Protein AF-A0A2V7J9A1-F1 (afdb_monomer_lite)

Secondary structure (DSSP, 8-state):
-----PPEEEEEEEEEEEETTTTEEEEEEEETTSS-EEEEE--HHHHHHHHHHHTT---SS--HHHHHHHHHHHTT-EEEEEEEEEEETTEEEEEEEEEETTEEEEEEE-HHHHHHHHHHHTPPEEEEHHHHHS-PPPTTSS---TT---TTPPP--HHHHHHHHHHEEHHHHHHHGGGTGGG-------SS-EEEEEEEEEE-SSS-EE--S-EEEEEEE-TTT-EEEEEEE--TTSEEEEEEES--SSSEEEEEEEETTEEEE---B--TT-SEEEPPPEEE--EES-SSPPEEEEEEEEEPPP-TTS-EEEEEEEEEE--SSSEE--SSSSS-SEEEEPPTTEEEEEEPPSSS-GGGEEEETTEEEE-S-B-SSSPEEEEEEEEEPTT-SEEEEE--S-BS-EEEEES-TT-EEE-TTEEEEEEEEETTEEEEEEEE-SB-TT-EEEEEPPPPP--GGGTHHHHHHHHHHHHHHHHHHHHHS------

pLDDT: mean 78.24, std 19.57, range [29.27, 98.19]

Radius of gyration: 29.9 Å; chains: 1; bounding box: 106×51×88 Å

Structure (mmCIF, N/CA/C/O backbone):
data_AF-A0A2V7J9A1-F1
#
_entry.id   AF-A0A2V7J9A1-F1
#
loop_
_atom_site.group_PDB
_atom_site.id
_atom_site.type_symbol
_atom_site.label_atom_id
_atom_site.label_alt_id
_atom_site.label_comp_id
_atom_site.label_asym_id
_atom_site.label_entity_id
_atom_site.label_seq_id
_atom_site.pdbx_PDB_ins_code
_atom_site.Cartn_x
_atom_site.Cartn_y
_atom_site.Cartn_z
_atom_site.occupancy
_atom_site.B_iso_or_equiv
_atom_site.auth_seq_id
_atom_site.auth_comp_id
_atom_site.auth_asym_id
_atom_site.auth_atom_id
_atom_site.pdbx_PDB_model_num
ATOM 1 N N . MET A 1 1 ? -43.835 0.394 -2.452 1.00 29.41 1 MET A N 1
ATOM 2 C CA . MET A 1 1 ? -44.742 1.471 -2.905 1.00 29.41 1 MET A CA 1
ATOM 3 C C . MET A 1 1 ? -44.092 2.153 -4.093 1.00 29.41 1 MET A C 1
ATOM 5 O O . MET A 1 1 ? -42.872 2.214 -4.121 1.00 29.41 1 MET A O 1
ATOM 9 N N . ALA A 1 2 ? -44.901 2.522 -5.087 1.00 29.27 2 ALA A N 1
ATOM 10 C CA . ALA A 1 2 ? -44.505 2.938 -6.430 1.00 29.27 2 ALA A CA 1
ATOM 11 C C . ALA A 1 2 ? -43.356 3.960 -6.443 1.00 29.27 2 ALA A C 1
ATOM 13 O O . ALA A 1 2 ? -43.479 5.034 -5.857 1.00 29.27 2 ALA A O 1
ATOM 14 N N . GLY A 1 3 ? -42.253 3.606 -7.112 1.00 34.25 3 GLY A N 1
ATOM 15 C CA . GLY A 1 3 ? -41.154 4.526 -7.378 1.00 34.25 3 GLY A CA 1
ATOM 16 C C . GLY A 1 3 ? -41.664 5.701 -8.202 1.00 34.25 3 GLY A C 1
ATOM 17 O O . GLY A 1 3 ? -42.378 5.511 -9.187 1.00 34.25 3 GLY A O 1
ATOM 18 N N . SER A 1 4 ? -41.337 6.911 -7.763 1.00 39.47 4 SER A N 1
ATOM 19 C CA . SER A 1 4 ? -41.594 8.146 -8.492 1.00 39.47 4 SER A CA 1
ATOM 20 C C . SER A 1 4 ? -41.070 8.008 -9.923 1.00 39.47 4 SER A C 1
ATOM 22 O O . SER A 1 4 ? -39.860 7.943 -10.140 1.00 39.47 4 SER A O 1
ATOM 24 N N . GLY A 1 5 ? -41.980 7.937 -10.895 1.00 41.94 5 GLY A N 1
ATOM 25 C CA . GLY A 1 5 ? -41.670 7.935 -12.322 1.00 41.94 5 GLY A CA 1
ATOM 26 C C . GLY A 1 5 ? -41.205 9.311 -12.791 1.00 41.94 5 GLY A C 1
ATOM 27 O O . GLY A 1 5 ? -41.895 9.956 -13.573 1.00 41.94 5 GLY A O 1
ATOM 28 N N . GLY A 1 6 ? -40.063 9.772 -12.282 1.00 57.66 6 GLY A N 1
ATOM 29 C CA . GLY A 1 6 ? -39.318 10.863 -12.898 1.00 57.66 6 GLY A CA 1
ATOM 30 C C . GLY A 1 6 ? -38.768 10.412 -14.250 1.00 57.66 6 GLY A C 1
ATOM 31 O O . GLY A 1 6 ? -38.529 9.218 -14.464 1.00 57.66 6 GLY A O 1
ATOM 32 N N . ALA A 1 7 ? -38.587 11.353 -15.175 1.00 73.12 7 ALA A N 1
ATOM 33 C CA . ALA A 1 7 ? -37.950 11.064 -16.451 1.00 73.12 7 ALA A CA 1
ATOM 34 C C . ALA A 1 7 ? -36.560 10.451 -16.200 1.00 73.12 7 ALA A C 1
ATOM 36 O O . ALA A 1 7 ? -35.737 11.008 -15.471 1.00 73.12 7 ALA A O 1
ATOM 37 N N . MET A 1 8 ? -36.326 9.265 -16.765 1.00 86.69 8 MET A N 1
ATOM 38 C CA . MET A 1 8 ? -35.023 8.608 -16.718 1.00 86.69 8 MET A CA 1
ATOM 39 C C . MET A 1 8 ? -34.167 9.169 -17.845 1.00 86.69 8 MET A C 1
ATOM 41 O O . MET A 1 8 ? -34.519 9.040 -19.018 1.00 86.69 8 MET A O 1
ATOM 45 N N . LEU A 1 9 ? -33.047 9.778 -17.482 1.00 91.44 9 LEU A N 1
ATOM 46 C CA . LEU A 1 9 ? -32.129 10.431 -18.401 1.00 91.44 9 LEU A CA 1
ATOM 47 C C . LEU A 1 9 ? -30.927 9.530 -18.642 1.00 91.44 9 LEU A C 1
ATOM 49 O O . LEU A 1 9 ? -30.382 8.933 -17.711 1.00 91.44 9 LEU A O 1
ATOM 53 N N . GLN A 1 10 ? -30.515 9.422 -19.902 1.00 94.00 10 GLN A N 1
ATOM 54 C CA . GLN A 1 10 ? -29.330 8.654 -20.249 1.00 94.00 10 GLN A CA 1
ATOM 55 C C . GLN A 1 10 ? -28.071 9.459 -19.928 1.00 94.00 10 GLN A C 1
ATOM 57 O O . GLN A 1 10 ? -27.940 10.628 -20.299 1.00 94.00 10 GLN A O 1
ATOM 62 N N . VAL A 1 11 ? -27.125 8.798 -19.273 1.00 94.56 11 VAL A N 1
ATOM 63 C CA . VAL A 1 11 ? -25.824 9.358 -18.920 1.00 94.56 11 VAL A CA 1
ATOM 64 C C . VAL A 1 11 ? -24.700 8.536 -19.541 1.00 94.56 11 VAL A C 1
ATOM 66 O O . VAL A 1 11 ? -24.853 7.352 -19.856 1.00 94.56 11 VAL A O 1
ATOM 69 N N . ARG A 1 12 ? -23.540 9.167 -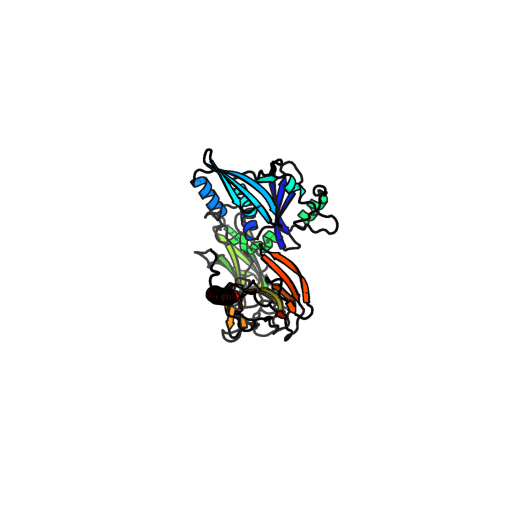19.696 1.00 92.00 12 ARG A N 1
ATOM 70 C CA . ARG A 1 12 ? -22.288 8.538 -20.124 1.00 92.00 12 ARG A CA 1
ATOM 71 C C . ARG A 1 12 ? -21.208 8.754 -19.081 1.00 92.00 12 ARG A C 1
ATOM 73 O O . ARG A 1 12 ? -21.231 9.747 -18.363 1.00 92.00 12 ARG A O 1
ATOM 80 N N . VAL A 1 13 ? -20.214 7.875 -19.053 1.00 90.88 13 VAL A N 1
ATOM 81 C CA . VAL A 1 13 ? -18.994 8.140 -18.285 1.00 90.88 13 VAL A CA 1
ATOM 82 C C . VAL A 1 13 ? -18.196 9.224 -19.008 1.00 90.88 13 VAL A C 1
ATOM 84 O O . VAL A 1 13 ? -17.660 8.980 -20.086 1.00 90.88 13 VAL A O 1
ATOM 87 N N . ALA A 1 14 ? -18.158 10.427 -18.441 1.00 81.31 14 ALA A N 1
ATOM 88 C CA . ALA A 1 14 ? -17.422 11.559 -18.999 1.00 81.31 14 ALA A CA 1
ATOM 89 C C . ALA A 1 14 ? -15.982 11.612 -18.488 1.00 81.31 14 ALA A C 1
ATOM 91 O O . ALA A 1 14 ? -15.070 11.963 -19.236 1.00 81.31 14 ALA A O 1
ATOM 92 N N . HIS A 1 15 ? -15.772 11.253 -17.220 1.00 75.94 15 HIS A N 1
ATOM 93 C CA . HIS A 1 15 ? -14.451 11.270 -16.607 1.00 75.94 15 HIS A CA 1
ATOM 94 C C . HIS A 1 15 ? -14.305 10.197 -15.526 1.00 75.94 15 HIS A C 1
ATOM 96 O O . HIS A 1 15 ? -15.282 9.785 -14.903 1.00 75.94 15 HIS A O 1
ATOM 102 N N . LEU A 1 16 ? -13.068 9.769 -15.293 1.00 70.44 16 LEU A N 1
ATOM 103 C CA . LEU A 1 16 ? -12.665 8.915 -14.182 1.00 70.44 16 LEU A CA 1
ATOM 104 C C . LEU A 1 16 ? -11.299 9.413 -13.698 1.00 70.44 16 LEU A C 1
ATOM 106 O O . LEU A 1 16 ? -10.363 9.478 -14.494 1.00 70.44 16 LEU A O 1
ATOM 110 N N . GLY A 1 17 ? -11.185 9.766 -12.420 1.00 61.50 17 GLY A N 1
ATOM 111 C CA . GLY A 1 17 ? -9.968 10.368 -11.870 1.00 61.50 17 GLY A CA 1
ATOM 112 C C . GLY A 1 17 ? -9.863 10.207 -10.358 1.00 61.50 17 GLY A C 1
ATOM 113 O O . GLY A 1 17 ? -10.697 9.547 -9.742 1.00 61.50 17 GLY A O 1
ATOM 114 N N . LEU A 1 18 ? -8.824 10.795 -9.763 1.00 52.16 18 LEU A N 1
ATOM 115 C CA . LEU A 1 18 ? -8.687 10.893 -8.309 1.00 52.16 18 LEU A CA 1
ATOM 116 C C . LEU A 1 18 ? -9.152 12.261 -7.821 1.00 52.16 18 LEU A C 1
ATOM 118 O O . LEU A 1 18 ? -8.730 13.288 -8.357 1.00 52.16 18 LEU A O 1
ATOM 122 N N . ASP A 1 19 ? -9.958 12.259 -6.767 1.00 61.78 19 ASP A N 1
ATOM 123 C CA . ASP A 1 19 ? -10.197 13.440 -5.947 1.00 61.78 19 ASP A CA 1
ATOM 124 C C . ASP A 1 19 ? -8.908 13.780 -5.182 1.00 61.78 19 ASP A C 1
ATOM 126 O O . ASP A 1 19 ? -8.449 13.000 -4.350 1.00 61.78 19 ASP A O 1
ATOM 130 N N . ARG A 1 20 ? -8.294 14.933 -5.472 1.00 49.94 20 ARG A N 1
ATOM 131 C CA . ARG A 1 20 ? -7.008 15.343 -4.877 1.00 49.94 20 ARG A CA 1
ATOM 132 C C . ARG A 1 20 ? -7.067 15.600 -3.373 1.00 49.94 20 ARG A C 1
ATOM 134 O O . ARG A 1 20 ? -6.026 15.556 -2.725 1.00 49.94 20 ARG A O 1
ATOM 141 N N . THR A 1 21 ? -8.248 15.861 -2.822 1.00 49.84 21 THR A N 1
ATOM 142 C CA . THR A 1 21 ? -8.418 16.148 -1.392 1.00 49.84 21 THR A CA 1
ATOM 143 C C . THR A 1 21 ? -8.448 14.860 -0.578 1.00 49.84 21 THR A C 1
ATOM 145 O O . THR A 1 21 ? -7.876 14.784 0.506 1.00 49.84 21 THR A O 1
ATOM 148 N N . THR A 1 22 ? -9.105 13.831 -1.113 1.00 47.94 22 THR A N 1
ATOM 149 C CA . THR A 1 22 ? -9.341 12.554 -0.421 1.00 47.94 22 THR A CA 1
ATOM 150 C C . THR A 1 22 ? -8.497 11.405 -0.970 1.00 47.94 22 THR A C 1
ATOM 152 O O . THR A 1 22 ? -8.527 10.303 -0.427 1.00 47.94 22 THR A O 1
ATOM 155 N N . ASN A 1 23 ? -7.769 11.639 -2.065 1.00 49.91 23 ASN A N 1
ATOM 156 C CA . ASN A 1 23 ? -7.052 10.643 -2.860 1.00 49.91 23 ASN A CA 1
ATOM 157 C C . ASN A 1 23 ? -7.918 9.424 -3.242 1.00 49.91 23 ASN A C 1
ATOM 159 O O . ASN A 1 23 ? -7.411 8.316 -3.423 1.00 49.91 23 ASN A O 1
ATOM 163 N N . THR A 1 24 ? -9.237 9.625 -3.338 1.00 50.31 24 THR A N 1
ATOM 164 C CA . THR A 1 24 ? -10.224 8.572 -3.605 1.00 50.31 24 THR A CA 1
ATOM 165 C C . THR A 1 24 ? -10.666 8.626 -5.071 1.00 50.31 24 THR A C 1
ATOM 167 O O . THR A 1 24 ? -10.879 9.721 -5.602 1.00 50.31 24 THR A O 1
ATOM 170 N N . PRO A 1 25 ? -10.810 7.482 -5.762 1.00 61.88 25 PRO A N 1
ATOM 171 C CA . PRO A 1 25 ? -11.319 7.466 -7.126 1.00 61.88 25 PRO A CA 1
ATOM 172 C C . PRO A 1 25 ? -12.764 7.958 -7.238 1.00 61.88 25 PRO A C 1
ATOM 174 O O . PRO A 1 25 ? -13.633 7.595 -6.447 1.00 61.88 25 PRO A O 1
ATOM 177 N N . VAL A 1 26 ? -13.034 8.737 -8.281 1.00 75.88 26 VAL A N 1
ATOM 178 C CA . VAL A 1 26 ? -14.365 9.259 -8.597 1.00 75.88 26 VAL A CA 1
ATOM 179 C C . VAL A 1 26 ? -14.668 9.068 -10.081 1.00 75.88 26 VAL A C 1
ATOM 181 O O . VAL A 1 26 ? -13.850 9.394 -10.946 1.00 75.88 26 VAL A O 1
ATOM 184 N N . VAL A 1 27 ? -15.851 8.524 -10.380 1.00 83.88 27 VAL A N 1
ATOM 185 C CA . VAL A 1 27 ? -16.404 8.452 -11.736 1.00 83.88 27 VAL A CA 1
ATOM 186 C C . VAL A 1 27 ? -17.426 9.569 -11.922 1.00 83.88 27 VAL A C 1
ATOM 188 O O . VAL A 1 27 ? -18.312 9.762 -11.093 1.00 83.88 27 VAL A O 1
ATOM 191 N N . ILE A 1 28 ? -17.292 10.316 -13.013 1.00 84.88 28 ILE A N 1
ATOM 192 C CA . ILE A 1 28 ? -18.186 11.413 -13.375 1.00 84.88 28 ILE A CA 1
ATOM 193 C C . ILE A 1 28 ? -19.088 10.935 -14.500 1.00 84.88 28 ILE A C 1
ATOM 195 O O . ILE A 1 28 ? -18.629 10.678 -15.620 1.00 84.88 28 ILE A O 1
ATOM 199 N N . LEU A 1 29 ? -20.379 10.830 -14.203 1.00 90.12 29 LEU A N 1
ATOM 200 C CA . LEU A 1 29 ? -21.401 10.575 -15.206 1.00 90.12 29 LEU A CA 1
ATOM 201 C C . LEU A 1 29 ? -21.945 11.904 -15.708 1.00 90.12 29 LEU A C 1
ATOM 203 O O . LEU A 1 29 ? -22.252 12.773 -14.907 1.00 90.12 29 LEU A O 1
ATOM 207 N N . GLN A 1 30 ? -22.062 12.071 -17.018 1.00 87.12 30 GLN A N 1
ATOM 208 C CA . GLN A 1 30 ? -22.611 13.274 -17.635 1.00 87.12 30 GLN A CA 1
ATOM 209 C C . GLN A 1 30 ? -23.866 12.923 -18.415 1.00 87.12 30 GLN A C 1
ATOM 211 O O . GLN A 1 30 ? -23.894 11.920 -19.130 1.00 87.12 30 GLN A O 1
ATOM 216 N N . GLU A 1 31 ? -24.882 13.767 -18.302 1.00 88.88 31 GLU A N 1
ATOM 217 C CA . GLU A 1 31 ? -26.078 13.701 -19.136 1.00 88.88 31 GLU A CA 1
ATOM 218 C C . GLU A 1 31 ? -25.714 13.739 -20.629 1.00 88.88 31 GLU A C 1
ATOM 220 O O . GLU A 1 31 ? -24.854 14.511 -21.060 1.00 88.88 31 GLU A O 1
ATOM 225 N N . ASN A 1 32 ? -26.343 12.880 -21.436 1.00 84.88 32 ASN A N 1
ATOM 226 C CA . ASN A 1 32 ? -26.032 12.798 -22.864 1.00 84.88 32 ASN A CA 1
ATOM 227 C C . ASN A 1 32 ? -26.277 14.116 -23.603 1.00 84.88 32 ASN A C 1
ATOM 229 O O . ASN A 1 32 ? -25.368 14.603 -24.274 1.00 84.88 32 ASN A O 1
ATOM 233 N N . ASP A 1 33 ? -27.440 14.719 -23.380 1.00 81.31 33 ASP A N 1
ATOM 234 C CA . ASP A 1 33 ? -27.887 15.936 -24.061 1.00 81.31 33 ASP A CA 1
ATOM 235 C C . ASP A 1 33 ? -27.787 17.189 -23.168 1.00 81.31 33 ASP A C 1
ATOM 237 O O . ASP A 1 33 ? -28.429 18.206 -23.428 1.00 81.31 33 ASP A O 1
ATOM 241 N N . GLY A 1 34 ? -26.972 17.133 -22.106 1.00 77.62 34 GLY A N 1
ATOM 242 C CA . GLY A 1 34 ? -26.860 18.192 -21.102 1.00 77.62 34 GLY A CA 1
ATOM 243 C C . GLY A 1 34 ? -25.449 18.380 -20.543 1.00 77.62 34 GLY A C 1
ATOM 244 O O . GLY A 1 34 ? -24.510 17.648 -20.857 1.00 77.62 34 GLY A O 1
ATOM 245 N N . GLN A 1 35 ? -25.291 19.405 -19.703 1.00 74.75 35 GLN A N 1
ATOM 246 C CA . GLN A 1 35 ? -24.035 19.695 -18.991 1.00 74.75 35 GLN A CA 1
ATOM 247 C C . GLN A 1 35 ? -24.050 19.205 -17.536 1.00 74.75 35 GLN A C 1
ATOM 249 O O . GLN A 1 35 ? -23.030 19.287 -16.857 1.00 74.75 35 GLN A O 1
ATOM 254 N N . ARG A 1 36 ? -25.186 18.676 -17.057 1.00 81.75 36 ARG A N 1
ATOM 255 C CA . ARG A 1 36 ? -25.317 18.147 -15.697 1.00 81.75 36 ARG A CA 1
ATOM 256 C C . ARG A 1 36 ? -24.428 16.920 -15.524 1.00 81.75 36 ARG A C 1
ATOM 258 O O . ARG A 1 36 ? -24.336 16.072 -16.419 1.00 81.75 36 ARG A O 1
ATOM 265 N N . VAL A 1 37 ? -23.795 16.829 -14.360 1.00 83.38 37 VAL A N 1
ATOM 266 C CA . VAL A 1 37 ? -22.935 15.705 -13.997 1.00 83.38 37 VAL A CA 1
ATOM 267 C C . VAL A 1 37 ? -23.328 15.119 -12.649 1.00 83.38 37 VAL A C 1
ATOM 269 O O . VAL A 1 37 ? -23.815 15.827 -11.777 1.00 83.38 37 VAL A O 1
ATOM 272 N N . LEU A 1 38 ? -23.059 13.829 -12.485 1.00 85.00 38 LEU A N 1
ATOM 273 C CA . LEU A 1 38 ? -23.245 13.064 -11.264 1.00 85.00 38 LEU A CA 1
ATOM 274 C C . LEU A 1 38 ? -21.899 12.430 -10.868 1.00 85.00 38 LEU A C 1
ATOM 276 O O . LEU A 1 38 ? -21.492 11.437 -11.486 1.00 85.00 38 LEU A O 1
ATOM 280 N N . PRO A 1 39 ? -21.174 13.003 -9.890 1.00 83.25 39 PRO A N 1
ATOM 281 C CA . PRO A 1 39 ? -19.981 12.386 -9.325 1.00 83.25 39 PRO A CA 1
ATOM 282 C C . PRO A 1 39 ? -20.342 11.227 -8.390 1.00 83.25 39 PRO A C 1
ATOM 284 O O . PRO A 1 39 ? -21.165 11.367 -7.485 1.00 83.25 39 PRO A O 1
ATOM 287 N N . ILE A 1 40 ? -19.684 10.084 -8.583 1.00 83.31 40 ILE A N 1
ATOM 288 C CA . ILE A 1 40 ? -19.823 8.900 -7.731 1.00 83.31 40 ILE A CA 1
ATOM 289 C C . ILE A 1 40 ? -18.426 8.454 -7.298 1.00 83.31 40 ILE A C 1
ATOM 291 O O . ILE A 1 40 ? -17.609 8.044 -8.126 1.00 83.31 40 ILE A O 1
ATOM 295 N N . TRP A 1 41 ? -18.145 8.531 -5.998 1.00 78.69 41 TRP A N 1
ATOM 296 C CA . TRP A 1 41 ? -16.910 7.998 -5.423 1.00 78.69 41 TRP A CA 1
ATOM 297 C C . TRP A 1 41 ? -16.976 6.474 -5.377 1.00 78.69 41 TRP A C 1
ATOM 299 O O . TRP A 1 41 ? -17.999 5.889 -5.017 1.00 78.69 41 TRP A O 1
ATOM 309 N N . ILE A 1 42 ? -15.882 5.834 -5.771 1.00 76.56 42 ILE A N 1
ATOM 310 C CA . ILE A 1 42 ? -15.772 4.381 -5.891 1.00 76.56 42 ILE A CA 1
ATOM 311 C C . ILE A 1 42 ? -14.423 3.913 -5.346 1.00 76.56 42 ILE A C 1
ATOM 313 O O . ILE A 1 42 ? -13.473 4.688 -5.242 1.00 76.56 42 ILE A O 1
ATOM 317 N N . GLY A 1 43 ? -14.327 2.630 -5.007 1.00 54.97 43 GLY A N 1
ATOM 318 C CA . GLY A 1 43 ? -13.072 2.051 -4.548 1.00 54.97 43 GLY A CA 1
ATOM 319 C C . GLY A 1 43 ? -12.021 1.938 -5.668 1.00 54.97 43 GLY A C 1
ATOM 320 O O . GLY A 1 43 ? -12.351 1.975 -6.861 1.00 54.97 43 GLY A O 1
ATOM 321 N N . PRO A 1 44 ? -10.732 1.774 -5.316 1.00 51.97 44 PRO A N 1
ATOM 322 C CA . PRO A 1 44 ? -9.648 1.588 -6.286 1.00 51.97 44 PRO A CA 1
ATOM 323 C C . PRO A 1 44 ? -9.849 0.394 -7.227 1.00 51.97 44 PRO A C 1
ATOM 325 O O . PRO A 1 44 ? -9.550 0.489 -8.420 1.00 51.97 44 PRO A O 1
ATOM 328 N N . ALA A 1 45 ? -10.383 -0.720 -6.718 1.00 50.00 45 ALA A N 1
ATOM 329 C CA . ALA A 1 45 ? -10.642 -1.916 -7.517 1.00 50.00 45 ALA A CA 1
ATOM 330 C C . ALA A 1 45 ? -11.753 -1.677 -8.555 1.00 50.00 45 ALA A C 1
ATOM 332 O O . ALA A 1 45 ? -11.626 -2.067 -9.717 1.00 50.00 45 ALA A O 1
ATOM 333 N N . GLU A 1 46 ? -12.818 -0.982 -8.158 1.00 75.19 46 GLU A N 1
ATOM 334 C CA . GLU A 1 46 ? -13.926 -0.588 -9.024 1.00 75.19 46 GLU A CA 1
ATOM 335 C C . GLU A 1 46 ? -13.483 0.394 -10.113 1.00 75.19 46 GLU A C 1
ATOM 337 O O . GLU A 1 46 ? -13.808 0.214 -11.290 1.00 75.19 46 GLU A O 1
ATOM 342 N N . ALA A 1 47 ? -12.703 1.409 -9.732 1.00 63.47 47 ALA A N 1
ATOM 343 C CA . ALA A 1 47 ? -12.148 2.382 -10.665 1.00 63.47 47 ALA A CA 1
ATOM 344 C C . ALA A 1 47 ? -11.279 1.704 -11.723 1.00 63.47 47 ALA A C 1
ATOM 346 O O . ALA A 1 47 ? -11.403 2.017 -12.906 1.00 63.47 47 ALA A O 1
ATOM 347 N N . SER A 1 48 ? -10.474 0.719 -11.319 1.00 54.66 48 SER A N 1
ATOM 348 C CA . SER A 1 48 ? -9.710 -0.122 -12.241 1.00 54.66 48 SER A CA 1
ATOM 349 C C . SER A 1 48 ? -10.607 -0.758 -13.301 1.00 54.66 48 SER A C 1
ATOM 351 O O . SER A 1 48 ? -10.422 -0.538 -14.499 1.00 54.66 48 SER A O 1
ATOM 353 N N . ALA A 1 49 ? -11.636 -1.490 -12.862 1.00 67.12 49 ALA A N 1
ATOM 354 C CA . ALA A 1 49 ? -12.499 -2.277 -13.738 1.00 67.12 49 ALA A CA 1
ATOM 355 C C . ALA A 1 49 ? -13.223 -1.431 -14.800 1.00 67.12 49 ALA A C 1
ATOM 357 O O . ALA A 1 49 ? -13.448 -1.908 -15.923 1.00 67.12 49 ALA A O 1
ATOM 358 N N . ILE A 1 50 ? -13.567 -0.187 -14.449 1.00 71.12 50 ILE A N 1
ATOM 359 C CA . ILE A 1 50 ? -14.154 0.815 -15.347 1.00 71.12 50 ILE A CA 1
ATOM 360 C C . ILE A 1 50 ? -13.081 1.408 -16.269 1.00 71.12 50 ILE A C 1
ATOM 362 O O . ILE A 1 50 ? -13.282 1.439 -17.484 1.00 71.12 50 ILE A O 1
ATOM 366 N N . ALA A 1 51 ? -11.932 1.830 -15.727 1.00 63.19 51 ALA A N 1
ATOM 367 C CA . ALA A 1 51 ? -10.828 2.408 -16.499 1.00 63.19 51 ALA A CA 1
ATOM 368 C C . ALA A 1 51 ? -10.371 1.479 -17.630 1.00 63.19 51 ALA A C 1
ATOM 370 O O . ALA A 1 51 ? -10.146 1.920 -18.755 1.00 63.19 51 ALA A O 1
ATOM 371 N N . MET A 1 52 ? -10.269 0.184 -17.333 1.00 59.19 52 MET A N 1
ATOM 372 C CA . MET A 1 52 ? -9.857 -0.856 -18.275 1.00 59.19 52 MET A CA 1
ATOM 373 C C . MET A 1 52 ? -10.804 -0.980 -19.464 1.00 59.19 52 MET A C 1
ATOM 375 O O . MET A 1 52 ? -10.349 -1.079 -20.603 1.00 59.19 52 MET A O 1
ATOM 379 N N . GLU A 1 53 ? -12.110 -0.948 -19.201 1.00 79.56 53 GLU A N 1
ATOM 380 C CA . GLU A 1 53 ? -13.122 -1.036 -20.251 1.00 79.56 53 GLU A CA 1
ATOM 381 C C . GLU A 1 53 ? -13.169 0.245 -21.087 1.00 79.56 53 GLU A C 1
ATOM 383 O O . GLU A 1 53 ? -13.201 0.173 -22.313 1.00 79.56 53 GLU A O 1
ATOM 388 N N . LEU A 1 54 ? -13.093 1.421 -20.452 1.00 68.38 54 LEU A N 1
ATOM 389 C CA . LEU A 1 54 ? -13.026 2.706 -21.161 1.00 68.38 54 LEU A CA 1
ATOM 390 C C . LEU A 1 54 ? -11.785 2.810 -22.052 1.00 68.38 54 LEU A C 1
ATOM 392 O O . LEU A 1 54 ? -11.847 3.359 -23.149 1.00 68.38 54 LEU A O 1
ATOM 396 N N . ALA A 1 55 ? -10.662 2.252 -21.600 1.00 56.00 55 ALA A N 1
ATOM 397 C CA . ALA A 1 55 ? -9.435 2.155 -22.379 1.00 56.00 55 ALA A CA 1
ATOM 398 C C . ALA A 1 55 ? -9.491 1.064 -23.471 1.00 56.00 55 ALA A C 1
ATOM 400 O O . ALA A 1 55 ? -8.534 0.915 -24.231 1.00 56.00 55 ALA A O 1
ATOM 401 N N . GLY A 1 56 ? -10.587 0.300 -23.564 1.00 59.72 56 GLY A N 1
ATOM 402 C CA . GLY A 1 56 ? -10.771 -0.765 -24.549 1.00 59.72 56 GLY A CA 1
ATOM 403 C C . GLY A 1 56 ? -9.802 -1.936 -24.371 1.00 59.72 56 GLY A C 1
ATOM 404 O O . GLY A 1 56 ? -9.511 -2.649 -25.337 1.00 59.72 56 GLY A O 1
ATOM 405 N N . VAL A 1 57 ? -9.269 -2.125 -23.160 1.00 48.16 57 VAL A N 1
ATOM 406 C CA . VAL A 1 57 ? -8.288 -3.171 -22.871 1.00 48.16 57 VAL A CA 1
ATOM 407 C C . VAL A 1 57 ? -9.005 -4.515 -22.821 1.00 48.16 57 VAL A C 1
ATOM 409 O O . VAL A 1 57 ? -9.864 -4.752 -21.979 1.00 48.16 57 VAL A O 1
ATOM 412 N N . LYS A 1 58 ? -8.646 -5.417 -23.735 1.00 50.16 58 LYS A N 1
ATOM 413 C CA . LYS A 1 58 ? -9.166 -6.789 -23.759 1.00 50.16 58 LYS A CA 1
ATOM 414 C C . LYS A 1 58 ? -8.209 -7.717 -23.024 1.00 50.16 58 LYS A C 1
ATOM 416 O O . LYS A 1 58 ? -7.003 -7.592 -23.215 1.00 50.16 58 LYS A O 1
ATOM 421 N N . PHE A 1 59 ? -8.744 -8.666 -22.254 1.00 44.69 59 PHE A N 1
ATOM 422 C CA . PHE A 1 59 ? -7.981 -9.665 -21.493 1.00 44.69 59 PHE A CA 1
ATOM 423 C C . PHE A 1 59 ? -8.052 -11.061 -22.113 1.00 44.69 59 PHE A C 1
ATOM 425 O O . PHE A 1 59 ? -9.012 -11.405 -22.798 1.00 44.69 59 PHE A O 1
ATOM 432 N N . SER A 1 60 ? -7.012 -11.869 -21.889 1.00 49.75 60 SER A N 1
ATOM 433 C CA . SER A 1 60 ? -6.902 -13.246 -22.401 1.00 49.75 60 SER A CA 1
ATOM 434 C C . SER A 1 60 ? -7.741 -14.215 -21.572 1.00 49.75 60 SER A C 1
ATOM 436 O O . SER A 1 60 ? -8.242 -15.221 -22.075 1.00 49.75 60 SER A O 1
ATOM 438 N N . ARG A 1 61 ? -7.922 -13.884 -20.293 1.00 57.59 61 ARG A N 1
ATOM 439 C CA . ARG A 1 61 ? -8.845 -14.527 -19.369 1.00 57.59 61 ARG A CA 1
ATOM 440 C C . ARG A 1 61 ? -9.915 -13.511 -18.979 1.00 57.59 61 ARG A C 1
ATOM 442 O O . ARG A 1 61 ? -9.565 -12.359 -18.732 1.00 57.59 61 ARG A O 1
ATOM 449 N N . PRO A 1 62 ? -11.194 -13.913 -18.929 1.00 60.09 62 PRO A N 1
ATOM 450 C CA . PRO A 1 62 ? -12.246 -13.019 -18.481 1.00 60.09 62 PRO A CA 1
ATOM 451 C C . PRO A 1 62 ? -12.021 -12.664 -17.010 1.00 60.09 62 PRO A C 1
ATOM 453 O O . PRO A 1 62 ? -11.860 -13.555 -16.174 1.00 60.09 62 PRO A O 1
ATOM 456 N N . LEU A 1 63 ? -12.011 -11.369 -16.702 1.00 70.62 63 LEU A N 1
ATOM 457 C CA . LEU A 1 63 ? -12.066 -10.882 -15.327 1.00 70.62 63 LEU A CA 1
ATOM 458 C C . LEU A 1 63 ? -13.495 -10.971 -14.797 1.00 70.62 63 LEU A C 1
ATOM 460 O O . LEU A 1 63 ? -14.401 -11.390 -15.511 1.00 70.62 63 LEU A O 1
ATOM 464 N N . THR A 1 64 ? -13.728 -10.531 -13.563 1.00 81.12 64 THR A N 1
ATOM 465 C CA . THR A 1 64 ? -15.030 -10.643 -12.892 1.00 81.12 64 THR A CA 1
ATOM 466 C C . THR A 1 64 ? -16.197 -10.123 -13.742 1.00 81.12 64 THR A C 1
ATOM 468 O O . THR A 1 64 ? -17.155 -10.859 -13.979 1.00 81.12 64 THR A O 1
ATOM 471 N N . HIS A 1 65 ? -16.116 -8.898 -14.275 1.00 91.12 65 HIS A N 1
ATOM 472 C CA . HIS A 1 65 ? -17.195 -8.329 -15.098 1.00 91.12 65 HIS A CA 1
ATOM 473 C C . HIS A 1 65 ? -17.271 -8.944 -16.506 1.00 91.12 65 HIS A C 1
ATOM 475 O O . HIS A 1 65 ? -18.356 -9.012 -17.081 1.00 91.12 65 HIS A O 1
ATOM 481 N N . ASP A 1 66 ? -16.160 -9.451 -17.052 1.00 84.94 66 ASP A N 1
ATOM 482 C CA . ASP A 1 66 ? -16.153 -10.166 -18.338 1.00 84.94 66 ASP A CA 1
ATOM 483 C C . ASP A 1 66 ? -16.785 -11.557 -18.208 1.00 84.94 66 ASP A C 1
ATOM 485 O O . ASP A 1 66 ? -17.550 -11.979 -19.075 1.00 84.94 66 ASP A O 1
ATOM 489 N N . LEU A 1 67 ? -16.496 -12.255 -17.107 1.00 91.44 67 LEU A N 1
ATOM 490 C CA . LEU A 1 67 ? -17.106 -13.527 -16.742 1.00 91.44 67 LEU A CA 1
ATOM 491 C C . LEU A 1 67 ? -18.606 -13.336 -16.547 1.00 91.44 67 LEU A C 1
ATOM 493 O O . LEU A 1 67 ? -19.391 -14.086 -17.116 1.00 91.44 67 LEU A O 1
ATOM 497 N N . LEU A 1 68 ? -19.018 -12.305 -15.809 1.00 93.81 68 LEU A N 1
ATOM 498 C CA . LEU A 1 68 ? -20.433 -12.020 -15.587 1.00 93.81 68 LEU A CA 1
ATOM 499 C C . LEU A 1 68 ? -21.159 -11.669 -16.894 1.00 93.81 68 LEU A C 1
ATOM 501 O O . LEU A 1 68 ? -22.256 -12.168 -17.138 1.00 93.81 68 LEU A O 1
ATOM 505 N N . LYS A 1 69 ? -20.521 -10.912 -17.795 1.00 93.94 69 LYS A N 1
ATOM 506 C CA . LYS A 1 69 ? -21.008 -10.729 -19.170 1.00 93.94 69 LYS A CA 1
ATOM 507 C C . LYS A 1 69 ? -21.189 -12.067 -19.894 1.00 93.94 69 LYS A C 1
ATOM 509 O O . LYS A 1 69 ? -22.236 -12.283 -20.501 1.00 93.94 69 LYS A O 1
ATOM 514 N N . GLN A 1 70 ? -20.198 -12.960 -19.844 1.00 92.31 70 GLN A N 1
ATOM 515 C CA . GLN A 1 70 ? -20.289 -14.280 -20.479 1.00 92.31 70 GLN A CA 1
ATOM 516 C C . GLN A 1 70 ? -21.394 -15.143 -19.864 1.00 92.31 70 GLN A C 1
ATOM 518 O O . GLN A 1 70 ? -22.064 -15.856 -20.600 1.00 92.31 70 GLN A O 1
ATOM 523 N N . VAL A 1 71 ? -21.625 -15.049 -18.554 1.00 95.31 71 VAL A N 1
ATOM 524 C CA . VAL A 1 71 ? -22.733 -15.728 -17.871 1.00 95.31 71 VAL A CA 1
ATOM 525 C C . VAL A 1 71 ? -24.077 -15.197 -18.368 1.00 95.31 71 VAL A C 1
ATOM 527 O O . VAL A 1 71 ? -24.926 -15.992 -18.760 1.00 95.31 71 VAL A O 1
ATOM 530 N N . ILE A 1 72 ? -24.264 -13.874 -18.425 1.00 94.38 72 ILE A N 1
ATOM 531 C CA . ILE A 1 72 ? -25.505 -13.253 -18.923 1.00 94.38 72 ILE A CA 1
ATOM 532 C C . ILE A 1 72 ? -25.788 -13.711 -20.361 1.00 94.38 72 ILE A C 1
ATOM 534 O O . ILE A 1 72 ? -26.862 -14.243 -20.642 1.00 94.38 72 ILE A O 1
ATOM 538 N N . VAL A 1 73 ? -24.797 -13.588 -21.249 1.00 93.50 73 VAL A N 1
ATOM 539 C CA . VAL A 1 73 ? -24.922 -13.992 -22.659 1.00 93.50 73 VAL A CA 1
ATOM 540 C C . VAL A 1 73 ? -25.125 -15.505 -22.794 1.00 93.50 73 VAL A C 1
ATOM 542 O O . VAL A 1 73 ? -25.981 -15.948 -23.554 1.00 93.50 73 VAL A O 1
ATOM 545 N N . GLY A 1 74 ? -24.372 -16.309 -22.042 1.00 93.69 74 GLY A N 1
ATOM 546 C CA . GLY A 1 74 ? -24.426 -17.772 -22.082 1.00 93.69 74 GLY A CA 1
ATOM 547 C C . GLY A 1 74 ? -25.751 -18.350 -21.584 1.00 93.69 74 GLY A C 1
ATOM 548 O O . GLY A 1 74 ? -26.172 -19.407 -22.046 1.00 93.69 74 GLY A O 1
ATOM 549 N N . LEU A 1 75 ? -26.455 -17.635 -20.703 1.00 94.19 75 LEU A N 1
ATOM 550 C CA . LEU A 1 75 ? -27.817 -17.971 -20.275 1.00 94.19 75 LEU A CA 1
ATOM 551 C C . LEU A 1 75 ? -28.896 -17.536 -21.289 1.00 94.19 75 LEU A C 1
ATOM 553 O O . LEU A 1 75 ? -30.090 -17.755 -21.053 1.00 94.19 75 LEU A O 1
ATOM 557 N N . GLY A 1 76 ? -28.497 -16.942 -22.418 1.00 93.25 76 GLY A N 1
ATOM 558 C CA . GLY A 1 76 ? -29.400 -16.400 -23.431 1.00 93.25 76 GLY A CA 1
ATOM 559 C C . GLY A 1 76 ? -30.111 -15.129 -22.969 1.00 93.25 76 GLY A C 1
ATOM 560 O O . GLY A 1 76 ? -31.253 -14.898 -23.364 1.00 93.25 76 GLY A O 1
ATOM 561 N N . ALA A 1 77 ? -29.477 -14.352 -22.088 1.00 96.00 77 ALA A N 1
ATOM 562 C CA . ALA A 1 77 ? -30.020 -13.114 -21.557 1.00 96.00 77 ALA A CA 1
ATOM 563 C C . ALA A 1 77 ? -29.252 -11.881 -22.069 1.00 96.00 77 ALA A C 1
ATOM 565 O O . ALA A 1 77 ? -28.109 -11.967 -22.519 1.00 96.00 77 ALA A O 1
ATOM 566 N N . GLU A 1 78 ? -29.890 -10.718 -21.988 1.00 95.75 78 GLU A N 1
ATOM 567 C CA . GLU A 1 78 ? -29.392 -9.433 -22.473 1.00 95.75 78 GLU A CA 1
ATOM 568 C C . GLU A 1 78 ? -29.504 -8.380 -21.365 1.00 95.75 78 GLU A C 1
ATOM 570 O O . GLU A 1 78 ? -30.592 -8.132 -20.847 1.00 95.75 78 GLU A O 1
ATOM 575 N N . LEU A 1 79 ? -28.401 -7.716 -21.008 1.00 96.88 79 LEU A N 1
ATOM 576 C CA . LEU A 1 79 ? -28.465 -6.521 -20.163 1.00 96.88 79 LEU A CA 1
ATOM 577 C C . LEU A 1 79 ? -28.958 -5.346 -21.013 1.00 96.88 79 LEU A C 1
ATOM 579 O O . LEU A 1 79 ? -28.188 -4.783 -21.785 1.00 96.88 79 LEU A O 1
ATOM 583 N N . ARG A 1 80 ? -30.231 -4.968 -20.874 1.00 95.31 80 ARG A N 1
ATOM 584 C CA . ARG A 1 80 ? -30.816 -3.896 -21.698 1.00 95.31 80 ARG A CA 1
ATOM 585 C C . ARG A 1 80 ? -30.574 -2.503 -21.161 1.00 95.31 80 ARG A C 1
ATOM 587 O O . ARG A 1 80 ? -30.591 -1.556 -21.936 1.00 95.31 80 ARG A O 1
ATOM 594 N N . LYS A 1 81 ? -30.439 -2.360 -19.847 1.00 95.75 81 LYS A N 1
ATOM 595 C CA . LYS A 1 81 ? -30.158 -1.075 -19.209 1.00 95.75 81 LYS A CA 1
ATOM 596 C C . LYS A 1 81 ? -29.650 -1.254 -17.791 1.00 95.75 81 LYS A C 1
ATOM 598 O O . LYS A 1 81 ? -29.939 -2.258 -17.137 1.00 95.75 81 LYS A O 1
ATOM 603 N N . VAL A 1 82 ? -28.953 -0.227 -17.335 1.00 97.38 82 VAL A N 1
ATOM 604 C CA . VAL A 1 82 ? -28.604 -0.003 -15.937 1.00 97.38 82 VAL A CA 1
ATOM 605 C C . VAL A 1 82 ? -29.281 1.272 -15.477 1.00 97.38 82 VAL A C 1
ATOM 607 O O . VAL A 1 82 ? -29.271 2.258 -16.210 1.00 97.38 82 VAL A O 1
ATOM 610 N N . ILE A 1 83 ? -29.853 1.265 -14.279 1.00 95.88 83 ILE A N 1
ATOM 611 C CA . ILE A 1 83 ? -30.465 2.454 -13.685 1.00 95.88 83 ILE A CA 1
ATOM 612 C C . ILE A 1 83 ? -29.745 2.765 -12.382 1.00 95.88 83 ILE A C 1
ATOM 614 O O . ILE A 1 83 ? -29.725 1.927 -11.493 1.00 95.88 83 ILE A O 1
ATOM 618 N N . ILE A 1 84 ? -29.169 3.956 -12.255 1.00 95.25 84 ILE A N 1
ATOM 619 C CA . ILE A 1 84 ? -28.714 4.496 -10.974 1.00 95.25 84 ILE A CA 1
ATOM 620 C C . ILE A 1 84 ? -29.938 5.139 -10.334 1.00 95.25 84 ILE A C 1
ATOM 622 O O . ILE A 1 84 ? -30.488 6.112 -10.851 1.00 95.25 84 ILE A O 1
ATOM 626 N N . THR A 1 85 ? -30.439 4.511 -9.279 1.00 87.56 85 THR A N 1
ATOM 627 C CA . THR A 1 85 ? -31.810 4.728 -8.814 1.00 87.56 85 THR A CA 1
ATOM 628 C C . THR A 1 85 ? -31.894 5.886 -7.835 1.00 87.56 85 THR A C 1
ATOM 630 O O . THR A 1 85 ? -32.681 6.811 -8.033 1.00 87.56 85 THR A O 1
ATOM 633 N N . GLN A 1 86 ? -31.080 5.842 -6.783 1.00 83.12 86 GLN A N 1
ATOM 634 C CA . GLN A 1 86 ? -31.139 6.790 -5.677 1.00 83.12 86 GLN A CA 1
ATOM 635 C C . GLN A 1 86 ? -29.804 6.884 -4.941 1.00 83.12 86 GLN A C 1
ATOM 637 O O . GLN A 1 86 ? -28.966 5.983 -5.017 1.00 83.12 86 GLN A O 1
ATOM 642 N N . VAL A 1 87 ? -29.657 7.954 -4.167 1.00 78.81 87 VAL A N 1
ATOM 643 C CA . VAL A 1 87 ? -28.659 8.067 -3.105 1.00 78.81 87 VAL A CA 1
ATOM 644 C C . VAL A 1 87 ? -29.383 8.048 -1.765 1.00 78.81 87 VAL A C 1
ATOM 646 O O . VAL A 1 87 ? -30.369 8.757 -1.571 1.00 78.81 87 VAL A O 1
ATOM 649 N N . LYS A 1 88 ? -28.916 7.216 -0.839 1.00 72.69 88 LYS A N 1
ATOM 650 C CA . LYS A 1 88 ? -29.406 7.178 0.539 1.00 72.69 88 LYS A CA 1
ATOM 651 C C . LYS A 1 88 ? -28.213 7.040 1.466 1.00 72.69 88 LYS A C 1
ATOM 653 O O . LYS A 1 88 ? -27.378 6.176 1.229 1.00 72.69 88 LYS A O 1
ATOM 658 N N . ASP A 1 89 ? -28.140 7.888 2.490 1.00 66.56 89 ASP A N 1
ATOM 659 C CA . ASP A 1 89 ? -27.040 7.886 3.464 1.00 66.56 89 ASP A CA 1
ATOM 660 C C . ASP A 1 89 ? -25.674 7.864 2.756 1.00 66.56 89 ASP A C 1
ATOM 662 O O . ASP A 1 89 ? -24.820 7.019 3.004 1.00 66.56 89 ASP A O 1
ATOM 666 N N . ASN A 1 90 ? -25.517 8.754 1.771 1.00 62.47 90 ASN A N 1
ATOM 667 C CA . ASN A 1 90 ? -24.307 8.885 0.961 1.00 62.47 90 ASN A CA 1
ATOM 668 C C . ASN A 1 90 ? -23.929 7.669 0.088 1.00 62.47 90 ASN A C 1
ATOM 670 O O . ASN A 1 90 ? -22.869 7.645 -0.537 1.00 62.47 90 ASN A O 1
ATOM 674 N N . THR A 1 91 ? -24.803 6.667 0.018 1.00 67.25 91 THR A N 1
ATOM 675 C CA . THR A 1 91 ? -24.616 5.445 -0.761 1.00 67.25 91 THR A CA 1
ATOM 676 C C . THR A 1 91 ? -25.519 5.478 -1.983 1.00 67.25 91 THR A C 1
ATOM 678 O O . THR A 1 91 ? -26.742 5.572 -1.872 1.00 67.25 91 THR A O 1
ATOM 681 N N . TYR A 1 92 ? -24.912 5.407 -3.163 1.00 84.06 92 TYR A N 1
ATOM 682 C CA . TYR A 1 92 ? -25.637 5.300 -4.423 1.00 84.06 92 TYR A CA 1
ATOM 683 C C . TYR A 1 92 ? -26.048 3.849 -4.688 1.00 84.06 92 TYR A C 1
ATOM 685 O O . TYR A 1 92 ? -25.251 2.928 -4.510 1.00 84.06 92 TYR A O 1
ATOM 693 N N . PHE A 1 93 ? -27.274 3.663 -5.168 1.00 85.81 93 PHE A N 1
ATOM 694 C CA . PHE A 1 93 ? -27.848 2.370 -5.537 1.00 85.81 93 PHE A CA 1
ATOM 695 C C . PHE A 1 93 ? -28.038 2.287 -7.050 1.00 85.81 93 PHE A C 1
ATOM 697 O O . PHE A 1 93 ? -28.299 3.299 -7.709 1.00 85.81 93 PHE A O 1
ATOM 704 N N . ALA A 1 94 ? -27.905 1.086 -7.608 1.00 94.75 94 ALA A N 1
ATOM 705 C CA . ALA A 1 94 ? -28.153 0.839 -9.017 1.00 94.75 94 ALA A CA 1
ATOM 706 C C . ALA A 1 94 ? -28.840 -0.510 -9.249 1.00 94.75 94 ALA A C 1
ATOM 708 O O . ALA A 1 94 ? -28.751 -1.430 -8.446 1.00 94.75 94 ALA A O 1
ATOM 709 N N . GLU A 1 95 ? -29.515 -0.632 -10.384 1.00 95.75 95 GLU A N 1
ATOM 710 C CA . GLU A 1 95 ? -30.212 -1.844 -10.793 1.00 95.75 95 GLU A CA 1
ATOM 711 C C . GLU A 1 95 ? -29.784 -2.256 -12.203 1.00 95.75 95 GLU A C 1
ATOM 713 O O . GLU A 1 95 ? -29.770 -1.450 -13.142 1.00 95.75 95 GLU A O 1
ATOM 718 N N . LEU A 1 96 ? -29.472 -3.540 -12.368 1.00 96.44 96 LEU A N 1
ATOM 719 C CA . LEU A 1 96 ? -29.286 -4.184 -13.665 1.00 96.44 96 LEU A CA 1
ATOM 720 C C . LEU A 1 96 ? -30.636 -4.707 -14.158 1.00 96.44 96 LEU A C 1
ATOM 722 O O . LEU A 1 96 ? -31.271 -5.512 -13.477 1.00 96.44 96 LEU A O 1
ATOM 726 N N . HIS A 1 97 ? -31.054 -4.324 -15.365 1.00 97.00 97 HIS A N 1
ATOM 727 C CA . HIS A 1 97 ? -32.248 -4.882 -16.002 1.00 97.00 97 HIS A CA 1
ATOM 728 C C . HIS A 1 97 ? -31.848 -5.877 -17.091 1.00 97.00 97 HIS A C 1
ATOM 730 O O . HIS A 1 97 ? -31.524 -5.494 -18.222 1.00 97.00 97 HIS A O 1
ATOM 736 N N . ILE A 1 98 ? -31.894 -7.160 -16.744 1.00 96.19 98 ILE A N 1
ATOM 737 C CA . ILE A 1 98 ? -31.509 -8.272 -17.613 1.00 96.19 98 ILE A CA 1
ATOM 738 C C . ILE A 1 98 ? -32.767 -8.928 -18.184 1.00 96.19 98 ILE A C 1
ATOM 740 O O . ILE A 1 98 ? -33.684 -9.284 -17.451 1.00 96.19 98 ILE A O 1
ATOM 744 N N . TYR A 1 99 ? -32.815 -9.097 -19.499 1.00 95.69 99 TYR A N 1
ATOM 745 C CA . TYR A 1 99 ? -33.948 -9.653 -20.228 1.00 95.69 99 TYR A CA 1
ATOM 746 C C . TYR A 1 99 ? -33.609 -11.048 -20.727 1.00 95.69 99 TYR A C 1
ATOM 748 O O . TYR A 1 99 ? -32.544 -11.258 -21.299 1.00 95.69 99 TYR A O 1
ATOM 756 N N . ARG A 1 100 ? -34.529 -11.996 -20.561 1.00 92.81 100 ARG A N 1
ATOM 757 C CA . ARG A 1 100 ? -34.440 -13.336 -21.152 1.00 92.81 100 ARG A CA 1
ATOM 758 C C . ARG A 1 100 ? -35.792 -13.673 -21.772 1.00 92.81 100 ARG A C 1
ATOM 760 O O . ARG A 1 100 ? -36.714 -14.089 -21.070 1.00 92.81 100 ARG A O 1
ATOM 767 N N . GLY A 1 101 ? -35.919 -13.435 -23.077 1.00 89.88 101 GLY A N 1
ATOM 768 C CA . GLY A 1 101 ? -37.226 -13.395 -23.740 1.00 89.88 101 GLY A CA 1
ATOM 769 C C . GLY A 1 101 ? -38.078 -12.256 -23.174 1.00 89.88 101 GLY A C 1
ATOM 770 O O . GLY A 1 101 ? -37.597 -11.128 -23.065 1.00 89.88 101 GLY A O 1
ATOM 771 N N . ASP A 1 102 ? -39.301 -12.572 -22.751 1.00 89.69 102 ASP A N 1
ATOM 772 C CA . ASP A 1 102 ? -40.239 -11.603 -22.161 1.00 89.69 102 ASP A CA 1
ATOM 773 C C . ASP A 1 102 ? -40.041 -11.404 -20.648 1.00 89.69 102 ASP A C 1
ATOM 775 O O . ASP A 1 102 ? -40.665 -10.537 -20.036 1.00 89.69 102 ASP A O 1
ATOM 779 N N . THR A 1 103 ? -39.160 -12.195 -20.024 1.00 91.81 103 THR A N 1
ATOM 780 C CA . THR A 1 103 ? -38.880 -12.090 -18.588 1.00 91.81 103 THR A CA 1
ATOM 781 C C . THR A 1 103 ? -37.853 -10.995 -18.323 1.00 91.81 103 THR A C 1
ATOM 783 O O . THR A 1 103 ? -36.748 -11.031 -18.870 1.00 91.81 103 THR A O 1
ATOM 786 N N . VAL A 1 104 ? -38.189 -10.071 -17.419 1.00 93.00 104 VAL A N 1
ATOM 787 C CA . VAL A 1 104 ? -37.273 -9.047 -16.898 1.00 93.00 104 VAL A CA 1
ATOM 788 C C . VAL A 1 104 ? -36.802 -9.442 -15.506 1.00 93.00 104 VAL A C 1
ATOM 790 O O . VAL A 1 104 ? -37.609 -9.625 -14.599 1.00 93.00 104 VAL A O 1
ATOM 793 N N . ILE A 1 105 ? -35.488 -9.536 -15.338 1.00 94.12 105 ILE A N 1
ATOM 794 C CA . ILE A 1 105 ? -34.817 -9.803 -14.070 1.00 94.12 105 ILE A CA 1
ATOM 795 C C . ILE A 1 105 ? -34.143 -8.504 -13.635 1.00 94.12 105 ILE A C 1
ATOM 797 O O . ILE A 1 105 ? -33.262 -7.993 -14.330 1.00 94.12 105 ILE A O 1
ATOM 801 N N . GLN A 1 106 ? -34.586 -7.965 -12.502 1.00 95.00 106 GLN A N 1
ATOM 802 C CA . GLN A 1 106 ? -33.987 -6.794 -11.866 1.00 95.00 106 GLN A CA 1
ATOM 803 C C . GLN A 1 106 ? -33.036 -7.276 -10.776 1.00 95.00 106 GLN A C 1
ATOM 805 O O . GLN A 1 106 ? -33.431 -8.069 -9.920 1.00 95.00 106 GLN A O 1
ATOM 810 N N . ILE A 1 107 ? -31.782 -6.838 -10.840 1.00 92.81 107 ILE A N 1
ATOM 811 C CA . ILE A 1 107 ? -30.751 -7.209 -9.870 1.00 92.81 107 ILE A CA 1
ATOM 812 C C . ILE A 1 107 ? -30.203 -5.933 -9.248 1.00 92.81 107 ILE A C 1
ATOM 814 O O . ILE A 1 107 ? -29.659 -5.092 -9.965 1.00 92.81 107 ILE A O 1
ATOM 818 N N . ASP A 1 108 ? -30.341 -5.818 -7.929 1.00 90.81 108 ASP A N 1
ATOM 819 C CA . ASP A 1 108 ? -29.698 -4.768 -7.140 1.00 90.81 108 ASP A CA 1
ATOM 820 C C . ASP A 1 108 ? -28.174 -4.907 -7.225 1.00 90.81 108 ASP A C 1
ATOM 822 O O . ASP A 1 108 ? -27.622 -6.008 -7.121 1.00 90.81 108 ASP A O 1
ATOM 826 N N . ALA A 1 109 ? -27.496 -3.793 -7.469 1.00 90.44 109 ALA A N 1
ATOM 827 C CA . ALA A 1 109 ? -26.065 -3.754 -7.688 1.00 90.44 109 ALA A CA 1
ATOM 828 C C . ALA A 1 109 ? -25.474 -2.401 -7.285 1.00 90.44 109 ALA A C 1
ATOM 830 O O . ALA A 1 109 ? -26.121 -1.353 -7.286 1.00 90.44 109 ALA A O 1
ATOM 831 N N . ARG A 1 110 ? -24.171 -2.399 -6.998 1.00 91.31 110 ARG A N 1
ATOM 832 C CA . ARG A 1 110 ? -23.441 -1.145 -6.807 1.00 91.31 110 ARG A CA 1
ATOM 833 C C . ARG A 1 110 ? -23.355 -0.393 -8.145 1.00 91.31 110 ARG A C 1
ATOM 835 O O . ARG A 1 110 ? -23.210 -1.032 -9.197 1.00 91.31 110 ARG A O 1
ATOM 842 N N . PRO A 1 111 ? -23.375 0.951 -8.144 1.00 92.19 111 PRO A N 1
ATOM 843 C CA . PRO A 1 111 ? -23.213 1.739 -9.364 1.00 92.19 111 PRO A CA 1
ATOM 844 C C . PRO A 1 111 ? -21.919 1.417 -10.108 1.00 92.19 111 PRO A C 1
ATOM 846 O O . PRO A 1 111 ? -21.940 1.295 -11.326 1.00 92.19 111 PRO A O 1
ATOM 849 N N . SER A 1 112 ? -20.812 1.202 -9.395 1.00 88.38 112 SER A N 1
ATOM 850 C CA . SER A 1 112 ? -19.521 0.830 -9.984 1.00 88.38 112 SER A CA 1
ATOM 851 C C . SER A 1 112 ? -19.591 -0.436 -10.841 1.00 88.38 112 SER A C 1
ATOM 853 O O . SER A 1 112 ? -19.191 -0.424 -12.006 1.00 88.38 112 SER A O 1
ATOM 855 N N . ASP A 1 113 ? -20.139 -1.516 -10.283 1.00 93.12 113 ASP A N 1
ATOM 856 C CA . ASP A 1 113 ? -20.307 -2.796 -10.976 1.00 93.12 113 ASP A CA 1
ATOM 857 C C . ASP A 1 113 ? -21.260 -2.663 -12.163 1.00 93.12 113 ASP A C 1
ATOM 859 O O . ASP A 1 113 ? -21.026 -3.219 -13.240 1.00 93.12 113 ASP A O 1
ATOM 863 N N . SER A 1 114 ? -22.312 -1.868 -11.979 1.00 96.75 114 SER A N 1
ATOM 864 C CA . SER A 1 114 ? -23.325 -1.649 -13.001 1.00 96.75 114 SER A CA 1
ATOM 865 C C . SER A 1 114 ? -22.787 -0.843 -14.181 1.00 96.75 114 SER A C 1
ATOM 867 O O . SER A 1 114 ? -22.995 -1.226 -15.330 1.00 96.75 114 SER A O 1
ATOM 869 N N . ILE A 1 115 ? -22.015 0.214 -13.919 1.00 95.75 115 ILE A N 1
ATOM 870 C CA . ILE A 1 115 ? -21.301 0.989 -14.941 1.00 95.75 115 ILE A CA 1
ATOM 871 C C . ILE A 1 115 ? -20.302 0.085 -15.675 1.00 95.75 115 ILE A C 1
ATOM 873 O O . ILE A 1 115 ? -20.280 0.063 -16.906 1.00 95.75 115 ILE A O 1
ATOM 877 N N . ALA A 1 116 ? -19.516 -0.715 -14.946 1.00 92.12 116 ALA A N 1
ATOM 878 C CA . ALA A 1 116 ? -18.532 -1.622 -15.536 1.00 92.12 116 ALA A CA 1
ATOM 879 C C . ALA A 1 116 ? -19.162 -2.669 -16.477 1.00 92.12 116 ALA A C 1
ATOM 881 O O . ALA A 1 116 ? -18.574 -2.991 -17.516 1.00 92.12 116 ALA A O 1
ATOM 882 N N . LEU A 1 117 ? -20.350 -3.189 -16.145 1.00 96.69 117 LEU A N 1
ATOM 883 C CA . LEU A 1 117 ? -21.117 -4.099 -17.005 1.00 96.69 117 LEU A CA 1
ATOM 884 C C . LEU A 1 117 ? -21.782 -3.381 -18.178 1.00 96.69 117 LEU A C 1
ATOM 886 O O . LEU A 1 117 ? -21.748 -3.897 -19.296 1.00 96.69 117 LEU A O 1
ATOM 890 N N . ALA A 1 118 ? -22.363 -2.204 -17.940 1.00 96.88 118 ALA A N 1
ATOM 891 C CA . ALA A 1 118 ? -23.022 -1.411 -18.969 1.00 96.88 118 ALA A CA 1
ATOM 892 C C . ALA A 1 118 ? -22.054 -1.055 -20.099 1.00 96.88 118 ALA A C 1
ATOM 894 O O . ALA A 1 118 ? -22.382 -1.247 -21.266 1.00 96.88 118 ALA A O 1
ATOM 895 N N . LEU A 1 119 ? -20.827 -0.648 -19.763 1.00 94.06 119 LEU A N 1
ATOM 896 C CA . LEU A 1 119 ? -19.782 -0.377 -20.749 1.00 94.06 119 LEU A CA 1
ATOM 897 C C . LEU A 1 119 ? -19.439 -1.633 -21.582 1.00 94.06 119 LEU A C 1
ATOM 899 O O . LEU A 1 119 ? -19.473 -1.585 -22.812 1.00 94.06 119 LEU A O 1
ATOM 903 N N . ARG A 1 120 ? -19.238 -2.789 -20.929 1.00 93.06 120 ARG A N 1
ATOM 904 C CA . ARG A 1 120 ? -18.881 -4.074 -21.576 1.00 93.06 120 ARG A CA 1
ATOM 905 C C . ARG A 1 120 ? -19.965 -4.656 -22.477 1.00 93.06 120 ARG A C 1
ATOM 907 O O . ARG A 1 120 ? -19.663 -5.342 -23.463 1.00 93.06 120 ARG A O 1
ATOM 914 N N . LEU A 1 121 ? -21.224 -4.478 -22.088 1.00 94.31 121 LEU A N 1
ATOM 915 C CA . LEU A 1 121 ? -22.407 -4.963 -22.805 1.00 94.31 121 LEU A CA 1
ATOM 916 C C . LEU A 1 121 ? -23.015 -3.887 -23.711 1.00 94.31 121 LEU A C 1
ATOM 918 O O . LEU A 1 121 ? -23.962 -4.180 -24.433 1.00 94.31 121 LEU A O 1
ATOM 922 N N . LYS A 1 122 ? -22.441 -2.675 -23.719 1.00 94.69 122 LYS A N 1
ATOM 923 C CA . LYS A 1 122 ? -22.956 -1.494 -24.425 1.00 94.69 122 LYS A CA 1
ATOM 924 C C . LYS A 1 122 ? -24.412 -1.180 -24.067 1.00 94.69 122 LYS A C 1
ATOM 926 O O . LYS A 1 122 ? -25.181 -0.727 -24.912 1.00 94.69 122 LYS A O 1
ATOM 931 N N . ALA A 1 123 ? -24.781 -1.430 -22.815 1.00 96.25 123 ALA A N 1
ATOM 932 C CA . ALA A 1 123 ? -26.098 -1.113 -22.297 1.00 96.25 123 ALA A CA 1
ATOM 933 C C . ALA A 1 123 ? -26.161 0.374 -21.898 1.00 96.25 123 ALA A C 1
ATOM 935 O O . ALA A 1 123 ? -25.188 0.900 -21.349 1.00 96.25 123 ALA A O 1
ATOM 936 N N . PRO A 1 124 ? -27.284 1.069 -22.135 1.00 97.00 124 PRO A N 1
ATOM 937 C CA . PRO A 1 124 ? -27.487 2.426 -21.648 1.00 97.00 124 PRO A CA 1
ATOM 938 C C . PRO A 1 124 ? -27.445 2.481 -20.115 1.00 97.00 124 PRO A C 1
ATOM 940 O O . PRO A 1 124 ? -28.042 1.644 -19.431 1.00 97.00 124 PRO A O 1
ATOM 943 N N . ILE A 1 125 ? -26.764 3.503 -19.594 1.00 97.69 125 ILE A N 1
ATOM 944 C CA . ILE A 1 125 ? -26.779 3.885 -18.181 1.00 97.69 125 ILE A CA 1
ATOM 945 C C . ILE A 1 125 ? -27.798 5.012 -18.045 1.00 97.69 125 ILE A C 1
ATOM 947 O O . ILE A 1 125 ? -27.706 6.013 -18.756 1.00 97.69 125 ILE A O 1
ATOM 951 N N . LEU A 1 126 ? -28.777 4.844 -17.166 1.00 96.62 126 LEU A N 1
ATOM 952 C CA . LEU A 1 126 ? -29.802 5.841 -16.889 1.00 96.62 126 LEU A CA 1
ATOM 953 C C . LEU A 1 126 ? -29.741 6.283 -15.433 1.00 96.62 126 LEU A C 1
ATOM 955 O O . LEU A 1 126 ? -29.309 5.531 -14.564 1.00 96.62 126 LEU A O 1
ATOM 959 N N . THR A 1 127 ? -30.215 7.490 -15.172 1.00 93.94 127 THR A N 1
ATOM 960 C CA . THR A 1 127 ? -30.414 8.029 -13.826 1.00 93.94 127 THR A CA 1
ATOM 961 C C . THR A 1 127 ? -31.692 8.860 -13.790 1.00 93.94 127 THR A C 1
ATOM 963 O O . THR A 1 127 ? -32.203 9.254 -14.840 1.00 93.94 127 THR A O 1
ATOM 966 N N . SER A 1 128 ? -32.222 9.133 -12.601 1.00 88.06 128 SER A N 1
ATOM 967 C CA . SER A 1 128 ? -33.354 10.051 -12.456 1.00 88.06 128 SER A CA 1
ATOM 968 C C . SER A 1 128 ? -32.903 11.511 -12.535 1.00 88.06 128 SER A C 1
ATOM 970 O O . SER A 1 128 ? -31.796 11.859 -12.117 1.00 88.06 128 SER A O 1
ATOM 972 N N . GLU A 1 129 ? -33.786 12.373 -13.037 1.00 84.25 129 GLU A N 1
ATOM 973 C CA . GLU A 1 129 ? -33.596 13.828 -13.023 1.00 84.25 129 GLU A CA 1
ATOM 974 C C . GLU A 1 129 ? -33.311 14.362 -11.613 1.00 84.25 129 GLU A C 1
ATOM 976 O O . GLU A 1 129 ? -32.347 15.095 -11.409 1.00 84.25 129 GLU A O 1
ATOM 981 N N . THR A 1 130 ? -34.054 13.884 -10.616 1.00 81.19 130 THR A N 1
ATOM 982 C CA . THR A 1 130 ? -33.859 14.257 -9.210 1.00 81.19 130 THR A CA 1
ATOM 983 C C . THR A 1 130 ? -32.454 13.924 -8.704 1.00 81.19 130 THR A C 1
ATOM 985 O O . THR A 1 130 ? -31.887 14.690 -7.932 1.00 81.19 130 THR A O 1
ATOM 988 N N . LEU A 1 131 ? -31.854 12.810 -9.143 1.00 82.88 131 LEU A N 1
ATOM 989 C CA . LEU A 1 131 ? -30.495 12.451 -8.729 1.00 82.88 131 LEU A CA 1
ATOM 990 C C . LEU A 1 131 ? -29.430 13.362 -9.356 1.00 82.88 131 LEU A C 1
ATOM 992 O O . LEU A 1 131 ? -28.411 13.614 -8.721 1.00 82.88 131 LEU A O 1
ATOM 996 N N . LEU A 1 132 ? -29.677 13.883 -10.563 1.00 81.19 132 LEU A N 1
ATOM 997 C CA . LEU A 1 132 ? -28.819 14.890 -11.203 1.00 81.19 132 LEU A CA 1
ATOM 998 C C . LEU A 1 132 ? -28.964 16.281 -10.559 1.00 81.19 132 LEU A C 1
ATOM 1000 O O . LEU A 1 132 ? -28.024 17.071 -10.609 1.00 81.19 132 LEU A O 1
ATOM 1004 N N . GLU A 1 133 ? -30.118 16.584 -9.958 1.00 73.31 133 GLU A N 1
ATOM 1005 C CA . GLU A 1 133 ? -30.383 17.842 -9.236 1.00 73.31 133 GLU A CA 1
ATOM 1006 C C . GLU A 1 133 ? -29.842 17.836 -7.796 1.00 73.31 133 GLU A C 1
ATOM 1008 O O . GLU A 1 133 ? -29.344 18.853 -7.310 1.00 73.31 133 GLU A O 1
ATOM 1013 N N . LEU A 1 134 ? -29.894 16.685 -7.112 1.00 62.12 134 LEU A N 1
ATOM 1014 C CA . LEU A 1 134 ? -29.411 16.510 -5.733 1.00 62.12 134 LEU A CA 1
ATOM 1015 C C . LEU A 1 134 ? -27.907 16.784 -5.575 1.00 62.12 134 LEU A C 1
ATOM 1017 O O . LEU A 1 134 ? -27.448 17.111 -4.482 1.00 62.12 134 LEU A O 1
ATOM 1021 N N . THR A 1 135 ? -27.129 16.697 -6.652 1.00 53.59 135 THR A N 1
ATOM 1022 C CA . THR A 1 135 ? -25.721 17.104 -6.684 1.00 53.59 135 THR A CA 1
ATOM 1023 C C . THR A 1 135 ? -25.580 18.605 -6.944 1.00 53.59 135 THR A C 1
ATOM 1025 O O . THR A 1 135 ? -25.044 19.035 -7.963 1.00 53.59 135 THR A O 1
ATOM 1028 N N . SER A 1 136 ? -26.083 19.401 -5.998 1.00 41.41 13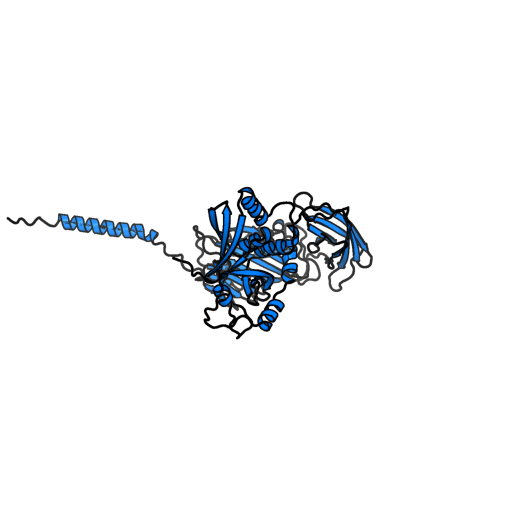6 SER A N 1
ATOM 1029 C CA . SER A 1 136 ? -25.926 20.857 -5.918 1.00 41.41 136 SER A CA 1
ATOM 1030 C C . SER A 1 136 ? -24.857 21.205 -4.871 1.00 41.41 136 SER A C 1
ATOM 1032 O O . SER A 1 136 ? -24.905 20.692 -3.756 1.00 41.41 136 SER A O 1
ATOM 1034 N N . VAL A 1 137 ? -23.872 22.044 -5.215 1.00 41.22 137 VAL A N 1
ATOM 1035 C CA . VAL A 1 137 ? -22.752 22.413 -4.322 1.00 41.22 137 VAL A CA 1
ATOM 1036 C C . VAL A 1 137 ? -23.030 23.761 -3.654 1.00 41.22 137 VAL A C 1
ATOM 1038 O O . VAL A 1 137 ? -23.220 24.757 -4.352 1.00 41.22 137 VAL A O 1
ATOM 1041 N N . ASP A 1 138 ? -22.984 23.812 -2.319 1.00 33.72 138 ASP A N 1
ATOM 1042 C CA . ASP A 1 138 ? -22.942 25.076 -1.574 1.00 33.72 138 ASP A CA 1
ATOM 1043 C C . ASP A 1 138 ? -21.633 25.817 -1.897 1.00 33.72 138 ASP A C 1
ATOM 1045 O O . ASP A 1 138 ? -20.528 25.345 -1.627 1.00 33.72 138 ASP A O 1
ATOM 1049 N N . THR A 1 139 ? -21.758 26.991 -2.516 1.00 30.58 139 THR A N 1
ATOM 1050 C CA . THR A 1 139 ? -20.667 27.766 -3.139 1.00 30.58 139 THR A CA 1
ATOM 1051 C C . THR A 1 139 ? -19.704 28.425 -2.137 1.00 30.58 139 THR A C 1
ATOM 1053 O O . THR A 1 139 ? -18.920 29.290 -2.517 1.00 30.58 139 THR A O 1
ATOM 1056 N N . SER A 1 140 ? -19.732 28.068 -0.852 1.00 32.41 140 SER A N 1
ATOM 1057 C CA . SER A 1 140 ? -18.949 28.777 0.164 1.00 32.41 140 SER A CA 1
ATOM 1058 C C . SER A 1 140 ? -17.501 28.312 0.323 1.00 32.41 140 SER A C 1
ATOM 1060 O O . SER A 1 140 ? -16.716 29.112 0.810 1.00 32.41 140 SER A O 1
ATOM 1062 N N . GLU A 1 141 ? -17.083 27.111 -0.100 1.00 35.41 141 GLU A N 1
ATOM 1063 C CA . GLU A 1 141 ? -15.692 26.677 0.161 1.00 35.41 141 GLU A CA 1
ATOM 1064 C C . GLU A 1 141 ? -15.235 25.458 -0.672 1.00 35.41 141 GLU A C 1
ATOM 1066 O O . GLU A 1 141 ? -14.862 24.427 -0.126 1.00 35.41 141 GLU A O 1
ATOM 1071 N N . GLY A 1 142 ? -15.274 25.536 -2.011 1.00 35.84 142 GLY A N 1
ATOM 1072 C CA . GLY A 1 142 ? -14.480 24.691 -2.936 1.00 35.84 142 GLY A CA 1
ATOM 1073 C C . GLY A 1 142 ? -14.514 23.155 -2.779 1.00 35.84 142 GLY A C 1
ATOM 1074 O O . GLY A 1 142 ? -13.695 22.469 -3.389 1.00 35.84 142 GLY A O 1
ATOM 1075 N N . THR A 1 143 ? -15.433 22.605 -1.985 1.00 35.66 143 THR A N 1
ATOM 1076 C CA . THR A 1 143 ? -15.450 21.204 -1.557 1.00 35.66 143 THR A CA 1
ATOM 1077 C C . THR A 1 143 ? -16.789 20.599 -1.947 1.00 35.66 143 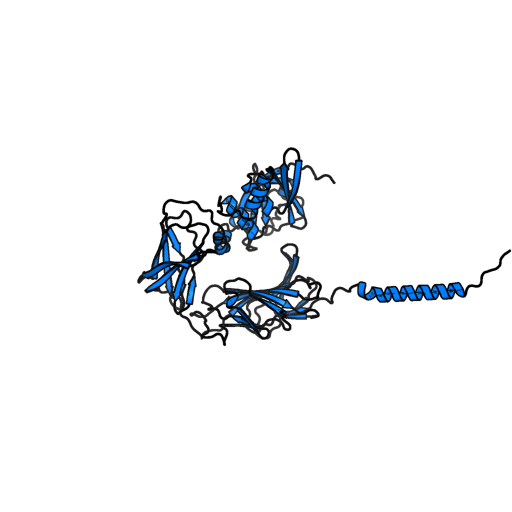THR A C 1
ATOM 1079 O O . THR A 1 143 ? -17.827 20.984 -1.413 1.00 35.66 143 THR A O 1
ATOM 1082 N N . ILE A 1 144 ? -16.780 19.633 -2.868 1.00 42.38 144 ILE A N 1
ATOM 1083 C CA . ILE A 1 144 ? -17.979 18.850 -3.181 1.00 42.38 144 ILE A CA 1
ATOM 1084 C C . ILE A 1 144 ? -18.113 17.781 -2.096 1.00 42.38 144 ILE A C 1
ATOM 1086 O O . ILE A 1 144 ? -17.443 16.752 -2.147 1.00 42.38 144 ILE A O 1
ATOM 1090 N N . GLN A 1 145 ? -18.946 18.046 -1.090 1.00 37.62 145 GLN A N 1
ATOM 1091 C CA . GLN A 1 145 ? -19.348 17.023 -0.129 1.00 37.62 145 GLN A CA 1
ATOM 1092 C C . GLN A 1 145 ? -20.543 16.248 -0.682 1.00 37.62 145 GLN A C 1
ATOM 1094 O O . GLN A 1 145 ? -21.494 16.854 -1.181 1.00 37.62 145 GLN A O 1
ATOM 1099 N N . PRO A 1 146 ? -20.540 14.918 -0.583 1.00 33.69 146 PRO A N 1
ATOM 1100 C CA . PRO A 1 146 ? -21.706 14.149 -0.955 1.00 33.69 146 PRO A CA 1
ATOM 1101 C C . PRO A 1 146 ? -22.729 14.226 0.207 1.00 33.69 146 PRO A C 1
ATOM 1103 O O . PRO A 1 146 ? -22.396 13.991 1.369 1.00 33.69 146 PRO A O 1
ATOM 1106 N N . GLY A 1 147 ? -23.962 14.660 -0.098 1.00 36.81 147 GLY A N 1
ATOM 1107 C CA . GLY A 1 147 ? -25.082 14.669 0.860 1.00 36.81 147 GLY A CA 1
ATOM 1108 C C . GLY A 1 147 ? -25.592 16.023 1.379 1.00 36.81 147 GLY A C 1
ATOM 1109 O O . GLY A 1 147 ? -26.172 16.058 2.462 1.00 36.81 147 GLY A O 1
ATOM 1110 N N . GLY A 1 148 ? -25.443 17.129 0.644 1.00 32.69 148 GLY A N 1
ATOM 1111 C CA . GLY A 1 148 ? -26.106 18.388 1.005 1.00 32.69 148 GLY A CA 1
ATOM 1112 C C . GLY A 1 148 ? -27.634 18.278 0.914 1.00 32.69 148 GLY A C 1
ATOM 1113 O O . GLY A 1 148 ? -28.196 18.241 -0.177 1.00 32.69 148 GLY A O 1
ATOM 1114 N N . THR A 1 149 ? -28.338 18.256 2.049 1.00 31.56 149 THR A N 1
ATOM 1115 C CA . THR A 1 149 ? -29.787 18.512 2.093 1.00 31.56 149 THR A CA 1
ATOM 1116 C C . THR A 1 149 ? -30.033 20.008 1.892 1.00 31.56 149 THR A C 1
ATOM 1118 O O . THR A 1 149 ? -30.324 20.731 2.843 1.00 31.56 149 THR A O 1
ATOM 1121 N N . GLY A 1 150 ? -29.868 20.479 0.659 1.00 32.25 150 GLY A N 1
ATOM 1122 C CA . GLY A 1 150 ? -30.132 21.854 0.248 1.00 32.25 150 GLY A CA 1
ATOM 1123 C C . GLY A 1 150 ? -31.133 21.863 -0.898 1.00 32.25 150 GLY A C 1
ATOM 1124 O O . GLY A 1 150 ? -30.780 21.609 -2.045 1.00 32.25 150 GLY A O 1
ATOM 1125 N N . ALA A 1 151 ? -32.401 22.138 -0.595 1.00 33.53 151 ALA A N 1
ATOM 1126 C CA . ALA A 1 151 ? -33.377 22.468 -1.622 1.00 33.53 151 ALA A CA 1
ATOM 1127 C C . ALA A 1 151 ? -33.017 23.845 -2.208 1.00 33.53 151 ALA A C 1
ATOM 1129 O O . ALA A 1 151 ? -33.118 24.847 -1.502 1.00 33.53 151 ALA A O 1
ATOM 1130 N N . GLY A 1 152 ? -32.612 23.889 -3.484 1.00 32.12 152 GLY A N 1
ATOM 1131 C CA . GLY A 1 152 ? -32.525 25.135 -4.260 1.00 32.12 152 GLY A CA 1
ATOM 1132 C C . GLY A 1 152 ? -31.166 25.515 -4.862 1.00 32.12 152 GLY A C 1
ATOM 1133 O O . GLY A 1 152 ? -30.911 26.708 -5.008 1.00 32.12 152 GLY A O 1
ATOM 1134 N N . GLY A 1 153 ? -30.300 24.564 -5.223 1.00 32.16 153 GLY A N 1
ATOM 1135 C CA . GLY A 1 153 ? -29.086 24.863 -5.992 1.00 32.16 153 GLY A CA 1
ATOM 1136 C C . GLY A 1 153 ? -29.309 24.809 -7.507 1.00 32.16 153 GLY A C 1
ATOM 1137 O O . GLY A 1 153 ? -29.963 23.901 -8.016 1.00 32.16 153 GLY A O 1
ATOM 1138 N N . SER A 1 154 ? -28.768 25.784 -8.239 1.00 33.69 154 SER A N 1
ATOM 1139 C CA . SER A 1 154 ? -28.700 25.748 -9.706 1.00 33.69 154 SER A CA 1
ATOM 1140 C C . SER A 1 154 ? -27.730 24.650 -10.175 1.00 33.69 154 SER A C 1
ATOM 1142 O O . SER A 1 154 ? -26.748 24.385 -9.475 1.00 33.69 154 SER A O 1
ATOM 1144 N N . PRO A 1 155 ? -27.949 24.033 -11.356 1.00 38.75 155 PRO A N 1
ATOM 1145 C CA . PRO A 1 155 ? -27.014 23.060 -11.923 1.00 38.75 155 PRO A CA 1
ATOM 1146 C C . PRO A 1 155 ? -25.591 23.631 -11.963 1.00 38.75 155 PRO A C 1
ATOM 1148 O O . PRO A 1 155 ? -25.420 24.811 -12.271 1.00 38.75 155 PRO A O 1
ATOM 1151 N N . LEU A 1 156 ? -24.599 22.786 -11.641 1.00 47.09 156 LEU A N 1
ATOM 1152 C CA . LEU A 1 156 ? -23.167 23.118 -11.631 1.00 47.09 156 LEU A CA 1
ATOM 1153 C C . LEU A 1 156 ? -22.813 24.029 -12.812 1.00 47.09 156 LEU A C 1
ATOM 1155 O O . LEU A 1 156 ? -22.953 23.624 -13.969 1.00 47.09 156 LEU A O 1
ATOM 1159 N N . ASP A 1 157 ? -22.367 25.253 -12.520 1.00 47.50 157 ASP A N 1
ATOM 1160 C CA . ASP A 1 157 ? -21.923 26.154 -13.575 1.00 47.50 157 ASP A CA 1
ATOM 1161 C C . ASP A 1 157 ? -20.683 25.558 -14.273 1.00 47.50 157 ASP A C 1
ATOM 1163 O O . ASP A 1 157 ? -19.889 24.821 -13.672 1.00 47.50 157 ASP A O 1
ATOM 1167 N N . ALA A 1 158 ? -20.531 25.852 -15.564 1.00 44.03 158 ALA A N 1
ATOM 1168 C CA . ALA A 1 158 ? -19.488 25.270 -16.399 1.00 44.03 158 ALA A CA 1
ATOM 1169 C C . ALA A 1 158 ? -18.058 25.583 -15.912 1.00 44.03 158 ALA A C 1
ATOM 1171 O O . ALA A 1 158 ? -17.169 24.752 -16.089 1.00 44.03 158 ALA A O 1
ATOM 1172 N N . ASP A 1 159 ? -17.829 26.732 -15.280 1.00 41.78 159 ASP A N 1
ATOM 1173 C CA . ASP A 1 159 ? -16.552 27.158 -14.707 1.00 41.78 159 ASP A CA 1
ATOM 1174 C C . ASP A 1 159 ? -16.259 26.454 -13.373 1.00 41.78 159 ASP A C 1
ATOM 1176 O O . ASP A 1 159 ? -15.120 26.032 -13.141 1.00 41.78 159 ASP A O 1
ATOM 1180 N N . THR A 1 160 ? -17.269 26.223 -12.530 1.00 47.56 160 THR A N 1
ATOM 1181 C CA . THR A 1 160 ? -17.130 25.409 -11.305 1.00 47.56 160 THR A CA 1
ATOM 1182 C C . THR A 1 160 ? -16.865 23.938 -11.645 1.00 47.56 160 THR A C 1
ATOM 1184 O O . THR A 1 160 ? -15.947 23.325 -11.092 1.00 47.56 160 THR A O 1
ATOM 1187 N N . LEU A 1 161 ? -17.590 23.380 -12.623 1.00 46.69 161 LEU A N 1
ATOM 1188 C CA . LEU A 1 161 ? -17.339 22.037 -13.152 1.00 46.69 161 LEU A CA 1
ATOM 1189 C C . LEU A 1 161 ? -15.938 21.935 -13.762 1.00 46.69 161 LEU A C 1
ATOM 1191 O O . LEU A 1 161 ? -15.220 20.972 -13.507 1.00 46.69 161 LEU A O 1
ATOM 1195 N N . LYS A 1 162 ? -15.515 22.939 -14.531 1.00 46.84 162 LYS A N 1
ATOM 1196 C CA . LYS A 1 162 ? -14.171 22.997 -15.111 1.00 46.84 162 LYS A CA 1
ATOM 1197 C C . LYS A 1 162 ? -13.093 23.061 -14.033 1.00 46.84 162 LYS A C 1
ATOM 1199 O O . LYS A 1 162 ? -12.104 22.349 -14.157 1.00 46.84 162 LYS A O 1
ATOM 1204 N N . SER A 1 163 ? -13.300 23.829 -12.967 1.00 48.34 163 SER A N 1
ATOM 1205 C CA . SER A 1 163 ? -12.374 23.919 -11.830 1.00 48.34 163 SER A CA 1
ATOM 1206 C C . SER A 1 163 ? -12.286 22.595 -11.061 1.00 48.34 163 SER A C 1
ATOM 1208 O O . SER A 1 163 ? -11.194 22.149 -10.718 1.00 48.34 163 SER A O 1
ATOM 1210 N N . TYR A 1 164 ? -13.414 21.905 -10.859 1.00 51.44 164 TYR A N 1
ATOM 1211 C CA . TYR A 1 164 ? -13.433 20.572 -10.254 1.00 51.44 164 TYR A CA 1
ATOM 1212 C C . TYR A 1 164 ? -12.757 19.526 -11.152 1.00 51.44 164 TYR A C 1
ATOM 1214 O O . TYR A 1 164 ? -11.882 18.806 -10.687 1.00 51.44 164 TYR A O 1
ATOM 1222 N N . LEU A 1 165 ? -13.066 19.493 -12.453 1.00 47.41 165 LEU A N 1
ATOM 1223 C CA . LEU A 1 165 ? -12.413 18.608 -13.428 1.00 47.41 165 LEU A CA 1
ATOM 1224 C C . LEU A 1 165 ? -10.908 18.898 -13.580 1.00 47.41 165 LEU A C 1
ATOM 1226 O O . LEU A 1 165 ? -10.142 17.978 -13.844 1.00 47.41 165 LEU A O 1
ATOM 1230 N N . GLN A 1 166 ? -10.473 20.150 -13.397 1.00 51.91 166 GLN A N 1
ATOM 1231 C CA . GLN A 1 166 ? -9.055 20.535 -13.339 1.00 51.91 166 GLN A CA 1
ATOM 1232 C C . GLN A 1 166 ? -8.374 20.095 -12.034 1.00 51.91 166 GLN A C 1
ATOM 1234 O O . GLN A 1 166 ? -7.167 19.845 -12.026 1.00 51.91 166 GLN A O 1
ATOM 1239 N N . ASN A 1 167 ? -9.140 19.999 -10.944 1.00 49.00 167 ASN A N 1
ATOM 1240 C CA . ASN A 1 167 ? -8.686 19.501 -9.649 1.00 49.00 167 ASN A CA 1
ATOM 1241 C C . ASN A 1 167 ? -8.752 17.977 -9.531 1.00 49.00 167 ASN A C 1
ATOM 1243 O O . ASN A 1 167 ? -8.126 17.428 -8.631 1.00 49.00 167 ASN A O 1
ATOM 1247 N N . LEU A 1 168 ? -9.453 17.273 -10.419 1.00 48.28 168 LEU A N 1
ATOM 1248 C CA . LEU A 1 168 ? -9.273 15.834 -10.556 1.00 48.28 168 LEU A CA 1
ATOM 1249 C C . LEU A 1 168 ? -7.893 15.583 -11.158 1.00 48.28 168 LEU A C 1
ATOM 1251 O O . LEU A 1 168 ? -7.485 16.254 -12.103 1.00 48.28 168 LEU A O 1
ATOM 1255 N N . ASP A 1 169 ? -7.138 14.645 -10.586 1.00 48.09 169 ASP A N 1
ATOM 1256 C CA . ASP A 1 169 ? -5.865 14.225 -11.166 1.00 48.09 169 ASP A CA 1
ATOM 1257 C C . ASP A 1 169 ? -6.072 13.003 -12.080 1.00 48.09 169 ASP A C 1
ATOM 1259 O O . ASP A 1 169 ? -6.034 11.866 -11.592 1.00 48.09 169 ASP A O 1
ATOM 1263 N N . PRO A 1 170 ? -6.289 13.182 -13.401 1.00 46.66 170 PRO A N 1
ATOM 1264 C CA . PRO A 1 170 ? -6.376 12.054 -14.324 1.00 46.66 170 PRO A CA 1
ATOM 1265 C C . PRO A 1 170 ? -5.049 11.284 -14.417 1.00 46.66 170 PRO A C 1
ATOM 1267 O O . PRO A 1 170 ? -5.042 10.097 -14.753 1.00 46.66 170 PRO A O 1
ATOM 1270 N N . GLU A 1 171 ? -3.916 11.923 -14.101 1.00 42.00 171 GLU A N 1
ATOM 1271 C CA . GLU A 1 171 ? -2.609 11.263 -14.035 1.00 42.00 171 GLU A CA 1
ATOM 1272 C C . GLU A 1 171 ? -2.342 10.609 -12.679 1.00 42.00 171 GLU A C 1
ATOM 1274 O O . GLU A 1 171 ? -1.600 9.632 -12.612 1.00 42.00 171 GLU A O 1
ATOM 1279 N N . GLY A 1 172 ? -2.968 11.090 -11.611 1.00 35.50 172 GLY A N 1
ATOM 1280 C CA . GLY A 1 172 ? -2.847 10.546 -10.260 1.00 35.50 172 GLY A CA 1
ATOM 1281 C C . GLY A 1 172 ? -3.327 9.103 -10.196 1.00 35.50 172 GLY A C 1
ATOM 1282 O O . GLY A 1 172 ? -2.637 8.256 -9.631 1.00 35.50 172 GLY A O 1
ATOM 1283 N N . LEU A 1 173 ? -4.434 8.791 -10.886 1.00 36.56 173 LEU A N 1
ATOM 1284 C CA . LEU A 1 173 ? -4.894 7.412 -11.046 1.00 36.56 173 LEU A CA 1
ATOM 1285 C C . LEU A 1 173 ? -3.845 6.590 -11.806 1.00 36.56 173 LEU A C 1
ATOM 1287 O O . LEU A 1 173 ? -3.564 5.476 -11.404 1.00 36.56 173 LEU A O 1
ATOM 1291 N N . ARG A 1 174 ? -3.170 7.130 -12.832 1.00 36.41 174 ARG A N 1
ATOM 1292 C CA . ARG A 1 174 ? -2.059 6.439 -13.524 1.00 36.41 174 ARG A CA 1
ATOM 1293 C C . ARG A 1 174 ? -0.813 6.240 -12.645 1.00 36.41 174 ARG A C 1
ATOM 1295 O O . ARG A 1 174 ? -0.109 5.255 -12.849 1.00 36.41 174 ARG A O 1
ATOM 1302 N N . ARG A 1 175 ? -0.548 7.133 -11.682 1.00 36.84 175 ARG A N 1
ATOM 1303 C CA . ARG A 1 175 ? 0.605 7.082 -10.758 1.00 36.84 175 ARG A CA 1
ATOM 1304 C C . ARG A 1 175 ? 0.386 6.113 -9.592 1.00 36.84 175 ARG A C 1
ATOM 1306 O O . ARG A 1 175 ? 1.292 5.350 -9.276 1.00 36.84 175 ARG A O 1
ATOM 1313 N N . SER A 1 176 ? -0.815 6.070 -9.009 1.00 32.53 176 SER A N 1
ATOM 1314 C CA . SER A 1 176 ? -1.195 5.064 -7.998 1.00 32.53 176 SER A CA 1
ATOM 1315 C C . SER A 1 176 ? -1.523 3.695 -8.616 1.00 32.53 176 SER A C 1
ATOM 1317 O O . SER A 1 176 ? -1.403 2.666 -7.956 1.00 32.53 176 SER A O 1
ATOM 1319 N N . SER A 1 177 ? -1.826 3.660 -9.919 1.00 35.56 177 SER A N 1
ATOM 1320 C CA . SER A 1 177 ? -2.034 2.441 -10.716 1.00 35.56 177 SER A CA 1
ATOM 1321 C C . SER A 1 177 ? -0.762 1.862 -11.337 1.00 35.56 177 SER A C 1
ATOM 1323 O O . SER A 1 177 ? -0.856 1.027 -12.240 1.00 35.56 177 SER A O 1
ATOM 1325 N N . GLY A 1 178 ? 0.429 2.241 -10.861 1.00 35.62 178 GLY A N 1
ATOM 1326 C CA . GLY A 1 178 ? 1.672 1.566 -11.252 1.00 35.62 178 GLY A CA 1
ATOM 1327 C C . GLY A 1 178 ? 1.580 0.053 -11.018 1.00 35.62 178 GLY A C 1
ATOM 1328 O O . GLY A 1 178 ? 1.987 -0.730 -11.869 1.00 35.62 178 GLY A O 1
ATOM 1329 N N . LEU A 1 179 ? 0.916 -0.371 -9.938 1.00 34.88 179 LEU A N 1
ATOM 1330 C CA . LEU A 1 179 ? 0.635 -1.782 -9.647 1.00 34.88 179 LEU A CA 1
ATOM 1331 C C . LEU A 1 179 ? -0.525 -2.390 -10.467 1.00 34.88 179 LEU A C 1
ATOM 1333 O O . LEU A 1 179 ? -0.672 -3.606 -10.503 1.00 34.88 179 LEU A O 1
ATOM 1337 N N . LEU A 1 180 ? -1.367 -1.579 -11.112 1.00 32.69 180 LEU A N 1
ATOM 1338 C CA . LEU A 1 180 ? -2.683 -1.993 -11.627 1.00 32.69 180 LEU A CA 1
ATOM 1339 C C . LEU A 1 180 ? -2.687 -2.278 -13.137 1.00 32.69 180 LEU A C 1
ATOM 1341 O O . LEU A 1 180 ? -3.485 -3.078 -13.616 1.00 32.69 180 LEU A O 1
ATOM 1345 N N . VAL A 1 181 ? -1.730 -1.704 -13.877 1.00 35.06 181 VAL A N 1
ATOM 1346 C CA . VAL A 1 181 ? -1.440 -2.077 -15.278 1.00 35.06 181 VAL A CA 1
ATOM 1347 C C . VAL A 1 181 ? -0.877 -3.512 -15.375 1.00 35.06 181 VAL A C 1
ATOM 1349 O O . VAL A 1 181 ? -0.874 -4.104 -16.450 1.00 35.06 181 VAL A O 1
ATOM 1352 N N . TRP A 1 182 ? -0.450 -4.108 -14.251 1.00 31.75 182 TRP A N 1
ATOM 1353 C CA . TRP A 1 182 ? 0.190 -5.431 -14.188 1.00 31.75 182 TRP A CA 1
ATOM 1354 C C . TRP A 1 182 ? -0.731 -6.637 -14.324 1.00 31.75 182 TRP A C 1
ATOM 1356 O O . TRP A 1 182 ? -0.256 -7.705 -14.696 1.00 31.75 182 TRP A O 1
ATOM 1366 N N . LEU A 1 183 ? -2.020 -6.517 -14.014 1.00 29.34 183 LEU A N 1
ATOM 1367 C CA . LEU A 1 183 ? -2.894 -7.696 -13.906 1.00 29.34 183 LEU A CA 1
ATOM 1368 C C . LEU A 1 183 ? -3.561 -8.101 -15.230 1.00 29.34 183 LEU A C 1
ATOM 1370 O O . LEU A 1 183 ? -4.391 -9.005 -15.268 1.00 29.34 183 LEU A O 1
ATOM 1374 N N . LEU A 1 184 ? -3.238 -7.411 -16.322 1.00 31.00 184 LEU A N 1
ATOM 1375 C CA . LEU A 1 184 ? -4.234 -7.078 -17.324 1.00 31.00 184 LEU A CA 1
ATOM 1376 C C . LEU A 1 184 ? -3.689 -7.194 -18.743 1.00 31.00 184 LEU A C 1
ATOM 1378 O O . LEU A 1 184 ? -3.487 -6.214 -19.460 1.00 31.00 184 LEU A O 1
ATOM 1382 N N . GLY A 1 185 ? -3.544 -8.449 -19.163 1.00 31.58 185 GLY A N 1
ATOM 1383 C CA . GLY A 1 185 ? -3.200 -8.787 -20.530 1.00 31.58 185 GLY A CA 1
ATOM 1384 C C . GLY A 1 185 ? -4.180 -9.618 -21.314 1.00 31.58 185 GLY A C 1
ATOM 1385 O O . GLY A 1 185 ? -4.516 -10.744 -20.943 1.00 31.58 185 GLY A O 1
ATOM 1386 N N . GLY A 1 186 ? -4.572 -9.096 -22.470 1.00 31.45 186 GLY A N 1
ATOM 1387 C CA . GLY A 1 186 ? -5.056 -9.869 -23.606 1.00 31.45 186 GLY A CA 1
ATOM 1388 C C . GLY A 1 186 ? -3.977 -10.112 -24.636 1.00 31.45 186 GLY A C 1
ATOM 1389 O O . GLY A 1 186 ? -3.393 -9.185 -25.197 1.00 31.45 186 GLY A O 1
ATOM 1390 N N . THR A 1 187 ? -3.746 -11.391 -24.892 1.00 30.78 187 THR A N 1
ATOM 1391 C CA . THR A 1 187 ? -2.946 -11.924 -25.982 1.00 30.78 187 THR A CA 1
ATOM 1392 C C . THR A 1 187 ? -3.496 -11.445 -27.325 1.00 30.78 187 THR A C 1
ATOM 1394 O O . THR A 1 187 ? -4.539 -11.915 -27.777 1.00 30.78 187 THR A O 1
ATOM 1397 N N . ALA A 1 188 ? -2.769 -10.550 -27.987 1.00 32.25 188 ALA A N 1
ATOM 1398 C CA . ALA A 1 188 ? -2.797 -10.423 -29.435 1.00 32.25 188 ALA A CA 1
ATOM 1399 C C . ALA A 1 188 ? -1.415 -10.843 -29.942 1.00 32.25 188 ALA A C 1
ATOM 1401 O O . ALA A 1 188 ? -0.405 -10.277 -29.523 1.00 32.25 188 ALA A O 1
ATOM 1402 N N . LEU A 1 189 ? -1.364 -11.855 -30.811 1.00 34.09 189 LEU A N 1
ATOM 1403 C CA . LEU A 1 189 ? -0.160 -12.189 -31.569 1.00 34.09 189 LEU A CA 1
ATOM 1404 C C . LEU A 1 189 ? 0.094 -11.044 -32.555 1.00 34.09 189 LEU A C 1
ATOM 1406 O O . LEU A 1 189 ? -0.425 -11.030 -33.668 1.00 34.09 189 LEU A O 1
ATOM 1410 N N . LEU A 1 190 ? 0.846 -10.046 -32.099 1.00 39.22 190 LEU A N 1
ATOM 1411 C CA . LEU A 1 190 ? 1.455 -9.037 -32.954 1.00 39.22 190 LEU A CA 1
ATOM 1412 C C . LEU A 1 190 ? 2.674 -9.670 -33.647 1.00 39.22 190 LEU A C 1
ATOM 1414 O O . LEU A 1 190 ? 3.352 -10.502 -33.034 1.00 39.22 190 LEU A O 1
ATOM 1418 N N . PRO A 1 191 ? 2.980 -9.303 -34.907 1.00 41.56 191 PRO A N 1
ATOM 1419 C CA . PRO A 1 191 ? 4.229 -9.718 -35.544 1.00 41.56 191 PRO A CA 1
ATOM 1420 C C . PRO A 1 191 ? 5.391 -9.305 -34.640 1.00 41.56 191 PRO A C 1
ATOM 1422 O O . PRO A 1 191 ? 5.281 -8.259 -34.009 1.00 41.56 191 PRO A O 1
ATOM 1425 N N . ALA A 1 192 ? 6.451 -10.119 -34.562 1.00 49.97 192 ALA A N 1
ATOM 1426 C CA . ALA A 1 192 ? 7.566 -10.013 -33.612 1.00 49.97 192 ALA A CA 1
ATOM 1427 C C . ALA A 1 192 ? 7.960 -8.562 -33.262 1.00 49.97 192 ALA A C 1
ATOM 1429 O O . ALA A 1 192 ? 8.859 -7.970 -33.862 1.00 49.97 192 ALA A O 1
ATOM 1430 N N . GLN A 1 193 ? 7.262 -7.975 -32.286 1.00 66.38 193 GLN A N 1
ATOM 1431 C CA . GLN A 1 193 ? 7.459 -6.591 -31.894 1.00 66.38 193 GLN A CA 1
ATOM 1432 C C . GLN A 1 193 ? 8.571 -6.615 -30.859 1.00 66.38 193 GLN A C 1
ATOM 1434 O O . GLN A 1 193 ? 8.443 -7.231 -29.801 1.00 66.38 193 GLN A O 1
ATOM 1439 N N . THR A 1 194 ? 9.702 -6.009 -31.200 1.00 83.69 194 THR A N 1
ATOM 1440 C CA . THR A 1 194 ? 10.779 -5.792 -30.237 1.00 83.69 194 THR A CA 1
ATOM 1441 C C . THR A 1 194 ? 10.604 -4.402 -29.653 1.00 83.69 194 THR A C 1
ATOM 1443 O O . THR A 1 194 ? 10.579 -3.423 -30.395 1.00 83.69 194 THR A O 1
ATOM 1446 N N . VAL A 1 195 ? 10.481 -4.318 -28.333 1.00 90.75 195 VAL A N 1
ATOM 1447 C CA . VAL A 1 195 ? 10.393 -3.054 -27.601 1.00 90.75 195 VAL A CA 1
ATOM 1448 C C . VAL A 1 195 ? 11.770 -2.724 -27.044 1.00 90.75 195 VAL A C 1
ATOM 1450 O O . VAL A 1 195 ? 12.355 -3.517 -26.304 1.00 90.75 195 VAL A O 1
ATOM 1453 N N . SER A 1 196 ? 12.297 -1.552 -27.393 1.00 94.69 196 SER A N 1
ATOM 1454 C CA . SER A 1 196 ? 13.544 -1.047 -26.811 1.00 94.69 196 SER A CA 1
ATOM 1455 C C . SER A 1 196 ? 13.265 -0.437 -25.438 1.00 94.69 196 SER A C 1
ATOM 1457 O O . SER A 1 196 ? 12.624 0.608 -25.351 1.00 94.69 196 SER A O 1
ATOM 1459 N N . VAL A 1 197 ? 13.783 -1.037 -24.371 1.00 95.94 197 VAL A N 1
ATOM 1460 C CA . VAL A 1 197 ? 13.675 -0.516 -23.001 1.00 95.94 197 VAL A CA 1
ATOM 1461 C C . VAL A 1 197 ? 14.973 0.203 -22.653 1.00 95.94 197 VAL A C 1
ATOM 1463 O O . VAL A 1 197 ? 16.048 -0.373 -22.775 1.00 95.94 197 VAL A O 1
ATOM 1466 N N . SER A 1 198 ? 14.919 1.469 -22.249 1.00 97.50 198 SER A N 1
ATOM 1467 C CA . SER A 1 198 ? 16.132 2.254 -21.978 1.00 97.50 198 SER A CA 1
ATOM 1468 C C . SER A 1 198 ? 15.967 3.182 -20.793 1.00 97.50 198 SER A C 1
ATOM 1470 O O . SER A 1 198 ? 14.888 3.716 -20.577 1.00 97.50 198 SER A O 1
ATOM 1472 N N . GLY A 1 199 ? 17.049 3.434 -20.072 1.00 96.75 199 GLY A N 1
ATOM 1473 C CA . GLY A 1 199 ? 17.048 4.336 -18.928 1.00 96.75 199 GLY A CA 1
ATOM 1474 C C . GLY A 1 199 ? 18.463 4.661 -18.483 1.00 96.75 199 GLY A C 1
ATOM 1475 O O . GLY A 1 199 ? 19.435 4.398 -19.208 1.00 96.75 199 GLY A O 1
ATOM 1476 N N . ARG A 1 200 ? 18.579 5.219 -17.281 1.00 97.81 200 ARG A N 1
ATOM 1477 C CA . ARG A 1 200 ? 19.856 5.467 -16.619 1.00 97.81 200 ARG A CA 1
ATOM 1478 C C . ARG A 1 200 ? 19.831 4.940 -15.187 1.00 97.81 200 ARG A C 1
ATOM 1480 O O . ARG A 1 200 ? 18.792 4.889 -14.537 1.00 97.81 200 ARG A O 1
ATOM 1487 N N . VAL A 1 201 ? 20.999 4.521 -14.720 1.00 96.00 201 VAL A N 1
ATOM 1488 C CA . VAL A 1 201 ? 21.262 4.163 -13.331 1.00 96.00 201 VAL A CA 1
ATOM 1489 C C . VAL A 1 201 ? 22.179 5.208 -12.721 1.00 96.00 201 VAL A C 1
ATOM 1491 O O . VAL A 1 201 ? 23.207 5.579 -13.302 1.00 96.00 201 VAL A O 1
ATOM 1494 N N . LEU A 1 202 ? 21.807 5.669 -11.538 1.00 96.50 202 LEU A N 1
ATOM 1495 C CA . LEU A 1 202 ? 22.528 6.663 -10.765 1.00 96.50 202 LEU A CA 1
ATOM 1496 C C . LEU A 1 202 ? 22.935 6.068 -9.418 1.00 96.50 202 LEU A C 1
ATOM 1498 O O . LEU A 1 202 ? 22.226 5.249 -8.841 1.00 96.50 202 LEU A O 1
ATOM 1502 N N . ARG A 1 203 ? 24.082 6.501 -8.907 1.00 95.00 203 ARG A N 1
ATOM 1503 C CA . ARG A 1 203 ? 24.515 6.277 -7.536 1.00 95.00 203 ARG A CA 1
ATOM 1504 C C . ARG A 1 203 ? 24.050 7.461 -6.700 1.00 95.00 203 ARG A C 1
ATOM 1506 O O . ARG A 1 203 ? 24.499 8.580 -6.936 1.00 95.00 203 ARG A O 1
ATOM 1513 N N . GLY A 1 204 ? 23.173 7.199 -5.741 1.00 90.06 204 GLY A N 1
ATOM 1514 C CA . GLY A 1 204 ? 22.738 8.161 -4.739 1.00 90.06 204 GLY A CA 1
ATOM 1515 C C . GLY A 1 204 ? 23.743 8.322 -3.594 1.00 90.06 204 GLY A C 1
ATOM 1516 O O . GLY A 1 204 ? 24.658 7.511 -3.409 1.00 90.06 204 GLY A O 1
ATOM 1517 N N . GLY A 1 205 ? 23.563 9.392 -2.825 1.00 84.94 205 GLY A N 1
ATOM 1518 C CA . GLY A 1 205 ? 24.446 9.831 -1.748 1.00 84.94 205 GLY A CA 1
ATOM 1519 C C . GLY A 1 205 ? 24.519 11.357 -1.729 1.00 84.94 205 GLY A C 1
ATOM 1520 O O . GLY A 1 205 ? 23.574 12.022 -2.146 1.00 84.94 205 GLY A O 1
ATOM 1521 N N . ARG A 1 206 ? 25.661 11.914 -1.297 1.00 80.50 206 ARG A N 1
ATOM 1522 C CA . ARG A 1 206 ? 25.883 13.375 -1.295 1.00 80.50 206 ARG A CA 1
ATOM 1523 C C . ARG A 1 206 ? 25.763 13.988 -2.690 1.00 80.50 206 ARG A C 1
ATOM 1525 O O . ARG A 1 206 ? 25.118 15.016 -2.839 1.00 80.50 206 ARG A O 1
ATOM 1532 N N . ASP A 1 207 ? 26.346 13.318 -3.679 1.00 84.62 207 ASP A N 1
ATOM 1533 C CA . ASP A 1 207 ? 26.255 13.676 -5.089 1.00 84.62 207 ASP A CA 1
ATOM 1534 C C . ASP A 1 207 ? 25.561 12.542 -5.839 1.00 84.62 207 ASP A C 1
ATOM 1536 O O . ASP A 1 207 ? 25.851 11.365 -5.607 1.00 84.62 207 ASP A O 1
ATOM 1540 N N . THR A 1 208 ? 24.660 12.891 -6.757 1.00 89.12 208 THR A N 1
ATOM 1541 C CA . THR A 1 208 ? 24.032 11.905 -7.642 1.00 89.12 208 THR A CA 1
ATOM 1542 C C . THR A 1 208 ? 24.894 11.744 -8.887 1.00 89.12 208 THR A C 1
ATOM 1544 O O . THR A 1 208 ? 24.956 12.638 -9.730 1.00 89.12 208 THR A O 1
ATOM 1547 N N . LEU A 1 209 ? 25.586 10.610 -8.995 1.00 95.00 209 LEU A N 1
ATOM 1548 C CA . LEU A 1 209 ? 26.552 10.352 -10.067 1.00 95.00 209 LEU A CA 1
ATOM 1549 C C . LEU A 1 209 ? 26.091 9.202 -10.966 1.00 95.00 209 LEU A C 1
ATOM 1551 O O . LEU A 1 209 ? 25.431 8.286 -10.483 1.00 95.00 209 LEU A O 1
ATOM 1555 N N . PRO A 1 210 ? 26.450 9.180 -12.259 1.00 97.00 210 PRO A N 1
ATOM 1556 C CA . PRO A 1 210 ? 26.177 8.023 -13.100 1.00 97.00 210 PRO A CA 1
ATOM 1557 C C . PRO A 1 210 ? 26.820 6.747 -12.549 1.00 97.00 210 PRO A C 1
ATOM 1559 O O . PRO A 1 210 ? 28.003 6.739 -12.209 1.00 97.00 210 PRO A O 1
ATOM 1562 N N . LEU A 1 211 ? 26.050 5.660 -12.491 1.00 95.06 211 LEU A N 1
ATOM 1563 C CA . LEU A 1 211 ? 26.536 4.370 -12.011 1.00 95.06 211 LEU A CA 1
ATOM 1564 C C . LEU A 1 211 ? 26.858 3.459 -13.198 1.00 95.06 211 LEU A C 1
ATOM 1566 O O . LEU A 1 211 ? 25.966 2.873 -13.814 1.00 95.06 211 LEU A O 1
ATOM 1570 N N . ALA A 1 212 ? 28.143 3.376 -13.538 1.00 95.75 212 ALA A N 1
ATOM 1571 C CA . ALA A 1 212 ? 28.650 2.604 -14.668 1.00 95.75 212 ALA A CA 1
ATOM 1572 C C . ALA A 1 212 ? 28.919 1.133 -14.311 1.00 95.75 212 ALA A C 1
ATOM 1574 O O . ALA A 1 212 ? 29.190 0.800 -13.158 1.00 95.75 212 ALA A O 1
ATOM 1575 N N . ASN A 1 213 ? 28.923 0.267 -15.329 1.00 92.69 213 ASN A N 1
ATOM 1576 C CA . ASN A 1 213 ? 29.327 -1.141 -15.247 1.00 92.69 213 ASN A CA 1
ATOM 1577 C C . ASN A 1 213 ? 28.482 -2.026 -14.302 1.00 92.69 213 ASN A C 1
ATOM 1579 O O . ASN A 1 213 ? 28.893 -3.140 -13.962 1.00 92.69 213 ASN A O 1
ATOM 1583 N N . VAL A 1 214 ? 27.285 -1.581 -13.910 1.00 86.31 214 VAL A N 1
ATOM 1584 C CA . VAL A 1 214 ? 26.351 -2.390 -13.111 1.00 86.31 214 VAL A CA 1
ATOM 1585 C C . VAL A 1 214 ? 25.412 -3.180 -14.006 1.00 86.31 214 VAL A C 1
ATOM 1587 O O . VAL A 1 214 ? 25.042 -2.719 -15.087 1.00 86.31 214 VAL A O 1
ATOM 1590 N N . PHE A 1 215 ? 25.038 -4.380 -13.564 1.00 84.75 215 PHE A N 1
ATOM 1591 C CA . PHE A 1 215 ? 24.055 -5.188 -14.273 1.00 84.75 215 PHE A CA 1
ATOM 1592 C C . PHE A 1 215 ? 22.666 -4.583 -14.122 1.00 84.75 215 PHE A C 1
ATOM 1594 O O . PHE A 1 215 ? 22.162 -4.405 -13.012 1.00 84.75 215 PHE A O 1
ATOM 1601 N N . VAL A 1 216 ? 22.057 -4.320 -15.269 1.00 87.94 216 VAL A N 1
ATOM 1602 C CA . VAL A 1 216 ? 20.672 -3.909 -15.416 1.00 87.94 216 VAL A CA 1
ATOM 1603 C C . VAL A 1 216 ? 19.932 -5.064 -16.069 1.00 87.94 216 VAL A C 1
ATOM 1605 O O . VAL A 1 216 ? 20.341 -5.535 -17.130 1.00 87.94 216 VAL A O 1
ATOM 1608 N N . VAL A 1 217 ? 18.874 -5.543 -15.427 1.00 83.69 217 VAL A N 1
ATOM 1609 C CA . VAL A 1 217 ? 18.141 -6.740 -15.846 1.00 83.69 217 VAL A CA 1
ATOM 1610 C C . VAL A 1 217 ? 16.687 -6.369 -16.083 1.00 83.69 217 VAL A C 1
ATOM 1612 O O . VAL A 1 217 ? 16.043 -5.799 -15.206 1.00 83.69 217 VAL A O 1
ATOM 1615 N N . LEU A 1 218 ? 16.169 -6.691 -17.264 1.00 86.19 218 LEU A N 1
ATOM 1616 C CA . LEU A 1 218 ? 14.743 -6.638 -17.553 1.00 86.19 218 LEU A CA 1
ATOM 1617 C C . LEU A 1 218 ? 14.111 -7.941 -17.071 1.00 86.19 218 LEU A C 1
ATOM 1619 O O . LEU A 1 218 ? 14.536 -9.016 -17.490 1.00 86.19 218 LEU A O 1
ATOM 1623 N N . HIS A 1 219 ? 13.076 -7.851 -16.246 1.00 79.56 219 HIS A N 1
ATOM 1624 C CA . HIS A 1 219 ? 12.331 -9.008 -15.759 1.00 79.56 219 HIS A CA 1
ATOM 1625 C C . HIS A 1 219 ? 10.934 -9.048 -16.341 1.00 79.56 219 HIS A C 1
ATOM 1627 O O . HIS A 1 219 ? 10.310 -8.015 -16.583 1.00 79.56 219 HIS A O 1
ATOM 1633 N N . ARG A 1 220 ? 10.433 -10.269 -16.484 1.00 78.75 220 ARG A N 1
ATOM 1634 C CA . ARG A 1 220 ? 9.017 -10.587 -16.598 1.00 78.75 220 ARG A CA 1
ATOM 1635 C C . ARG A 1 220 ? 8.504 -10.909 -15.201 1.00 78.75 220 ARG A C 1
ATOM 1637 O O . ARG A 1 220 ? 9.127 -11.730 -14.529 1.00 78.75 220 ARG A O 1
ATOM 1644 N N . MET A 1 221 ? 7.365 -10.362 -14.783 1.00 64.75 221 MET A N 1
ATOM 1645 C CA . MET A 1 221 ? 6.604 -10.979 -13.685 1.00 64.75 221 MET A CA 1
ATOM 1646 C C . MET A 1 221 ? 5.279 -11.498 -14.238 1.00 64.75 221 MET A C 1
ATOM 1648 O O . MET A 1 221 ? 4.482 -10.764 -14.820 1.00 64.75 221 MET A O 1
ATOM 1652 N N . ALA A 1 222 ? 5.100 -12.805 -14.104 1.00 56.47 222 ALA A N 1
ATOM 1653 C CA . ALA A 1 222 ? 3.927 -13.554 -14.517 1.00 56.47 222 ALA A CA 1
ATOM 1654 C C . ALA A 1 222 ? 3.766 -14.729 -13.552 1.00 56.47 222 ALA A C 1
ATOM 1656 O O . ALA A 1 222 ? 4.764 -15.245 -13.052 1.00 56.47 222 ALA A O 1
ATOM 1657 N N . SER A 1 223 ? 2.541 -15.205 -13.331 1.00 44.62 223 SER A N 1
ATOM 1658 C CA . SER A 1 223 ? 2.280 -16.284 -12.366 1.00 44.62 223 SER A CA 1
ATOM 1659 C C . SER A 1 223 ? 2.972 -17.615 -12.702 1.00 44.62 223 SER A C 1
ATOM 1661 O O . SER A 1 223 ? 3.172 -18.421 -11.803 1.00 44.62 223 SER A O 1
ATOM 1663 N N . ALA A 1 224 ? 3.337 -17.854 -13.970 1.00 44.44 224 ALA A N 1
ATOM 1664 C CA . ALA A 1 224 ? 3.943 -19.115 -14.421 1.00 44.44 224 ALA A CA 1
ATOM 1665 C C . ALA A 1 224 ? 5.378 -18.986 -14.969 1.00 44.44 224 ALA A C 1
ATOM 1667 O O . ALA A 1 224 ? 6.118 -19.959 -14.924 1.00 44.44 224 ALA A O 1
ATOM 1668 N N . ASN A 1 225 ? 5.781 -17.809 -15.469 1.00 61.00 225 ASN A N 1
ATOM 1669 C CA . ASN A 1 225 ? 7.059 -17.595 -16.171 1.00 61.00 225 ASN A CA 1
ATOM 1670 C C . ASN A 1 225 ? 7.741 -16.285 -15.727 1.00 61.00 225 ASN A C 1
ATOM 1672 O O . ASN A 1 225 ? 8.158 -15.478 -16.560 1.00 61.00 225 ASN A O 1
ATOM 1676 N N . ALA A 1 226 ? 7.798 -16.025 -14.418 1.00 62.66 226 ALA A N 1
ATOM 1677 C CA . ALA A 1 226 ? 8.559 -14.898 -13.882 1.00 62.66 226 ALA A CA 1
ATOM 1678 C C . ALA A 1 226 ? 10.072 -15.148 -14.005 1.00 62.66 226 ALA A C 1
ATOM 1680 O O . ALA A 1 226 ? 10.537 -16.268 -13.791 1.00 62.66 226 ALA A O 1
ATOM 1681 N N . GLY A 1 227 ? 10.845 -14.111 -14.331 1.00 63.06 227 GLY A N 1
ATOM 1682 C CA . GLY A 1 227 ? 12.301 -14.219 -14.413 1.00 63.06 227 GLY A CA 1
ATOM 1683 C C . GLY A 1 227 ? 12.974 -13.198 -15.333 1.00 63.06 227 GLY A C 1
ATOM 1684 O O . GLY A 1 227 ? 12.301 -12.355 -15.937 1.00 63.06 227 GLY A O 1
ATOM 1685 N N . PRO A 1 228 ? 14.311 -13.269 -15.449 1.00 73.00 228 PRO A N 1
ATOM 1686 C CA . PRO A 1 228 ? 15.085 -12.373 -16.297 1.00 73.00 228 PRO A CA 1
ATOM 1687 C C . PRO A 1 228 ? 14.813 -12.643 -17.785 1.00 73.00 228 PRO A C 1
ATOM 1689 O O . PRO A 1 228 ? 14.735 -13.790 -18.219 1.00 73.00 228 PRO A O 1
ATOM 1692 N N . ILE A 1 229 ? 14.686 -11.574 -18.568 1.00 85.75 229 ILE A N 1
ATOM 1693 C CA . ILE A 1 229 ? 14.450 -11.606 -20.021 1.00 85.75 229 ILE A CA 1
ATOM 1694 C C . ILE A 1 229 ? 15.716 -11.220 -20.777 1.00 85.75 229 ILE A C 1
ATOM 1696 O O . ILE A 1 229 ? 16.132 -11.905 -21.706 1.00 85.75 229 ILE A O 1
ATOM 1700 N N . ASP A 1 230 ? 16.291 -10.085 -20.395 1.00 82.81 230 ASP A N 1
ATOM 1701 C CA . ASP A 1 230 ? 17.470 -9.501 -21.016 1.00 82.81 230 ASP A CA 1
ATOM 1702 C C . ASP A 1 230 ? 18.296 -8.804 -19.938 1.00 82.81 230 ASP A C 1
ATOM 1704 O O . ASP A 1 230 ? 17.771 -8.397 -18.895 1.00 82.81 230 ASP A O 1
ATOM 1708 N N . SER A 1 231 ? 19.593 -8.662 -20.176 1.00 88.75 231 SER A N 1
ATOM 1709 C CA . SER A 1 231 ? 20.479 -7.963 -19.258 1.00 88.75 231 SER A CA 1
ATOM 1710 C C . SER A 1 231 ? 21.607 -7.266 -19.999 1.00 88.75 231 SER A C 1
ATOM 1712 O O . SER A 1 231 ? 22.117 -7.748 -21.007 1.00 88.75 231 SER A O 1
ATOM 1714 N N . VAL A 1 232 ? 22.025 -6.123 -19.471 1.00 91.31 232 VAL A N 1
ATOM 1715 C CA . VAL A 1 232 ? 23.132 -5.342 -20.016 1.00 91.31 232 VAL A CA 1
ATOM 1716 C C . VAL A 1 232 ? 23.883 -4.671 -18.878 1.00 91.31 232 VAL A C 1
ATOM 1718 O O . VAL A 1 232 ? 23.356 -4.503 -17.778 1.00 91.31 232 VAL A O 1
ATOM 1721 N N . ARG A 1 233 ? 25.124 -4.267 -19.134 1.00 91.56 233 ARG A N 1
ATOM 1722 C CA . ARG A 1 233 ? 25.855 -3.388 -18.223 1.00 91.56 233 ARG A CA 1
ATOM 1723 C C . ARG A 1 233 ? 25.639 -1.931 -18.606 1.00 91.56 233 ARG A C 1
ATOM 1725 O O . ARG A 1 233 ? 25.639 -1.601 -19.791 1.00 91.56 233 ARG A O 1
ATOM 1732 N N . SER A 1 234 ? 25.465 -1.065 -17.613 1.00 95.81 234 SER A N 1
ATOM 1733 C CA . SER A 1 234 ? 25.352 0.375 -17.846 1.00 95.81 234 SER A CA 1
ATOM 1734 C C . SER A 1 234 ? 26.654 0.978 -18.400 1.00 95.81 234 SER A C 1
ATOM 1736 O O . SER A 1 234 ? 27.758 0.564 -18.032 1.00 95.81 234 SER A O 1
ATOM 1738 N N . ASP A 1 235 ? 26.527 1.974 -19.284 1.00 97.31 235 ASP A N 1
ATOM 1739 C CA . ASP A 1 235 ? 27.660 2.704 -19.869 1.00 97.31 235 ASP A CA 1
ATOM 1740 C C . ASP A 1 235 ? 28.333 3.657 -18.856 1.00 97.31 235 ASP A C 1
ATOM 1742 O O . ASP A 1 235 ? 27.888 3.816 -17.719 1.00 97.31 235 ASP A O 1
ATOM 1746 N N . ALA A 1 236 ? 29.406 4.342 -19.271 1.00 96.56 236 ALA A N 1
ATOM 1747 C CA . ALA A 1 236 ? 30.115 5.321 -18.434 1.00 96.56 236 ALA A CA 1
ATOM 1748 C C . ALA A 1 236 ? 29.233 6.495 -17.951 1.00 96.56 236 ALA A C 1
ATOM 1750 O O . ALA A 1 236 ? 29.581 7.185 -16.997 1.00 96.56 236 ALA A O 1
ATOM 1751 N N . ARG A 1 237 ? 28.089 6.734 -18.604 1.00 97.19 237 ARG A N 1
ATOM 1752 C CA . ARG A 1 237 ? 27.073 7.729 -18.229 1.00 97.19 237 ARG A CA 1
ATOM 1753 C C . ARG A 1 237 ? 2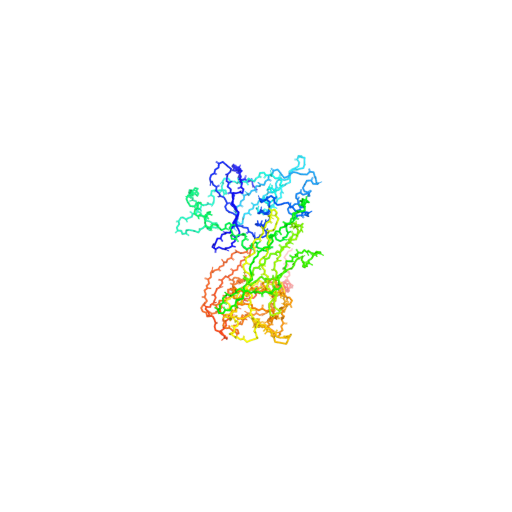5.858 7.076 -17.558 1.00 97.19 237 ARG A C 1
ATOM 1755 O O . ARG A 1 237 ? 24.794 7.700 -17.506 1.00 97.19 237 ARG A O 1
ATOM 1762 N N . GLY A 1 238 ? 26.002 5.844 -17.068 1.00 96.88 238 GLY A N 1
ATOM 1763 C CA . GLY A 1 238 ? 24.972 5.070 -16.381 1.00 96.88 238 GLY A CA 1
ATOM 1764 C C . GLY A 1 238 ? 23.822 4.610 -17.276 1.00 96.88 238 GLY A C 1
ATOM 1765 O O . GLY A 1 238 ? 22.844 4.072 -16.770 1.00 96.88 238 GLY A O 1
ATOM 1766 N N . ARG A 1 239 ? 23.876 4.834 -18.593 1.00 98.19 239 ARG A N 1
ATOM 1767 C CA . ARG A 1 239 ? 22.761 4.528 -19.499 1.00 98.19 239 ARG A CA 1
ATOM 1768 C C . ARG A 1 239 ? 22.751 3.059 -19.875 1.00 98.19 239 ARG A C 1
ATOM 1770 O O . ARG A 1 239 ? 23.804 2.444 -20.025 1.00 98.19 239 ARG A O 1
ATOM 1777 N N . TYR A 1 240 ? 21.562 2.528 -20.107 1.00 96.69 240 TYR A N 1
ATOM 1778 C CA . TYR A 1 240 ? 21.364 1.163 -20.572 1.00 96.69 240 TYR A CA 1
ATOM 1779 C C . TYR A 1 240 ? 20.286 1.100 -21.654 1.00 96.69 240 TYR A C 1
ATOM 1781 O O . TYR A 1 240 ? 19.419 1.974 -21.757 1.00 96.69 240 TYR A O 1
ATOM 1789 N N . ARG A 1 241 ? 20.345 0.043 -22.464 1.00 97.62 241 ARG A N 1
ATOM 1790 C CA . ARG A 1 241 ? 19.309 -0.315 -23.431 1.00 97.62 241 ARG A CA 1
ATOM 1791 C C . ARG A 1 241 ? 19.173 -1.834 -23.469 1.00 97.62 241 ARG A C 1
ATOM 1793 O O . ARG A 1 241 ? 20.164 -2.524 -23.668 1.00 97.62 241 ARG A O 1
ATOM 1800 N N . LEU A 1 242 ? 17.953 -2.304 -23.272 1.00 94.94 242 LEU A N 1
ATOM 1801 C CA . LEU A 1 242 ? 17.527 -3.698 -23.220 1.00 94.94 242 LEU A CA 1
ATOM 1802 C C . LEU A 1 242 ? 16.491 -3.930 -24.325 1.00 94.94 242 LEU A C 1
ATOM 1804 O O . LEU A 1 242 ? 15.818 -2.992 -24.766 1.00 94.94 242 LEU A O 1
ATOM 1808 N N . ALA A 1 243 ? 16.352 -5.170 -24.768 1.00 93.00 243 ALA A N 1
ATOM 1809 C CA . ALA A 1 243 ? 15.411 -5.564 -25.803 1.00 93.00 243 ALA A CA 1
ATOM 1810 C C . ALA A 1 243 ? 14.365 -6.531 -25.243 1.00 93.00 243 ALA A C 1
ATOM 1812 O O . ALA A 1 243 ? 14.671 -7.656 -24.855 1.00 93.00 243 ALA A O 1
ATOM 1813 N N . LEU A 1 244 ? 13.099 -6.120 -25.276 1.00 89.94 244 LEU A N 1
ATOM 1814 C CA . LEU A 1 244 ? 11.974 -6.997 -24.983 1.00 89.94 244 LEU A CA 1
ATOM 1815 C C . LEU A 1 244 ? 11.409 -7.548 -26.288 1.00 89.94 244 LEU A C 1
ATOM 1817 O O . LEU A 1 244 ? 10.783 -6.818 -27.055 1.00 89.94 244 LEU A O 1
ATOM 1821 N N . ARG A 1 245 ? 11.623 -8.837 -26.545 1.00 87.69 245 ARG A N 1
ATOM 1822 C CA . ARG A 1 245 ? 11.052 -9.522 -27.710 1.00 87.69 245 ARG A CA 1
ATOM 1823 C C . ARG A 1 245 ? 9.701 -10.116 -27.346 1.00 87.69 245 ARG A C 1
ATOM 1825 O O . ARG A 1 245 ? 9.599 -10.790 -26.324 1.00 87.69 245 ARG A O 1
ATOM 1832 N N . ASN A 1 246 ? 8.710 -9.920 -28.212 1.00 81.06 246 ASN A N 1
ATOM 1833 C CA . ASN A 1 246 ? 7.365 -10.477 -28.056 1.00 81.06 246 ASN A CA 1
ATOM 1834 C C . ASN A 1 246 ? 6.745 -10.104 -26.694 1.00 81.06 246 ASN A C 1
ATOM 1836 O O . ASN A 1 246 ? 6.476 -11.000 -25.888 1.00 81.06 246 ASN A O 1
ATOM 1840 N N . PRO A 1 247 ? 6.566 -8.799 -26.402 1.00 79.12 247 PRO A N 1
ATOM 1841 C CA . PRO A 1 247 ? 5.874 -8.378 -25.194 1.00 79.12 247 PRO A CA 1
ATOM 1842 C C . PRO A 1 247 ? 4.468 -8.975 -25.202 1.00 79.12 247 PRO A C 1
ATOM 1844 O O . PRO A 1 247 ? 3.663 -8.692 -26.089 1.00 79.12 247 PRO A O 1
ATOM 1847 N N . ASP A 1 248 ? 4.163 -9.800 -24.214 1.00 72.88 248 ASP A N 1
ATOM 1848 C CA . ASP A 1 248 ? 2.785 -10.138 -23.913 1.00 72.88 248 ASP A CA 1
ATOM 1849 C C . ASP A 1 248 ? 2.223 -9.117 -22.929 1.00 72.88 248 ASP A C 1
ATOM 1851 O O . ASP A 1 248 ? 2.945 -8.531 -22.124 1.00 72.88 248 ASP A O 1
ATOM 1855 N N . SER A 1 249 ? 0.925 -8.889 -23.026 1.00 68.06 249 SER A N 1
ATOM 1856 C CA . SER A 1 249 ? 0.203 -7.966 -22.162 1.00 68.06 249 SER A CA 1
ATOM 1857 C C . SER A 1 249 ? -0.118 -8.579 -20.794 1.00 68.06 249 SER A C 1
ATOM 1859 O O . SER A 1 249 ? -0.526 -7.858 -19.894 1.00 68.06 249 SER A O 1
ATOM 1861 N N . THR A 1 250 ? -0.002 -9.909 -20.651 1.00 63.00 250 THR A N 1
ATOM 1862 C CA . THR A 1 250 ? -0.395 -10.689 -19.454 1.00 63.00 250 THR A CA 1
ATOM 1863 C C . THR A 1 250 ? 0.650 -10.683 -18.359 1.00 63.00 250 THR A C 1
ATOM 1865 O O . THR A 1 250 ? 0.352 -10.994 -17.211 1.00 63.00 250 THR A O 1
ATOM 1868 N N . SER A 1 251 ? 1.874 -10.363 -18.737 1.00 66.31 251 SER A N 1
ATOM 1869 C CA . SER A 1 251 ? 3.006 -10.174 -17.864 1.00 66.31 251 SER A CA 1
ATOM 1870 C C . SER A 1 251 ? 3.221 -8.685 -17.744 1.00 66.31 251 SER A C 1
ATOM 1872 O O . SER A 1 251 ? 3.156 -7.965 -18.742 1.00 66.31 251 SER A O 1
ATOM 1874 N N . GLY A 1 252 ? 3.564 -8.216 -16.558 1.00 72.12 252 GLY A N 1
ATOM 1875 C CA . GLY A 1 252 ? 4.252 -6.940 -16.518 1.00 72.12 252 GLY A CA 1
ATOM 1876 C C . GLY A 1 252 ? 5.756 -7.135 -16.631 1.00 72.12 252 GLY A C 1
ATOM 1877 O O . GLY A 1 252 ? 6.308 -8.245 -16.553 1.00 72.12 252 GLY A O 1
ATOM 1878 N N . TYR A 1 253 ? 6.421 -5.998 -16.769 1.00 79.50 253 TYR A N 1
ATOM 1879 C CA . TYR A 1 253 ? 7.858 -5.923 -16.916 1.00 79.50 253 TYR A CA 1
ATOM 1880 C C . TYR A 1 253 ? 8.407 -4.874 -15.975 1.00 79.50 253 TYR A C 1
ATOM 1882 O O . TYR A 1 253 ? 7.801 -3.820 -15.799 1.00 79.50 253 TYR A O 1
ATOM 1890 N N . LEU A 1 254 ? 9.559 -5.144 -15.386 1.00 85.06 254 LEU A N 1
ATOM 1891 C CA . LEU A 1 254 ? 10.291 -4.161 -14.600 1.00 85.06 254 LEU A CA 1
ATOM 1892 C C . LEU A 1 254 ? 11.776 -4.266 -14.904 1.00 85.06 254 LEU A C 1
ATOM 1894 O O . LEU A 1 254 ? 12.248 -5.285 -15.410 1.00 85.06 254 LEU A O 1
ATOM 1898 N N . VAL A 1 255 ? 12.513 -3.212 -14.593 1.00 82.56 255 VAL A N 1
ATOM 1899 C CA . VAL A 1 255 ? 13.969 -3.237 -14.629 1.00 82.56 255 VAL A CA 1
ATOM 1900 C C . VAL A 1 255 ? 14.486 -3.312 -13.207 1.00 82.56 255 VAL A C 1
ATOM 1902 O O . VAL A 1 255 ? 14.020 -2.576 -12.343 1.00 82.56 255 VAL A O 1
ATOM 1905 N N . SER A 1 256 ? 15.466 -4.176 -12.964 1.00 83.25 256 SER A N 1
ATOM 1906 C CA . SER A 1 256 ? 16.211 -4.183 -11.712 1.00 83.25 256 SER A CA 1
ATOM 1907 C C . SER A 1 256 ? 17.679 -3.853 -11.927 1.00 83.25 256 SER A C 1
ATOM 1909 O O . SER A 1 256 ? 18.268 -4.242 -12.938 1.00 83.25 256 SER A O 1
ATOM 1911 N N . VAL A 1 257 ? 18.302 -3.271 -10.913 1.00 84.44 257 VAL A N 1
ATOM 1912 C CA . VAL A 1 257 ? 19.750 -3.104 -10.812 1.00 84.44 257 VAL A CA 1
ATOM 1913 C C . VAL A 1 257 ? 20.229 -3.722 -9.513 1.00 84.44 257 VAL A C 1
ATOM 1915 O O . VAL A 1 257 ? 19.631 -3.494 -8.466 1.00 84.44 257 VAL A O 1
ATOM 1918 N N . TRP A 1 258 ? 21.333 -4.459 -9.578 1.00 80.25 258 TRP A N 1
ATOM 1919 C CA . TRP A 1 258 ? 22.036 -4.926 -8.387 1.00 80.25 258 TRP A CA 1
ATOM 1920 C C . TRP A 1 258 ? 23.190 -3.988 -8.063 1.00 80.25 258 TRP A C 1
ATOM 1922 O O . TRP A 1 258 ? 24.085 -3.782 -8.887 1.00 80.25 258 TRP A O 1
ATOM 1932 N N . TYR A 1 259 ? 23.178 -3.433 -6.856 1.00 85.50 259 TYR A N 1
ATOM 1933 C CA . TYR A 1 259 ? 24.249 -2.586 -6.354 1.00 85.50 259 TYR A CA 1
ATOM 1934 C C . TYR A 1 259 ? 24.464 -2.857 -4.868 1.00 85.50 259 TYR A C 1
ATOM 1936 O O . TYR A 1 259 ? 23.518 -2.839 -4.090 1.00 85.50 259 TYR A O 1
ATOM 1944 N N . ASP A 1 260 ? 25.711 -3.155 -4.500 1.00 84.81 260 ASP A N 1
ATOM 1945 C CA . ASP A 1 260 ? 26.105 -3.513 -3.131 1.00 84.81 260 ASP A CA 1
ATOM 1946 C C . ASP A 1 260 ? 25.235 -4.626 -2.509 1.00 84.81 260 ASP A C 1
ATOM 1948 O O . ASP A 1 260 ? 24.761 -4.543 -1.381 1.00 84.81 260 ASP A O 1
ATOM 1952 N N . SER A 1 261 ? 24.978 -5.672 -3.304 1.00 78.62 261 SER A N 1
ATOM 1953 C CA . SER A 1 261 ? 24.122 -6.826 -2.963 1.00 78.62 261 SER A CA 1
ATOM 1954 C C . SER A 1 261 ? 22.642 -6.508 -2.713 1.00 78.62 261 SER A C 1
ATOM 1956 O O . SER A 1 261 ? 21.891 -7.385 -2.292 1.00 78.62 261 SER A O 1
ATOM 1958 N N . ILE A 1 262 ? 22.197 -5.287 -3.015 1.00 81.94 262 ILE A N 1
ATOM 1959 C CA . ILE A 1 262 ? 20.799 -4.866 -2.914 1.00 81.94 262 ILE A CA 1
ATOM 1960 C C . ILE A 1 262 ? 20.221 -4.720 -4.322 1.00 81.94 262 ILE A C 1
ATOM 1962 O O . ILE A 1 262 ? 20.842 -4.131 -5.212 1.00 81.94 262 ILE A O 1
ATOM 1966 N N . ALA A 1 263 ? 19.014 -5.246 -4.517 1.00 77.56 263 ALA A N 1
ATOM 1967 C CA . ALA A 1 263 ? 18.255 -5.057 -5.742 1.00 77.56 263 ALA A CA 1
ATOM 1968 C C . ALA A 1 263 ? 17.394 -3.785 -5.655 1.00 77.56 263 ALA A C 1
ATOM 1970 O O . ALA A 1 263 ? 16.618 -3.606 -4.717 1.00 77.56 263 ALA A O 1
ATOM 1971 N N . TYR A 1 264 ? 17.516 -2.923 -6.660 1.00 83.31 264 TYR A N 1
ATOM 1972 C CA . TYR A 1 264 ? 16.680 -1.744 -6.874 1.00 83.31 264 TYR A CA 1
ATOM 1973 C C . TYR A 1 264 ? 15.798 -1.980 -8.080 1.00 83.31 264 TYR A C 1
ATOM 1975 O O . TYR A 1 264 ? 16.294 -2.426 -9.112 1.00 83.31 264 TYR A O 1
ATOM 1983 N N . PHE A 1 265 ? 14.517 -1.654 -7.969 1.00 81.25 265 PHE A N 1
ATOM 1984 C CA . PHE A 1 265 ? 13.530 -1.923 -9.005 1.00 81.25 265 PHE A CA 1
ATOM 1985 C C . PHE A 1 265 ? 12.971 -0.614 -9.548 1.00 81.25 265 PHE A C 1
ATOM 1987 O O . PHE A 1 265 ? 12.729 0.328 -8.794 1.00 81.25 265 PHE A O 1
ATOM 1994 N N . SER A 1 266 ? 12.764 -0.561 -10.860 1.00 80.56 266 SER A N 1
ATOM 1995 C CA . SER A 1 266 ? 11.942 0.470 -11.474 1.00 80.56 266 SER A CA 1
ATOM 1996 C C . SER A 1 266 ? 10.486 0.277 -11.076 1.00 80.56 266 SER A C 1
ATOM 1998 O O . SER A 1 266 ? 10.067 -0.810 -10.666 1.00 80.56 266 SER A O 1
ATOM 2000 N N . LEU A 1 267 ? 9.679 1.300 -11.337 1.00 76.56 267 LEU A N 1
ATOM 2001 C CA . LEU A 1 267 ? 8.255 1.064 -11.445 1.00 76.56 267 LEU A CA 1
ATOM 2002 C C . LEU A 1 267 ? 7.968 0.049 -12.575 1.00 76.56 267 LEU A C 1
ATOM 2004 O O . LEU A 1 267 ? 8.693 0.002 -13.578 1.00 76.56 267 LEU A O 1
ATOM 2008 N N . PRO A 1 268 ? 6.914 -0.760 -12.417 1.00 73.88 268 PRO A N 1
ATOM 2009 C CA . PRO A 1 268 ? 6.095 -1.272 -13.506 1.00 73.88 268 PRO A CA 1
ATOM 2010 C C . PRO A 1 268 ? 6.203 -0.583 -14.879 1.00 73.88 268 PRO A C 1
ATOM 2012 O O . PRO A 1 268 ? 5.815 0.572 -15.035 1.00 73.88 268 PRO A O 1
ATOM 2015 N N . LEU A 1 269 ? 6.642 -1.307 -15.912 1.00 80.44 269 LEU A N 1
ATOM 2016 C CA . LEU A 1 269 ? 6.706 -0.801 -17.285 1.00 80.44 269 LEU A CA 1
ATOM 2017 C C . LEU A 1 269 ? 5.425 -1.094 -18.068 1.00 80.44 269 LEU A C 1
ATOM 2019 O O . LEU A 1 269 ? 4.952 -2.227 -18.127 1.00 80.44 269 LEU A O 1
ATOM 2023 N N . THR A 1 270 ? 4.935 -0.086 -18.791 1.00 81.56 270 THR A N 1
ATOM 2024 C CA . THR A 1 270 ? 3.888 -0.258 -19.810 1.00 81.56 270 THR A CA 1
ATOM 2025 C C . THR A 1 270 ? 4.529 -0.435 -21.187 1.00 81.56 270 THR A C 1
ATOM 2027 O O . THR A 1 270 ? 5.003 0.537 -21.775 1.00 81.56 270 THR A O 1
ATOM 2030 N N . VAL A 1 271 ? 4.553 -1.666 -21.707 1.00 79.69 271 VAL A N 1
ATOM 2031 C CA . VAL A 1 271 ? 5.272 -2.019 -22.953 1.00 79.69 271 VAL A CA 1
ATOM 2032 C C . VAL A 1 271 ? 4.364 -2.288 -24.160 1.00 79.69 271 VAL A C 1
ATOM 2034 O O . VAL A 1 271 ? 4.819 -2.219 -25.299 1.00 79.69 271 VAL A O 1
ATOM 2037 N N . VAL A 1 272 ? 3.080 -2.585 -23.936 1.00 76.19 272 VAL A N 1
ATOM 2038 C CA . VAL A 1 272 ? 2.146 -2.998 -24.997 1.00 76.19 272 VAL A CA 1
ATOM 2039 C C . VAL A 1 272 ? 1.864 -1.835 -25.950 1.00 76.19 272 VAL A C 1
ATOM 2041 O O . VAL A 1 272 ? 1.545 -0.728 -25.516 1.00 76.19 272 VAL A O 1
ATOM 2044 N N . GLY A 1 273 ? 1.985 -2.086 -27.257 1.00 76.38 273 GLY A N 1
ATOM 2045 C CA . GLY A 1 273 ? 1.726 -1.090 -28.302 1.00 76.38 273 GLY A CA 1
ATOM 2046 C C . GLY A 1 273 ? 2.798 -0.002 -28.430 1.00 76.38 273 GLY A C 1
ATOM 2047 O O . GLY A 1 273 ? 2.590 0.963 -29.164 1.00 76.38 273 GLY A O 1
ATOM 2048 N N . ARG A 1 274 ? 3.942 -0.133 -27.743 1.00 81.81 274 ARG A N 1
ATOM 2049 C CA . ARG A 1 274 ? 5.033 0.850 -27.783 1.00 81.81 274 ARG A CA 1
ATOM 2050 C C . ARG A 1 274 ? 6.281 0.267 -28.451 1.00 81.81 274 ARG A C 1
ATOM 2052 O O . ARG A 1 274 ? 6.704 -0.816 -28.071 1.00 81.81 274 ARG A O 1
ATOM 2059 N N . PRO A 1 275 ? 6.929 0.979 -29.391 1.00 86.19 275 PRO A N 1
ATOM 2060 C CA . PRO A 1 275 ? 8.199 0.533 -29.975 1.00 86.19 275 PRO A CA 1
ATOM 2061 C C . PRO A 1 275 ? 9.393 0.744 -29.026 1.00 86.19 275 PRO A C 1
ATOM 2063 O O . PRO A 1 275 ? 10.424 0.082 -29.150 1.00 86.19 275 PRO A O 1
ATOM 2066 N N . ALA A 1 276 ? 9.266 1.662 -28.065 1.00 90.94 276 ALA A N 1
ATOM 2067 C CA . ALA A 1 276 ? 10.278 1.936 -27.058 1.00 90.94 276 ALA A CA 1
ATOM 2068 C C . ALA A 1 276 ? 9.645 2.405 -25.743 1.00 90.94 276 ALA A C 1
ATOM 2070 O O . ALA A 1 276 ? 8.582 3.031 -25.736 1.00 90.94 276 ALA A O 1
ATOM 2071 N N . VAL A 1 277 ? 10.326 2.119 -24.636 1.00 91.62 277 VAL A N 1
ATOM 2072 C CA . VAL A 1 277 ? 9.957 2.549 -23.286 1.00 91.62 277 VAL A CA 1
ATOM 2073 C C . VAL A 1 277 ? 11.174 3.182 -22.626 1.00 91.62 277 VAL A C 1
ATOM 2075 O O . VAL A 1 277 ? 12.262 2.600 -22.607 1.00 91.62 277 VAL A O 1
ATOM 2078 N N . HIS A 1 278 ? 10.982 4.386 -22.092 1.00 95.81 278 HIS A N 1
ATOM 2079 C CA . HIS A 1 278 ? 11.962 5.030 -21.233 1.00 95.81 278 HIS A CA 1
ATOM 2080 C C . HIS A 1 278 ? 11.618 4.740 -19.773 1.00 95.81 278 HIS A C 1
ATOM 2082 O O . HIS A 1 278 ? 10.476 4.933 -19.362 1.00 95.81 278 HIS A O 1
ATOM 2088 N N . VAL A 1 279 ? 12.593 4.237 -19.027 1.00 90.69 279 VAL A N 1
ATOM 2089 C CA . VAL A 1 279 ? 12.488 3.947 -17.599 1.00 90.69 279 VAL A CA 1
ATOM 2090 C C . VAL A 1 279 ? 13.032 5.147 -16.840 1.00 90.69 279 VAL A C 1
ATOM 2092 O O . VAL A 1 279 ? 14.107 5.639 -17.188 1.00 90.69 279 VAL A O 1
ATOM 2095 N N . GLU A 1 280 ? 12.302 5.587 -15.816 1.00 90.75 280 GLU A N 1
ATOM 2096 C CA . GLU A 1 280 ? 12.785 6.607 -14.884 1.00 90.75 280 GLU A CA 1
ATOM 2097 C C . GLU A 1 280 ? 14.128 6.200 -14.266 1.00 90.75 280 GLU A C 1
ATOM 2099 O O . GLU A 1 280 ? 14.438 5.011 -14.121 1.00 90.75 280 GLU A O 1
ATOM 2104 N N . ASP A 1 281 ? 14.939 7.199 -13.925 1.00 93.94 281 ASP A N 1
ATOM 2105 C CA . ASP A 1 281 ? 16.292 6.971 -13.433 1.00 93.94 281 ASP A CA 1
ATOM 2106 C C . ASP A 1 281 ? 16.267 6.143 -12.139 1.00 93.94 281 ASP A C 1
ATOM 2108 O O . ASP A 1 281 ? 15.681 6.531 -11.128 1.00 93.94 281 ASP A O 1
ATOM 2112 N N . ILE A 1 282 ? 16.939 4.989 -12.163 1.00 89.94 282 ILE A N 1
ATOM 2113 C CA . ILE A 1 282 ? 17.056 4.124 -10.987 1.00 89.94 282 ILE A CA 1
ATOM 2114 C C . ILE A 1 282 ? 18.209 4.650 -10.140 1.00 89.94 282 ILE A C 1
ATOM 2116 O O . ILE A 1 282 ? 19.370 4.577 -10.548 1.00 89.94 282 ILE A O 1
ATOM 2120 N N . VAL A 1 283 ? 17.894 5.157 -8.950 1.00 93.69 283 VAL A N 1
ATOM 2121 C CA . VAL A 1 283 ? 18.893 5.637 -7.991 1.00 93.69 283 VAL A CA 1
ATOM 2122 C C . VAL A 1 283 ? 19.211 4.528 -6.988 1.00 93.69 283 VAL A C 1
ATOM 2124 O O . VAL A 1 283 ? 18.380 4.169 -6.156 1.00 93.69 283 VAL A O 1
ATOM 2127 N N . ALA A 1 284 ? 20.424 3.985 -7.068 1.00 91.31 284 ALA A N 1
ATOM 2128 C CA . ALA A 1 284 ? 20.940 2.967 -6.161 1.00 91.31 284 ALA A CA 1
ATOM 2129 C C . ALA A 1 284 ? 21.895 3.589 -5.134 1.00 91.31 284 ALA A C 1
ATOM 2131 O O . ALA A 1 284 ? 22.693 4.465 -5.462 1.00 91.31 284 ALA A O 1
ATOM 2132 N N . PHE A 1 285 ? 21.855 3.125 -3.890 1.00 94.31 285 PHE A N 1
ATOM 2133 C CA . PHE A 1 285 ? 22.636 3.691 -2.790 1.00 94.31 285 PHE A CA 1
ATOM 2134 C C . PHE A 1 285 ? 23.609 2.646 -2.242 1.00 94.31 285 PHE A C 1
ATOM 2136 O O . PHE A 1 285 ? 23.286 1.460 -2.248 1.00 94.31 285 PHE A O 1
ATOM 2143 N N . PRO A 1 286 ? 24.798 3.049 -1.758 1.00 93.56 286 PRO A N 1
ATOM 2144 C CA . PRO A 1 286 ? 25.687 2.115 -1.072 1.00 93.56 286 PRO A CA 1
ATOM 2145 C C . PRO A 1 286 ? 24.982 1.531 0.156 1.00 93.56 286 PRO A C 1
ATOM 2147 O O . PRO A 1 286 ? 24.150 2.204 0.773 1.00 93.56 286 PRO A O 1
ATOM 2150 N N . ALA A 1 287 ? 25.311 0.300 0.523 1.00 92.62 287 ALA A N 1
ATOM 2151 C CA . ALA A 1 287 ? 24.786 -0.337 1.714 1.00 92.62 287 ALA A CA 1
ATOM 2152 C C . ALA A 1 287 ? 25.559 0.137 2.951 1.00 92.62 287 ALA A C 1
ATOM 2154 O O . ALA A 1 287 ? 26.768 0.366 2.925 1.00 92.62 287 ALA A O 1
ATOM 2155 N N . SER A 1 288 ? 24.854 0.302 4.065 1.00 93.44 288 SER A N 1
ATOM 2156 C CA . SER A 1 288 ? 25.475 0.566 5.358 1.00 93.44 288 SER A CA 1
ATOM 2157 C C . SER A 1 288 ? 24.660 -0.050 6.482 1.00 93.44 288 SER A C 1
ATOM 2159 O O . SER A 1 288 ? 23.432 0.025 6.510 1.00 93.44 288 SER A O 1
ATOM 2161 N N . ARG A 1 289 ? 25.364 -0.607 7.462 1.00 90.81 289 ARG A N 1
ATOM 2162 C CA . ARG A 1 289 ? 24.777 -1.099 8.717 1.00 90.81 289 ARG A CA 1
ATOM 2163 C C . ARG A 1 289 ? 24.555 0.031 9.716 1.00 90.81 289 ARG A C 1
ATOM 2165 O O . ARG A 1 289 ? 23.708 -0.051 10.598 1.00 90.81 289 ARG A O 1
ATOM 2172 N N . THR A 1 290 ? 25.341 1.094 9.584 1.00 90.75 290 THR A N 1
ATOM 2173 C CA . THR A 1 290 ? 25.346 2.242 10.485 1.00 90.75 290 THR A CA 1
ATOM 2174 C C . THR A 1 290 ? 24.763 3.470 9.797 1.00 90.75 290 THR A C 1
ATOM 2176 O O . THR A 1 290 ? 24.666 3.551 8.568 1.00 90.75 290 THR A O 1
ATOM 2179 N N . GLY A 1 291 ? 24.349 4.439 10.603 1.00 91.25 291 GLY A N 1
ATOM 2180 C CA . GLY A 1 291 ? 23.807 5.710 10.144 1.00 91.25 291 GLY A CA 1
ATOM 2181 C C . GLY A 1 291 ? 22.766 6.251 11.124 1.00 91.25 291 GLY A C 1
ATOM 2182 O O . GLY A 1 291 ? 22.531 5.631 12.165 1.00 91.25 291 GLY A O 1
ATOM 2183 N N . PRO A 1 292 ? 22.114 7.377 10.792 1.00 93.44 292 PRO A N 1
ATOM 2184 C CA . PRO A 1 292 ? 21.064 7.948 11.634 1.00 93.44 292 PRO A CA 1
ATOM 2185 C C . PRO A 1 292 ? 19.915 6.949 11.853 1.00 93.44 292 PRO A C 1
ATOM 2187 O O . PRO A 1 292 ? 19.688 6.095 10.993 1.00 93.44 292 PRO A O 1
ATOM 2190 N N . PRO A 1 293 ? 19.190 7.007 12.980 1.00 92.69 293 PRO A N 1
ATOM 2191 C CA . PRO A 1 293 ? 18.032 6.143 13.190 1.00 92.69 293 PRO A CA 1
ATOM 2192 C C . PRO A 1 293 ? 17.006 6.341 12.066 1.00 92.69 293 PRO A C 1
ATOM 2194 O O . PRO A 1 293 ? 16.831 7.454 11.564 1.00 92.69 293 PRO A O 1
ATOM 2197 N N . LEU A 1 294 ? 16.347 5.253 11.663 1.00 95.50 294 LEU A N 1
ATOM 2198 C CA . LEU A 1 294 ? 15.212 5.335 10.746 1.00 95.50 294 LEU A CA 1
ATOM 2199 C C . LEU A 1 294 ? 14.082 6.113 11.429 1.00 95.50 294 LEU A C 1
ATOM 2201 O O . LEU A 1 294 ? 13.868 5.971 12.635 1.00 95.50 294 LEU A O 1
ATOM 2205 N N . ARG A 1 295 ? 13.383 6.954 10.668 1.00 95.12 295 ARG A N 1
ATOM 2206 C CA . ARG A 1 295 ? 12.325 7.823 11.186 1.00 95.12 295 ARG A CA 1
ATOM 2207 C C . ARG A 1 295 ? 10.966 7.205 10.890 1.00 95.12 295 ARG A C 1
ATOM 2209 O O . ARG A 1 295 ? 10.678 6.896 9.739 1.00 95.12 295 ARG A O 1
ATOM 2216 N N . LEU A 1 296 ? 10.118 7.074 11.907 1.00 96.50 296 LEU A N 1
ATOM 2217 C CA . LEU A 1 296 ? 8.710 6.733 11.711 1.00 96.50 296 LEU A CA 1
ATOM 2218 C C . LEU A 1 296 ? 7.928 8.015 11.436 1.00 96.50 296 LEU A C 1
ATOM 2220 O O . LEU A 1 296 ? 7.617 8.789 12.345 1.00 96.50 296 LEU A O 1
ATOM 2224 N N . ALA A 1 297 ? 7.686 8.262 10.151 1.00 93.38 297 ALA A N 1
ATOM 2225 C CA . ALA A 1 297 ? 7.000 9.452 9.672 1.00 93.38 297 ALA A CA 1
ATOM 2226 C C . ALA A 1 297 ? 5.498 9.378 9.950 1.00 93.38 297 ALA A C 1
ATOM 2228 O O . ALA A 1 297 ? 4.886 10.371 10.335 1.00 93.38 297 ALA A O 1
ATOM 2229 N N . ARG A 1 298 ? 4.908 8.189 9.810 1.00 90.81 298 ARG A N 1
ATOM 2230 C CA . ARG A 1 298 ? 3.484 7.990 10.066 1.00 90.81 298 ARG A CA 1
ATOM 2231 C C . ARG A 1 298 ? 3.212 6.605 10.619 1.00 90.81 298 ARG A C 1
ATOM 2233 O O . ARG A 1 298 ? 3.761 5.622 10.128 1.00 90.81 298 ARG A O 1
ATOM 2240 N N . ARG A 1 299 ? 2.331 6.538 11.610 1.00 95.44 299 ARG A N 1
ATOM 2241 C CA . ARG A 1 299 ? 1.714 5.308 12.108 1.00 95.44 299 ARG A CA 1
ATOM 2242 C C . ARG A 1 299 ? 0.204 5.446 11.984 1.00 95.44 299 ARG A C 1
ATOM 2244 O O . ARG A 1 299 ? -0.404 6.182 12.751 1.00 95.44 299 ARG A O 1
ATOM 2251 N N . LEU A 1 300 ? -0.393 4.788 11.001 1.00 92.94 300 LEU A N 1
ATOM 2252 C CA . LEU A 1 300 ? -1.841 4.721 10.833 1.00 92.94 300 LEU A CA 1
ATOM 2253 C C . LEU A 1 300 ? -2.340 3.416 11.451 1.00 92.94 300 LEU A C 1
ATOM 2255 O O . LEU A 1 300 ? -1.930 2.353 11.001 1.00 92.94 300 LEU A O 1
ATOM 2259 N N . ALA A 1 301 ? -3.223 3.488 12.443 1.00 91.31 301 ALA A N 1
ATOM 2260 C CA . ALA A 1 301 ? -3.858 2.317 13.038 1.00 91.31 301 ALA A CA 1
ATOM 2261 C C . ALA A 1 301 ? -5.378 2.382 12.864 1.00 91.31 301 ALA A C 1
ATOM 2263 O O . ALA A 1 301 ? -6.022 3.349 13.269 1.00 91.31 301 ALA A O 1
ATOM 2264 N N . THR A 1 302 ? -5.954 1.329 12.292 1.00 89.38 302 THR A N 1
ATOM 2265 C CA . THR A 1 302 ? -7.401 1.131 12.182 1.00 89.38 302 THR A CA 1
ATOM 2266 C C . THR A 1 302 ? -7.814 0.020 13.130 1.00 89.38 302 THR A C 1
ATOM 2268 O O . THR A 1 302 ? -7.420 -1.127 12.950 1.00 89.38 302 THR A O 1
ATOM 2271 N N . ILE A 1 303 ? -8.599 0.362 14.145 1.00 91.69 303 ILE A N 1
ATOM 2272 C CA . ILE A 1 303 ? -9.070 -0.537 15.190 1.00 91.69 303 ILE A CA 1
ATOM 2273 C C . ILE A 1 303 ? -10.533 -0.869 14.912 1.00 91.69 303 ILE A C 1
ATOM 2275 O O . ILE A 1 303 ? -11.402 0.005 14.981 1.00 91.69 303 ILE A O 1
ATOM 2279 N N . SER A 1 304 ? -10.810 -2.144 14.661 1.00 88.69 304 SER A N 1
ATOM 2280 C CA . SER A 1 304 ? -12.166 -2.635 14.437 1.00 88.69 304 SER A CA 1
ATOM 2281 C C . SER A 1 304 ? -12.973 -2.754 15.739 1.00 88.69 304 SER A C 1
ATOM 2283 O O . SER A 1 304 ? -12.455 -2.768 16.868 1.00 88.69 304 SER A O 1
ATOM 2285 N N . ALA A 1 305 ? -14.289 -2.843 15.584 1.00 88.06 305 ALA A N 1
ATOM 2286 C CA . ALA A 1 305 ? -15.220 -3.168 16.642 1.00 88.06 305 ALA A CA 1
ATOM 2287 C C . ALA A 1 305 ? -14.897 -4.554 17.213 1.00 88.06 305 ALA A C 1
ATOM 2289 O O . ALA A 1 305 ? -14.288 -5.398 16.556 1.00 88.06 305 ALA A O 1
ATOM 2290 N N . ALA A 1 306 ? -15.302 -4.782 18.462 1.00 87.94 306 ALA A N 1
ATOM 2291 C CA . ALA A 1 306 ? -15.107 -6.082 19.082 1.00 87.94 306 ALA A CA 1
ATOM 2292 C C . ALA A 1 306 ? -15.889 -7.161 18.321 1.00 87.94 306 ALA A C 1
ATOM 2294 O O . ALA A 1 306 ? -17.089 -7.012 18.070 1.00 87.94 306 ALA A O 1
ATOM 2295 N N . THR A 1 307 ? -15.214 -8.257 17.999 1.00 86.06 307 THR A N 1
ATOM 2296 C CA . THR A 1 307 ? -15.812 -9.486 17.473 1.00 86.06 307 THR A CA 1
ATOM 2297 C C . THR A 1 307 ? -16.675 -10.163 18.543 1.00 86.06 307 THR A C 1
ATOM 2299 O O . THR A 1 307 ? -16.745 -9.747 19.704 1.00 86.06 307 THR A O 1
ATOM 2302 N N . THR A 1 308 ? -17.368 -11.244 18.179 1.00 81.69 308 THR A N 1
ATOM 2303 C CA . THR A 1 308 ? -18.264 -11.975 19.094 1.00 81.69 308 THR A CA 1
ATOM 2304 C C . THR A 1 308 ? -17.566 -12.550 20.327 1.00 81.69 308 THR A C 1
ATOM 2306 O O . THR A 1 308 ? -18.204 -12.669 21.377 1.00 81.69 308 THR A O 1
ATOM 2309 N N . ASP A 1 309 ? -16.284 -12.896 20.200 1.00 83.00 309 ASP A N 1
ATOM 2310 C CA . ASP A 1 309 ? -15.419 -13.378 21.283 1.00 83.00 309 ASP A CA 1
ATOM 2311 C C . ASP A 1 309 ? -14.767 -12.236 22.088 1.00 83.00 309 ASP A C 1
ATOM 2313 O O . ASP A 1 309 ? -14.100 -12.486 23.088 1.00 83.00 309 ASP A O 1
ATOM 2317 N N . GLY A 1 310 ? -15.009 -10.980 21.700 1.00 84.44 310 GLY A N 1
ATOM 2318 C CA . GLY A 1 310 ? -14.504 -9.785 22.367 1.00 84.44 310 GLY A CA 1
ATOM 2319 C C . GLY A 1 310 ? -13.104 -9.353 21.934 1.00 84.44 310 GLY A C 1
ATOM 2320 O O . GLY A 1 310 ? -12.635 -8.333 22.444 1.00 84.44 310 GLY A O 1
ATOM 2321 N N . SER A 1 311 ? -12.448 -10.087 21.029 1.00 88.69 311 SER A N 1
ATOM 2322 C CA . SER A 1 311 ? -11.185 -9.656 20.426 1.00 88.69 311 SER A CA 1
ATOM 2323 C C . SER A 1 311 ? -11.409 -8.504 19.438 1.00 88.69 311 SER A C 1
ATOM 2325 O O . SER A 1 311 ? -12.544 -8.145 19.113 1.00 88.69 311 SER A O 1
ATOM 2327 N N . ARG A 1 312 ? -10.335 -7.835 19.017 1.00 90.00 312 ARG A N 1
ATOM 2328 C CA . ARG A 1 312 ? -10.404 -6.744 18.031 1.00 90.00 312 ARG A CA 1
ATOM 2329 C C . ARG A 1 312 ? -9.309 -6.904 17.005 1.00 90.00 312 ARG A C 1
ATOM 2331 O O . ARG A 1 312 ? -8.156 -7.092 17.376 1.00 90.00 312 ARG A O 1
ATOM 2338 N N . GLU A 1 313 ? -9.663 -6.772 15.738 1.00 91.06 313 GLU A N 1
ATOM 2339 C CA . GLU A 1 313 ? -8.686 -6.701 14.657 1.00 91.06 313 GLU A CA 1
ATOM 2340 C C . GLU A 1 313 ? -8.156 -5.274 14.523 1.00 91.06 313 GLU A C 1
ATOM 2342 O O . GLU A 1 313 ? -8.926 -4.306 14.529 1.00 91.06 313 GLU A O 1
ATOM 2347 N N . VAL A 1 314 ? -6.840 -5.153 14.397 1.00 90.88 314 VAL A N 1
ATOM 2348 C CA . VAL A 1 314 ? -6.137 -3.898 14.163 1.00 90.88 314 VAL A CA 1
ATOM 2349 C C . VAL A 1 314 ? -5.327 -4.027 12.884 1.00 90.88 314 VAL A C 1
ATOM 2351 O O . VAL A 1 314 ? -4.502 -4.927 12.766 1.00 90.88 314 VAL A O 1
ATOM 2354 N N . LEU A 1 315 ? -5.543 -3.112 11.943 1.00 88.69 315 LEU A N 1
ATOM 2355 C CA . LEU A 1 315 ? -4.697 -2.934 10.768 1.00 88.69 315 LEU A CA 1
ATOM 2356 C C . LEU A 1 315 ? -3.778 -1.742 11.013 1.00 88.69 315 LEU A C 1
ATOM 2358 O O . LEU A 1 315 ? -4.263 -0.629 11.221 1.00 88.69 315 LEU A O 1
ATOM 2362 N N . GLU A 1 316 ? -2.469 -1.955 10.950 1.00 89.81 316 GLU A N 1
ATOM 2363 C CA . GLU A 1 316 ? -1.493 -0.875 10.992 1.00 89.81 316 GLU A CA 1
ATOM 2364 C C . GLU A 1 316 ? -0.761 -0.713 9.662 1.00 89.81 316 GLU A C 1
ATOM 2366 O O . GLU A 1 316 ? -0.399 -1.678 8.984 1.00 89.81 316 GLU A O 1
ATOM 2371 N N . ILE A 1 317 ? -0.537 0.549 9.302 1.00 87.75 317 ILE A N 1
ATOM 2372 C CA . ILE A 1 317 ? 0.297 0.970 8.184 1.00 87.75 317 ILE A CA 1
ATOM 2373 C C . ILE A 1 317 ? 1.334 1.955 8.725 1.00 87.75 317 ILE A C 1
ATOM 2375 O O . ILE A 1 317 ? 0.990 2.999 9.285 1.00 87.75 317 ILE A O 1
ATOM 2379 N N . LEU A 1 318 ? 2.609 1.618 8.563 1.00 92.50 318 LEU A N 1
ATOM 2380 C CA . LEU A 1 318 ? 3.744 2.432 8.973 1.00 92.50 318 LEU A CA 1
ATOM 2381 C C . LEU A 1 318 ? 4.449 3.022 7.756 1.00 92.50 318 LEU A C 1
ATOM 2383 O O . LEU A 1 318 ? 4.671 2.328 6.767 1.00 92.50 318 LEU A O 1
ATOM 2387 N N . GLU A 1 319 ? 4.880 4.272 7.875 1.00 93.25 319 GLU A N 1
ATOM 2388 C CA . GLU A 1 319 ? 5.760 4.930 6.913 1.00 93.25 319 GLU A CA 1
ATOM 2389 C C . GLU A 1 319 ? 7.134 5.154 7.538 1.00 93.25 319 GLU A C 1
ATOM 2391 O O . GLU A 1 319 ? 7.304 5.975 8.447 1.00 93.25 319 GLU A O 1
ATOM 2396 N N . LEU A 1 320 ? 8.118 4.398 7.052 1.00 95.31 320 LEU A N 1
ATOM 2397 C CA . LEU A 1 320 ? 9.494 4.426 7.533 1.00 95.31 320 LEU A CA 1
ATOM 2398 C C . LEU A 1 320 ? 10.395 5.162 6.550 1.00 95.31 320 LEU A C 1
ATOM 2400 O O . LEU A 1 320 ? 10.537 4.775 5.394 1.00 95.31 320 LEU A O 1
ATOM 2404 N N . GLU A 1 321 ? 11.068 6.195 7.028 1.00 95.62 321 GLU A N 1
ATOM 2405 C CA . GLU A 1 321 ? 12.016 6.976 6.248 1.00 95.62 321 GLU A CA 1
ATOM 2406 C C . GLU A 1 321 ? 13.448 6.658 6.670 1.00 95.62 321 GLU A C 1
ATOM 2408 O O . GLU A 1 321 ? 13.768 6.558 7.860 1.00 95.62 321 GLU A O 1
ATOM 2413 N N . ASN A 1 322 ? 14.343 6.564 5.689 1.00 96.38 322 ASN A N 1
ATOM 2414 C CA . ASN A 1 322 ? 15.776 6.542 5.935 1.00 96.38 322 ASN A CA 1
ATOM 2415 C C . ASN A 1 322 ? 16.369 7.934 5.666 1.00 96.38 322 ASN A C 1
ATOM 2417 O O . ASN A 1 322 ? 16.568 8.286 4.503 1.00 96.38 322 ASN A O 1
ATOM 2421 N N . PRO A 1 323 ? 16.697 8.717 6.713 1.00 94.75 323 PRO A N 1
ATOM 2422 C CA . PRO A 1 323 ? 17.295 10.043 6.549 1.00 94.75 323 PRO A CA 1
ATOM 2423 C C . PRO A 1 323 ? 18.794 9.992 6.195 1.00 94.75 323 PRO A C 1
ATOM 2425 O O . PRO A 1 323 ? 19.447 11.028 6.075 1.00 94.75 323 PRO A O 1
ATOM 2428 N N . GLY A 1 324 ? 19.379 8.795 6.103 1.00 93.88 324 GLY A N 1
ATOM 2429 C CA . GLY A 1 324 ? 20.778 8.591 5.754 1.00 93.88 324 GLY A CA 1
ATOM 2430 C C . GLY A 1 324 ? 21.074 8.778 4.265 1.00 93.88 324 GLY A C 1
ATOM 2431 O O . GLY A 1 324 ? 20.215 9.091 3.452 1.00 93.88 324 GLY A O 1
ATOM 2432 N N . GLN A 1 325 ? 22.338 8.552 3.910 1.00 93.56 325 GLN A N 1
ATOM 2433 C CA . GLN A 1 325 ? 22.853 8.641 2.532 1.00 93.56 325 GLN A CA 1
ATOM 2434 C C . GLN A 1 325 ? 23.134 7.260 1.913 1.00 93.56 325 GLN A C 1
ATOM 2436 O O . GLN A 1 325 ? 23.601 7.157 0.781 1.00 93.56 325 GLN A O 1
ATOM 2441 N N . SER A 1 326 ? 22.862 6.204 2.677 1.00 94.94 326 SER A N 1
ATOM 2442 C CA . SER A 1 326 ? 23.135 4.807 2.352 1.00 94.94 326 SER A CA 1
ATOM 2443 C C . SER A 1 326 ? 21.916 3.972 2.711 1.00 94.94 326 SER A C 1
ATOM 2445 O O . SER A 1 326 ? 21.214 4.283 3.679 1.00 94.94 326 SER A O 1
ATOM 2447 N N . THR A 1 327 ? 21.684 2.890 1.978 1.00 94.69 327 THR A N 1
ATOM 2448 C CA . THR A 1 327 ? 20.640 1.920 2.317 1.00 94.69 327 THR A CA 1
ATOM 2449 C C . THR A 1 327 ? 20.957 1.267 3.641 1.00 94.69 327 THR A C 1
ATOM 2451 O O . THR A 1 327 ? 22.031 0.684 3.797 1.00 94.69 327 THR A O 1
ATOM 2454 N N . ARG A 1 328 ? 20.026 1.355 4.594 1.00 95.06 328 ARG A N 1
ATOM 2455 C CA . ARG A 1 328 ? 20.175 0.650 5.861 1.00 95.06 328 ARG A CA 1
ATOM 2456 C C . ARG A 1 328 ? 19.953 -0.836 5.620 1.00 95.06 328 ARG A C 1
ATOM 2458 O O . ARG A 1 328 ? 18.892 -1.217 5.135 1.00 95.06 328 ARG A O 1
ATOM 2465 N N . ILE A 1 329 ? 20.939 -1.646 5.985 1.00 92.06 329 ILE A N 1
ATOM 2466 C CA . ILE A 1 329 ? 20.888 -3.110 5.916 1.00 92.06 329 ILE A CA 1
ATOM 2467 C C . ILE A 1 329 ? 21.210 -3.741 7.270 1.00 92.06 329 ILE A C 1
ATOM 2469 O O . ILE A 1 329 ? 21.652 -3.061 8.197 1.00 92.06 329 ILE A O 1
ATOM 2473 N N . THR A 1 330 ? 21.003 -5.051 7.356 1.00 87.06 330 THR A N 1
ATOM 2474 C CA . THR A 1 330 ? 21.520 -5.918 8.416 1.00 87.06 330 THR A CA 1
ATOM 2475 C C . THR A 1 330 ? 22.288 -7.081 7.786 1.00 87.06 330 THR A C 1
ATOM 2477 O O . THR A 1 330 ? 21.987 -7.470 6.658 1.00 87.06 330 THR A O 1
ATOM 2480 N N . ASP A 1 331 ? 23.291 -7.605 8.491 1.00 66.94 331 ASP A N 1
ATOM 2481 C CA . ASP A 1 331 ? 24.164 -8.675 7.989 1.00 66.94 331 ASP A CA 1
ATOM 2482 C C . ASP A 1 331 ? 23.591 -10.081 8.229 1.00 66.94 331 ASP A C 1
ATOM 2484 O O . ASP A 1 331 ? 24.092 -11.045 7.655 1.00 66.94 331 ASP A O 1
ATOM 2488 N N . ASP A 1 332 ? 22.591 -10.224 9.109 1.00 61.22 332 ASP A N 1
ATOM 2489 C CA . ASP A 1 332 ? 22.114 -11.534 9.558 1.00 61.22 332 ASP A CA 1
ATOM 2490 C C . ASP A 1 332 ? 20.686 -11.474 10.134 1.00 61.22 332 ASP A C 1
ATOM 2492 O O . ASP A 1 332 ? 20.182 -10.446 10.588 1.00 61.22 332 ASP A O 1
ATOM 2496 N N . THR A 1 333 ? 20.057 -12.641 10.182 1.00 60.44 333 THR A N 1
ATOM 2497 C CA . THR A 1 333 ? 18.765 -12.978 10.787 1.00 60.44 333 THR A CA 1
ATOM 2498 C C . THR A 1 333 ? 18.632 -12.638 12.279 1.00 60.44 333 THR A C 1
ATOM 2500 O O . THR A 1 333 ? 17.533 -12.739 12.838 1.00 60.44 333 THR A O 1
ATOM 2503 N N . VAL A 1 334 ? 19.720 -12.225 12.937 1.00 73.12 334 VAL A N 1
ATOM 2504 C CA . VAL A 1 334 ? 19.770 -11.955 14.379 1.00 73.12 334 VAL A CA 1
ATOM 2505 C C . VAL A 1 334 ? 19.247 -10.557 14.710 1.00 73.12 334 VAL A C 1
ATOM 2507 O O . VAL A 1 334 ? 18.300 -10.433 15.493 1.00 73.12 334 VAL A O 1
ATOM 2510 N N . ALA A 1 335 ? 19.813 -9.516 14.092 1.00 85.44 335 ALA A N 1
ATOM 2511 C CA . ALA A 1 335 ? 19.465 -8.122 14.359 1.00 85.44 335 ALA A CA 1
ATOM 2512 C C . ALA A 1 335 ? 18.598 -7.556 13.225 1.00 85.44 335 ALA A C 1
ATOM 2514 O O . ALA A 1 335 ? 18.981 -7.667 12.060 1.00 85.44 335 ALA A O 1
ATOM 2515 N N . PRO A 1 336 ? 17.440 -6.951 13.523 1.00 92.94 336 PRO A N 1
ATOM 2516 C CA . PRO A 1 336 ? 16.606 -6.368 12.487 1.00 92.94 336 PRO A CA 1
ATOM 2517 C C . PRO A 1 336 ? 17.189 -5.042 11.979 1.00 92.94 336 PRO A C 1
ATOM 2519 O O . PRO A 1 336 ? 17.856 -4.309 12.708 1.00 92.94 336 PRO A O 1
ATOM 2522 N N . THR A 1 337 ? 16.873 -4.699 10.734 1.00 93.88 337 THR A N 1
ATOM 2523 C CA . THR A 1 337 ? 17.083 -3.363 10.163 1.00 93.88 337 THR A CA 1
ATOM 2524 C C . THR A 1 337 ? 16.265 -2.300 10.899 1.00 93.88 337 THR A C 1
ATOM 2526 O O . THR A 1 337 ? 16.734 -1.177 11.089 1.00 93.88 337 THR A O 1
ATOM 2529 N N . TRP A 1 338 ? 15.054 -2.659 11.327 1.00 95.00 338 TRP A N 1
ATOM 2530 C CA . TRP A 1 338 ? 14.178 -1.815 12.133 1.00 95.00 338 TRP A CA 1
ATOM 2531 C C . TRP A 1 338 ? 13.293 -2.666 13.043 1.00 95.00 338 TRP A C 1
ATOM 2533 O O . TRP A 1 338 ? 12.903 -3.773 12.669 1.00 95.00 338 TRP A O 1
ATOM 2543 N N . SER A 1 339 ? 12.933 -2.136 14.208 1.00 94.62 339 SER A N 1
ATOM 2544 C CA . SER A 1 339 ? 11.940 -2.743 15.089 1.00 94.62 339 SER A CA 1
ATOM 2545 C C . SER A 1 339 ? 11.004 -1.698 15.672 1.00 94.62 339 SER A C 1
ATOM 2547 O O . SER A 1 339 ? 11.461 -0.601 15.986 1.00 94.62 339 SER A O 1
ATOM 2549 N N . GLY A 1 340 ? 9.749 -2.073 15.899 1.00 94.44 340 GLY A N 1
ATOM 2550 C CA . GLY A 1 340 ? 8.791 -1.259 16.642 1.00 94.44 340 GLY A CA 1
ATOM 2551 C C . GLY A 1 340 ? 7.853 -2.120 17.473 1.00 94.44 340 GLY A C 1
ATOM 2552 O O . GLY A 1 340 ? 7.512 -3.240 17.080 1.00 94.44 340 GLY A O 1
ATOM 2553 N N . ARG A 1 341 ? 7.451 -1.611 18.635 1.00 95.06 341 ARG A N 1
ATOM 2554 C CA . ARG A 1 341 ? 6.547 -2.317 19.548 1.00 95.06 341 ARG A CA 1
ATOM 2555 C C . ARG A 1 341 ? 5.085 -2.272 19.097 1.00 95.06 341 ARG A C 1
ATOM 2557 O O . ARG A 1 341 ? 4.598 -1.287 18.532 1.00 95.06 341 ARG A O 1
ATOM 2564 N N . LEU A 1 342 ? 4.371 -3.340 19.428 1.00 94.19 342 LEU A N 1
ATOM 2565 C CA . LEU A 1 342 ? 2.917 -3.449 19.373 1.00 94.19 342 LEU A CA 1
ATOM 2566 C C . LEU A 1 342 ? 2.324 -3.351 20.784 1.00 94.19 342 LEU A C 1
ATOM 2568 O O . LEU A 1 342 ? 3.059 -3.479 21.768 1.00 94.19 342 LEU A O 1
ATOM 2572 N N . PRO A 1 343 ? 1.012 -3.083 20.905 1.00 93.06 343 PRO A N 1
ATOM 2573 C CA . PRO A 1 343 ? 0.330 -3.134 22.190 1.00 93.06 343 PRO A CA 1
ATOM 2574 C C . PRO A 1 343 ? 0.553 -4.467 22.917 1.00 93.06 343 PRO A C 1
ATOM 2576 O O . PRO A 1 343 ? 0.694 -5.524 22.298 1.00 93.06 343 PRO A O 1
ATOM 2579 N N . GLU A 1 344 ? 0.542 -4.421 24.247 1.00 87.94 344 GLU A N 1
ATOM 2580 C CA . GLU A 1 344 ? 0.591 -5.630 25.073 1.00 87.94 344 GLU A CA 1
ATOM 2581 C C . GLU A 1 344 ? -0.594 -6.558 24.760 1.00 87.94 344 GLU A C 1
ATOM 2583 O O . GLU A 1 344 ? -1.681 -6.103 24.393 1.00 87.94 344 GLU A O 1
ATOM 2588 N N . HIS A 1 345 ? -0.391 -7.866 24.938 1.00 83.56 345 HIS A N 1
ATOM 2589 C CA . HIS A 1 345 ? -1.395 -8.897 24.637 1.00 83.56 345 HIS A CA 1
ATOM 2590 C C . HIS A 1 345 ? -1.814 -8.944 23.159 1.00 83.56 345 HIS A C 1
ATOM 2592 O O . HIS A 1 345 ? -2.958 -9.281 22.833 1.00 83.56 345 HIS A O 1
ATOM 2598 N N . THR A 1 346 ? -0.875 -8.630 22.266 1.00 89.00 346 THR A N 1
ATOM 2599 C CA . THR A 1 346 ? -1.042 -8.866 20.835 1.00 89.00 346 THR A CA 1
ATOM 2600 C C . THR A 1 346 ? -1.127 -10.372 20.565 1.00 89.00 346 THR A C 1
ATOM 2602 O O . THR A 1 346 ? -0.293 -11.155 21.015 1.00 89.00 346 THR A O 1
ATOM 2605 N N . GLY A 1 347 ? -2.178 -10.776 19.857 1.00 87.06 347 GLY A N 1
ATOM 2606 C CA . GLY A 1 347 ? -2.471 -12.160 19.501 1.00 87.06 347 GLY A CA 1
ATOM 2607 C C . GLY A 1 347 ? -1.915 -12.543 18.132 1.00 87.06 347 GLY A C 1
ATOM 2608 O O . GLY A 1 347 ? -0.709 -12.494 17.898 1.00 87.06 347 GLY A O 1
ATOM 2609 N N . GLN A 1 348 ? -2.798 -12.971 17.225 1.00 89.75 348 GLN A N 1
ATOM 2610 C CA . GLN A 1 348 ? -2.399 -13.304 15.858 1.00 89.75 348 GLN A CA 1
ATOM 2611 C C . GLN A 1 348 ? -1.792 -12.074 15.189 1.00 89.75 348 GLN A C 1
ATOM 2613 O O . GLN A 1 348 ? -2.308 -10.976 15.362 1.00 89.75 348 GLN A O 1
ATOM 2618 N N . PHE A 1 349 ? -0.721 -12.282 14.428 1.00 91.94 349 PHE A N 1
ATOM 2619 C CA . PHE A 1 349 ? -0.040 -11.261 13.643 1.00 91.94 349 PHE A CA 1
ATOM 2620 C C . PHE A 1 349 ? 0.120 -11.768 12.215 1.00 91.94 349 PHE A C 1
ATOM 2622 O O . PHE A 1 349 ? 0.523 -12.920 12.013 1.00 91.94 349 PHE A O 1
ATOM 2629 N N . ARG A 1 350 ? -0.146 -10.915 11.227 1.00 87.25 350 ARG A N 1
ATOM 2630 C CA . ARG A 1 350 ? 0.111 -11.211 9.817 1.00 87.25 350 ARG A CA 1
ATOM 2631 C C . ARG A 1 350 ? 0.692 -9.979 9.141 1.00 87.25 350 ARG A C 1
ATOM 2633 O O . ARG A 1 350 ? 0.162 -8.879 9.241 1.00 87.25 350 ARG A O 1
ATOM 2640 N N . ALA A 1 351 ? 1.811 -10.168 8.452 1.00 82.81 351 ALA A N 1
ATOM 2641 C CA . ALA A 1 351 ? 2.391 -9.109 7.645 1.00 82.81 351 ALA A CA 1
ATOM 2642 C C . ALA A 1 351 ? 1.572 -8.927 6.358 1.00 82.81 351 ALA A C 1
ATOM 2644 O O . ALA A 1 351 ? 1.283 -9.896 5.653 1.00 82.81 351 ALA A O 1
ATOM 2645 N N . GLY A 1 352 ? 1.204 -7.684 6.069 1.00 69.44 352 GLY A N 1
ATOM 2646 C CA . GLY A 1 352 ? 0.490 -7.277 4.867 1.00 69.44 352 GLY A CA 1
ATOM 2647 C C . GLY A 1 352 ? 1.443 -6.933 3.725 1.00 69.44 352 GLY A C 1
ATOM 2648 O O . GLY A 1 352 ? 2.649 -6.771 3.915 1.00 69.44 352 GLY A O 1
ATOM 2649 N N . GLN A 1 353 ? 0.897 -6.813 2.515 1.00 62.19 353 GLN A N 1
ATOM 2650 C CA . GLN A 1 353 ? 1.667 -6.337 1.364 1.00 62.19 353 GLN A CA 1
ATOM 2651 C C . GLN A 1 353 ? 1.946 -4.831 1.478 1.00 62.19 353 GLN A C 1
ATOM 2653 O O . GLN A 1 353 ? 1.106 -4.058 1.936 1.00 62.19 353 GLN A O 1
ATOM 2658 N N . GLY A 1 354 ? 3.129 -4.420 1.034 1.00 62.84 354 GLY A N 1
ATOM 2659 C CA . GLY A 1 354 ? 3.584 -3.033 0.999 1.00 62.84 354 GLY A CA 1
ATOM 2660 C C . GLY A 1 354 ? 4.912 -2.938 0.250 1.00 62.84 354 GLY A C 1
ATOM 2661 O O . GLY A 1 354 ? 5.275 -3.853 -0.490 1.00 62.84 354 GLY A O 1
ATOM 2662 N N . ASP A 1 355 ? 5.672 -1.867 0.478 1.00 73.75 355 ASP A N 1
ATOM 2663 C CA . ASP A 1 355 ? 7.024 -1.737 -0.086 1.00 73.75 355 ASP A CA 1
ATOM 2664 C C . ASP A 1 355 ? 8.024 -2.711 0.555 1.00 73.75 355 ASP A C 1
ATOM 2666 O O . ASP A 1 355 ? 9.091 -2.983 -0.001 1.00 73.75 355 ASP A O 1
ATOM 2670 N N . VAL A 1 356 ? 7.697 -3.210 1.749 1.00 74.88 356 VAL A N 1
ATOM 2671 C CA . VAL A 1 356 ? 8.446 -4.245 2.462 1.00 74.88 356 VAL A CA 1
ATOM 2672 C C . VAL A 1 356 ? 7.725 -5.579 2.282 1.00 74.88 356 VAL A C 1
ATOM 2674 O O . VAL A 1 356 ? 6.543 -5.697 2.597 1.00 74.88 356 VAL A O 1
ATOM 2677 N N . SER A 1 357 ? 8.443 -6.595 1.794 1.00 72.31 357 SER A N 1
ATOM 2678 C CA . SER A 1 357 ? 7.887 -7.944 1.625 1.00 72.31 357 SER A CA 1
ATOM 2679 C C . SER A 1 357 ? 7.421 -8.526 2.969 1.00 72.31 357 SER A C 1
ATOM 2681 O O . SER A 1 357 ? 8.190 -8.459 3.935 1.00 72.31 357 SER A O 1
ATOM 2683 N N . PRO A 1 358 ? 6.243 -9.180 3.033 1.00 75.31 358 PRO A N 1
ATOM 2684 C CA . PRO A 1 358 ? 5.778 -9.888 4.227 1.00 75.31 358 PRO A CA 1
ATOM 2685 C C . PRO A 1 358 ? 6.797 -10.891 4.784 1.00 75.31 358 PRO A C 1
ATOM 2687 O O . PRO A 1 358 ? 6.914 -11.050 5.993 1.00 75.31 358 PRO A O 1
ATOM 2690 N N . GLU A 1 359 ? 7.584 -11.533 3.915 1.00 80.44 359 GLU A N 1
ATOM 2691 C CA . GLU A 1 359 ? 8.605 -12.518 4.308 1.00 80.44 359 GLU A CA 1
ATOM 2692 C C . GLU A 1 359 ? 9.777 -11.895 5.084 1.00 80.44 359 GLU A C 1
ATOM 2694 O O . GLU A 1 359 ? 10.468 -12.574 5.848 1.00 80.44 359 GLU A O 1
ATOM 2699 N N . ALA A 1 360 ? 10.000 -10.590 4.905 1.00 84.75 360 ALA A N 1
ATOM 2700 C CA . ALA A 1 360 ? 11.031 -9.833 5.603 1.00 84.75 360 ALA A CA 1
ATOM 2701 C C . ALA A 1 360 ? 10.543 -9.251 6.940 1.00 84.75 360 ALA A C 1
ATOM 2703 O O . ALA A 1 360 ? 11.318 -8.587 7.635 1.00 84.75 360 ALA A O 1
ATOM 2704 N N . VAL A 1 361 ? 9.281 -9.489 7.303 1.00 90.88 361 VAL A N 1
ATOM 2705 C CA . VAL A 1 361 ? 8.648 -8.985 8.520 1.00 90.88 361 VAL A CA 1
ATOM 2706 C C . VAL A 1 361 ? 8.409 -10.153 9.467 1.00 90.88 361 VAL A C 1
ATOM 2708 O O . VAL A 1 361 ? 7.819 -11.168 9.108 1.00 90.88 361 VAL A O 1
ATOM 2711 N N . ARG A 1 362 ? 8.874 -10.023 10.707 1.00 90.44 362 ARG A N 1
ATOM 2712 C CA . ARG A 1 362 ? 8.672 -11.027 11.757 1.00 90.44 362 ARG A CA 1
ATOM 2713 C C . ARG A 1 362 ? 8.060 -10.379 12.983 1.00 90.44 362 ARG A C 1
ATOM 2715 O O . ARG A 1 362 ? 8.363 -9.233 13.290 1.00 90.44 362 ARG A O 1
ATOM 2722 N N . PHE A 1 363 ? 7.268 -11.143 13.718 1.00 92.69 363 PHE A N 1
ATOM 2723 C CA . PHE A 1 363 ? 6.736 -10.733 15.010 1.00 92.69 363 PHE A CA 1
ATOM 2724 C C . PHE A 1 363 ? 7.346 -11.590 16.119 1.00 92.69 363 PHE A C 1
ATOM 2726 O O . PHE A 1 363 ? 7.369 -12.818 16.018 1.00 92.69 363 PHE A O 1
ATOM 2733 N N . ARG A 1 364 ? 7.902 -10.947 17.150 1.00 90.94 364 ARG A N 1
ATOM 2734 C CA . ARG A 1 364 ? 8.534 -11.615 18.297 1.00 90.94 364 ARG A CA 1
ATOM 2735 C C . ARG A 1 364 ? 8.527 -10.689 19.509 1.00 90.94 364 ARG A C 1
ATOM 2737 O O . ARG A 1 364 ? 8.981 -9.557 19.392 1.00 90.94 364 ARG A O 1
ATOM 2744 N N . ASN A 1 365 ? 8.105 -11.198 20.670 1.00 86.19 365 ASN A N 1
ATOM 2745 C CA . ASN A 1 365 ? 8.093 -10.469 21.948 1.00 86.19 365 ASN A CA 1
ATOM 2746 C C . ASN A 1 365 ? 7.430 -9.080 21.828 1.00 86.19 365 ASN A C 1
ATOM 2748 O O . ASN A 1 365 ? 8.076 -8.061 22.078 1.00 86.19 365 ASN A O 1
ATOM 2752 N N . ASP A 1 366 ? 6.182 -9.042 21.352 1.00 88.06 366 ASP A N 1
ATOM 2753 C CA . ASP A 1 366 ? 5.396 -7.810 21.158 1.00 88.06 366 ASP A CA 1
ATOM 2754 C C . ASP A 1 366 ? 6.065 -6.763 20.254 1.00 88.06 366 ASP A C 1
ATOM 2756 O O . ASP A 1 366 ? 5.782 -5.571 20.335 1.00 88.06 366 ASP A O 1
ATOM 2760 N N . SER A 1 367 ? 6.980 -7.193 19.385 1.00 93.12 367 SER A N 1
ATOM 2761 C CA . SER A 1 367 ? 7.715 -6.311 18.483 1.00 93.12 367 SER A CA 1
ATOM 2762 C C . SER A 1 367 ? 7.650 -6.821 17.052 1.00 93.12 367 SER A C 1
ATOM 2764 O O . SER A 1 367 ? 7.867 -8.006 16.782 1.00 93.12 367 SER A O 1
ATOM 2766 N N . VAL A 1 368 ? 7.394 -5.901 16.128 1.00 94.62 368 VAL A N 1
ATOM 2767 C CA . VAL A 1 368 ? 7.565 -6.112 14.691 1.00 94.62 368 VAL A CA 1
ATOM 2768 C C . VAL A 1 368 ? 9.024 -5.868 14.350 1.00 94.62 368 VAL A C 1
ATOM 2770 O O . VAL A 1 368 ? 9.609 -4.875 14.775 1.00 94.62 368 VAL A O 1
ATOM 2773 N N . LEU A 1 369 ? 9.615 -6.782 13.591 1.00 94.44 369 LEU A N 1
ATOM 2774 C CA . LEU A 1 369 ? 11.019 -6.798 13.212 1.00 94.44 369 LEU A CA 1
ATOM 2775 C C . LEU A 1 369 ? 11.121 -6.839 11.687 1.00 94.44 369 LEU A C 1
ATOM 2777 O O . LEU A 1 369 ? 10.563 -7.738 11.059 1.00 94.44 369 LEU A O 1
ATOM 2781 N N . ILE A 1 370 ? 11.858 -5.900 11.100 1.00 93.06 370 ILE A N 1
ATOM 2782 C CA . ILE A 1 370 ? 12.092 -5.819 9.654 1.00 93.06 370 ILE A CA 1
ATOM 2783 C C . ILE A 1 370 ? 13.523 -6.250 9.347 1.00 93.06 370 ILE A C 1
ATOM 2785 O O . ILE A 1 370 ? 14.466 -5.723 9.933 1.00 93.06 370 ILE A O 1
ATOM 2789 N N . TYR A 1 371 ? 13.684 -7.153 8.383 1.00 89.31 371 TYR A N 1
ATOM 2790 C CA . TYR A 1 371 ? 14.975 -7.640 7.880 1.00 89.31 371 TYR A CA 1
ATOM 2791 C C . TYR A 1 371 ? 15.231 -7.240 6.414 1.00 89.31 371 TYR A C 1
ATOM 2793 O O . TYR A 1 371 ? 16.122 -7.780 5.764 1.00 89.31 371 TYR A O 1
ATOM 2801 N N . ALA A 1 372 ? 14.438 -6.305 5.884 1.00 87.19 372 ALA A N 1
ATOM 2802 C CA . ALA A 1 372 ? 14.581 -5.778 4.531 1.00 87.19 372 ALA A CA 1
ATOM 2803 C C . ALA A 1 372 ? 15.500 -4.541 4.479 1.00 87.19 372 ALA A C 1
ATOM 2805 O O . ALA A 1 372 ? 15.460 -3.717 5.397 1.00 87.19 372 ALA A O 1
ATOM 2806 N N . PRO A 1 373 ? 16.254 -4.345 3.381 1.00 90.06 373 PRO A N 1
ATOM 2807 C CA . PRO A 1 373 ? 16.969 -3.100 3.118 1.00 90.06 373 PRO A CA 1
ATOM 2808 C C . PRO A 1 373 ? 16.021 -1.895 3.035 1.00 90.06 373 PRO A C 1
ATOM 2810 O O . PRO A 1 373 ? 15.044 -1.926 2.288 1.00 90.06 373 PRO A O 1
ATOM 2813 N N . ILE A 1 374 ? 16.339 -0.805 3.739 1.00 93.50 374 ILE A N 1
ATOM 2814 C CA . ILE A 1 374 ? 15.567 0.449 3.693 1.00 93.50 374 ILE A CA 1
ATOM 2815 C C . ILE A 1 374 ? 16.422 1.537 3.023 1.00 93.50 374 ILE A C 1
ATOM 2817 O O . ILE A 1 374 ? 17.334 2.076 3.664 1.00 93.50 374 ILE A O 1
ATOM 2821 N N . PRO A 1 375 ? 16.214 1.847 1.729 1.00 92.44 375 PRO A N 1
ATOM 2822 C CA . PRO A 1 375 ? 16.992 2.866 1.024 1.00 92.44 375 PRO A CA 1
ATOM 2823 C C . PRO A 1 375 ? 16.576 4.289 1.436 1.00 92.44 375 PRO A C 1
ATOM 2825 O O . PRO A 1 375 ? 15.448 4.479 1.893 1.00 92.44 375 PRO A O 1
ATOM 2828 N N . PRO A 1 376 ? 17.453 5.297 1.272 1.00 93.19 376 PRO A N 1
ATOM 2829 C CA . PRO A 1 376 ? 17.053 6.701 1.311 1.00 93.19 376 PRO A CA 1
ATOM 2830 C C . PRO A 1 376 ? 16.025 7.036 0.223 1.00 93.19 376 PRO A C 1
ATOM 2832 O O . PRO A 1 376 ? 15.968 6.371 -0.813 1.00 93.19 376 PRO A O 1
ATOM 2835 N N . GLY A 1 377 ? 15.259 8.107 0.436 1.00 87.12 377 GLY A N 1
ATOM 2836 C CA . GLY A 1 377 ? 14.244 8.585 -0.504 1.00 87.12 377 GLY A CA 1
ATOM 2837 C C . GLY A 1 377 ? 12.834 8.546 0.094 1.00 87.12 377 GLY A C 1
ATOM 2838 O O . GLY A 1 377 ? 12.696 8.782 1.296 1.00 87.12 377 GLY A O 1
ATOM 2839 N N . PRO A 1 378 ? 11.794 8.291 -0.724 1.00 83.75 378 PRO A N 1
ATOM 2840 C CA . PRO A 1 378 ? 10.415 8.204 -0.252 1.00 83.75 378 PRO A CA 1
ATOM 2841 C C . PRO A 1 378 ? 10.254 7.207 0.898 1.00 83.75 378 PRO A C 1
ATOM 2843 O O . PRO A 1 378 ? 10.921 6.167 0.922 1.00 83.75 378 PRO A O 1
ATOM 2846 N N . ALA A 1 379 ? 9.352 7.525 1.828 1.00 86.19 379 ALA A N 1
ATOM 2847 C CA . ALA A 1 379 ? 9.035 6.651 2.947 1.00 86.19 379 ALA A CA 1
ATOM 2848 C C . ALA A 1 379 ? 8.583 5.275 2.443 1.00 86.19 379 ALA A C 1
ATOM 2850 O O . ALA A 1 379 ? 7.804 5.173 1.498 1.00 86.19 379 ALA A O 1
ATOM 2851 N N . LYS A 1 380 ? 9.084 4.221 3.085 1.00 84.00 380 LYS A N 1
ATOM 2852 C CA . LYS A 1 380 ? 8.693 2.844 2.812 1.00 84.00 380 LYS A CA 1
ATOM 2853 C C . LYS A 1 380 ? 7.457 2.496 3.611 1.00 84.00 380 LYS A C 1
ATOM 2855 O O . LYS A 1 380 ? 7.462 2.617 4.838 1.00 84.00 380 LYS A O 1
ATOM 2860 N N . GLN A 1 381 ? 6.428 2.040 2.909 1.00 84.81 381 GLN A N 1
ATOM 2861 C CA . GLN A 1 381 ? 5.198 1.591 3.529 1.00 84.81 381 GLN A CA 1
ATOM 2862 C C . GLN A 1 381 ? 5.322 0.133 3.985 1.00 84.81 381 GLN A C 1
ATOM 2864 O O . GLN A 1 381 ? 5.613 -0.769 3.196 1.00 84.81 381 GLN A O 1
ATOM 2869 N N . LEU A 1 382 ? 5.054 -0.097 5.266 1.00 85.38 382 LEU A N 1
ATOM 2870 C CA . LEU A 1 382 ? 4.881 -1.414 5.867 1.00 85.38 382 LEU A CA 1
ATOM 2871 C C . LEU A 1 382 ? 3.430 -1.545 6.326 1.00 85.38 382 LEU A C 1
ATOM 2873 O O . LEU A 1 382 ? 2.911 -0.630 6.954 1.00 85.38 382 LEU A O 1
ATOM 2877 N N . SER A 1 383 ? 2.793 -2.685 6.069 1.00 84.50 383 SER A N 1
ATOM 2878 C CA . SER A 1 383 ? 1.462 -2.986 6.593 1.00 84.50 383 SER A CA 1
ATOM 2879 C C . SER A 1 383 ? 1.457 -4.319 7.326 1.00 84.50 383 SER A C 1
ATOM 2881 O O . SER A 1 383 ? 2.191 -5.235 6.956 1.00 84.50 383 SER A O 1
ATOM 2883 N N . TYR A 1 384 ? 0.653 -4.427 8.377 1.00 87.56 384 TYR A N 1
ATOM 2884 C CA . TYR A 1 384 ? 0.384 -5.680 9.073 1.00 87.56 384 TYR A CA 1
ATOM 2885 C C . TYR A 1 384 ? -0.931 -5.592 9.846 1.00 87.56 384 TYR A C 1
ATOM 2887 O O . TYR A 1 384 ? -1.330 -4.518 10.298 1.00 87.56 384 TYR A O 1
ATOM 2895 N N . ASP A 1 385 ? -1.581 -6.736 10.018 1.00 91.00 385 ASP A N 1
ATOM 2896 C CA . ASP A 1 385 ? -2.729 -6.898 10.897 1.00 91.00 385 ASP A CA 1
ATOM 2897 C C . ASP A 1 385 ? -2.352 -7.676 12.156 1.00 91.00 385 ASP A C 1
ATOM 2899 O O . ASP A 1 385 ? -1.470 -8.542 12.152 1.00 91.00 385 ASP A O 1
ATOM 2903 N N . TYR A 1 386 ? -3.017 -7.343 13.257 1.00 91.81 386 TYR A N 1
ATOM 2904 C CA . TYR A 1 386 ? -2.939 -8.120 14.479 1.00 91.81 386 TYR A CA 1
ATOM 2905 C C . TYR A 1 386 ? -4.231 -8.079 15.288 1.00 91.81 386 TYR A C 1
ATOM 2907 O O . TYR A 1 386 ? -5.080 -7.208 15.108 1.00 91.81 386 TYR A O 1
ATOM 2915 N N . THR A 1 387 ? -4.385 -9.026 16.212 1.00 92.19 387 THR A N 1
ATOM 2916 C CA . THR A 1 387 ? -5.554 -9.086 17.099 1.00 92.19 387 THR A CA 1
ATOM 2917 C C . THR A 1 387 ? -5.214 -8.611 18.505 1.00 92.19 387 THR A C 1
ATOM 2919 O O . THR A 1 387 ? -4.231 -9.071 19.082 1.00 92.19 387 THR A O 1
ATOM 2922 N N . LEU A 1 388 ? -6.062 -7.783 19.103 1.00 90.81 388 LEU A N 1
ATOM 2923 C CA . LEU A 1 388 ? -6.033 -7.477 20.533 1.00 90.81 388 LEU A CA 1
ATOM 2924 C C . LEU A 1 388 ? -6.917 -8.462 21.303 1.00 90.81 388 LEU A C 1
ATOM 2926 O O . LEU A 1 388 ? -8.046 -8.747 20.890 1.00 90.81 388 LEU A O 1
ATOM 2930 N N . ALA A 1 389 ? -6.408 -8.970 22.426 1.00 85.06 389 ALA A N 1
ATOM 2931 C CA . ALA A 1 389 ? -7.117 -9.930 23.265 1.00 85.06 389 ALA A CA 1
ATOM 2932 C C . ALA A 1 389 ? -8.426 -9.370 23.857 1.00 85.06 389 ALA A C 1
ATOM 2934 O O . ALA A 1 389 ? -8.557 -8.181 24.159 1.00 85.06 389 ALA A O 1
ATOM 2935 N N . ALA A 1 390 ? -9.393 -10.264 24.072 1.00 80.69 390 ALA A N 1
ATOM 2936 C CA . ALA A 1 390 ? -10.666 -9.923 24.691 1.00 80.69 390 ALA A CA 1
ATOM 2937 C C . ALA A 1 390 ? -10.505 -9.472 26.154 1.00 80.69 390 ALA A C 1
ATOM 2939 O O . ALA A 1 390 ? -9.655 -9.966 26.892 1.00 80.69 390 ALA A O 1
ATOM 2940 N N . GLY A 1 391 ? -11.374 -8.558 26.595 1.00 73.19 391 GLY A N 1
ATOM 2941 C CA . GLY A 1 391 ? -11.467 -8.135 28.000 1.00 73.19 391 GLY A CA 1
ATOM 2942 C C . GLY A 1 391 ? -10.591 -6.941 28.397 1.00 73.19 391 GLY A C 1
ATOM 2943 O O . GLY A 1 391 ? -10.770 -6.411 29.497 1.00 73.19 391 GLY A O 1
ATOM 2944 N N . ALA A 1 392 ? -9.713 -6.458 27.515 1.00 76.25 392 ALA A N 1
ATOM 2945 C CA . ALA A 1 392 ? -8.982 -5.214 27.739 1.00 76.25 392 ALA A CA 1
ATOM 2946 C C . ALA A 1 392 ? -9.950 -4.015 27.769 1.00 76.25 392 ALA A C 1
ATOM 2948 O O . ALA A 1 392 ? -10.724 -3.795 26.838 1.00 76.25 392 ALA A O 1
ATOM 2949 N N . ARG A 1 393 ? -9.923 -3.229 28.853 1.00 84.19 393 ARG A N 1
ATOM 2950 C CA . ARG A 1 393 ? -10.704 -1.977 28.974 1.00 84.19 393 ARG A CA 1
ATOM 2951 C C . ARG A 1 393 ? -9.999 -0.777 28.352 1.00 84.19 393 ARG A C 1
ATOM 2953 O O . ARG A 1 393 ? -10.628 0.241 28.085 1.00 84.19 393 ARG A O 1
ATOM 2960 N N . ALA A 1 394 ? -8.699 -0.898 28.148 1.00 89.50 394 ALA A N 1
ATOM 2961 C CA . ALA A 1 394 ? -7.884 0.057 27.435 1.00 89.50 394 ALA A CA 1
ATOM 2962 C C . ALA A 1 394 ? -6.690 -0.680 26.836 1.00 89.50 394 ALA A C 1
ATOM 2964 O O . ALA A 1 394 ? -6.294 -1.731 27.343 1.00 89.50 394 ALA A O 1
ATOM 2965 N N . PHE A 1 395 ? -6.113 -0.118 25.788 1.00 90.25 395 PHE A N 1
ATOM 2966 C CA . PHE A 1 395 ? -4.828 -0.555 25.261 1.00 90.25 395 PHE A CA 1
ATOM 2967 C C . PHE A 1 395 ? -4.003 0.664 24.864 1.00 90.25 395 PHE A C 1
ATOM 2969 O O . PHE A 1 395 ? -4.536 1.749 24.614 1.00 90.25 395 PHE A O 1
ATOM 2976 N N . ILE A 1 396 ? -2.685 0.488 24.871 1.00 93.31 396 ILE A N 1
ATOM 2977 C CA . ILE A 1 396 ? -1.721 1.550 24.603 1.00 93.31 396 ILE A CA 1
ATOM 2978 C C . ILE A 1 396 ? -1.031 1.223 23.289 1.00 93.31 396 ILE A C 1
ATOM 2980 O O . ILE A 1 396 ? -0.424 0.162 23.161 1.00 93.31 396 ILE A O 1
ATOM 2984 N N . VAL A 1 397 ? -1.096 2.148 22.336 1.00 93.94 397 VAL A N 1
ATOM 2985 C CA . VAL A 1 397 ? -0.231 2.121 21.157 1.00 93.94 397 VAL A CA 1
ATOM 2986 C C . VAL A 1 397 ? 1.141 2.641 21.607 1.00 93.94 397 VAL A C 1
ATOM 2988 O O . VAL A 1 397 ? 1.247 3.805 22.008 1.00 93.94 397 VAL A O 1
ATOM 2991 N N . PRO A 1 398 ? 2.187 1.795 21.635 1.00 94.44 398 PRO A N 1
ATOM 2992 C CA . PRO A 1 398 ? 3.470 2.178 22.210 1.00 94.44 398 PRO A CA 1
ATOM 2993 C C . PRO A 1 398 ? 4.218 3.142 21.285 1.00 94.44 398 PRO A C 1
ATOM 2995 O O . PRO A 1 398 ? 4.347 2.894 20.088 1.00 94.44 398 PRO A O 1
ATOM 2998 N N . ILE A 1 399 ? 4.760 4.217 21.854 1.00 96.00 399 ILE A N 1
ATOM 2999 C CA . ILE A 1 399 ? 5.687 5.121 21.168 1.00 96.00 399 ILE A CA 1
ATOM 3000 C C . ILE A 1 399 ? 7.085 4.838 21.718 1.00 96.00 399 ILE A C 1
ATOM 3002 O O . ILE A 1 399 ? 7.530 5.445 22.684 1.00 96.00 399 ILE A O 1
ATOM 3006 N N . ASP A 1 400 ? 7.766 3.842 21.164 1.00 94.12 400 ASP A N 1
ATOM 3007 C CA . ASP A 1 400 ? 9.110 3.408 21.574 1.00 94.12 400 ASP A CA 1
ATOM 3008 C C . ASP A 1 400 ? 10.239 4.162 20.853 1.00 94.12 400 ASP A C 1
ATOM 3010 O O . ASP A 1 400 ? 11.407 4.065 21.231 1.00 94.12 400 ASP A O 1
ATOM 3014 N N . GLN A 1 401 ? 9.884 4.968 19.856 1.00 94.88 401 GLN A N 1
ATOM 3015 C CA . GLN A 1 401 ? 10.790 5.787 19.061 1.00 94.88 401 GLN A CA 1
ATOM 3016 C C . GLN A 1 401 ? 10.104 7.096 18.628 1.00 94.88 401 GLN A C 1
ATOM 3018 O O . GLN A 1 401 ? 8.869 7.168 18.637 1.00 94.88 401 GLN A O 1
ATOM 3023 N N . PRO A 1 402 ? 10.867 8.140 18.241 1.00 95.75 402 PRO A N 1
ATOM 3024 C CA . PRO A 1 402 ? 10.278 9.396 17.792 1.00 95.75 402 PRO A CA 1
ATOM 3025 C C . PRO A 1 402 ? 9.335 9.153 16.612 1.00 95.75 402 PRO A C 1
ATOM 3027 O O . PRO A 1 402 ? 9.740 8.587 15.595 1.00 95.75 402 PRO A O 1
ATOM 3030 N N . THR A 1 403 ? 8.083 9.576 16.764 1.00 96.75 403 THR A N 1
ATOM 3031 C CA . THR A 1 403 ? 7.022 9.351 15.778 1.00 96.75 403 THR A CA 1
ATOM 3032 C C . THR A 1 403 ? 6.447 10.697 15.375 1.00 96.75 403 THR A C 1
ATOM 3034 O O . THR A 1 403 ? 5.950 11.442 16.220 1.00 96.75 403 THR A O 1
ATOM 3037 N N . VAL A 1 404 ? 6.553 11.042 14.092 1.00 95.44 404 VAL A N 1
ATOM 3038 C CA . VAL A 1 404 ? 6.116 12.362 13.607 1.00 95.44 404 VAL A CA 1
ATOM 3039 C C . VAL A 1 404 ? 4.599 12.492 13.696 1.00 95.44 404 VAL A C 1
ATOM 3041 O O . VAL A 1 404 ? 4.101 13.546 14.083 1.00 95.44 404 VAL A O 1
ATOM 3044 N N . GLU A 1 405 ? 3.873 11.421 13.388 1.00 94.00 405 GLU A N 1
ATOM 3045 C CA . GLU A 1 405 ? 2.418 11.436 13.381 1.00 94.00 405 GLU A CA 1
ATOM 3046 C C . GLU A 1 405 ? 1.831 10.041 13.625 1.00 94.00 405 GLU A C 1
ATOM 3048 O O . GLU A 1 405 ? 2.289 9.043 13.062 1.00 94.00 405 GLU A O 1
ATOM 3053 N N . VAL A 1 406 ? 0.783 9.986 14.444 1.00 96.06 406 VAL A N 1
ATOM 3054 C CA . VAL A 1 406 ? -0.071 8.817 14.655 1.00 96.06 406 VAL A CA 1
ATOM 3055 C C . VAL A 1 406 ? -1.483 9.173 14.208 1.00 96.06 406 VAL A C 1
ATOM 3057 O O . VAL A 1 406 ? -2.077 10.107 14.738 1.00 96.06 406 VAL A O 1
ATOM 3060 N N . ASN A 1 407 ? -2.032 8.419 13.262 1.00 93.88 407 ASN A N 1
ATOM 3061 C CA . ASN A 1 407 ? -3.417 8.538 12.816 1.00 93.88 407 ASN A CA 1
ATOM 3062 C C . ASN A 1 407 ? -4.193 7.322 13.314 1.00 93.88 407 ASN A C 1
ATOM 3064 O O . ASN A 1 407 ? -3.737 6.190 13.155 1.00 93.88 407 ASN A O 1
ATOM 3068 N N . LEU A 1 408 ? -5.356 7.542 13.915 1.00 92.00 408 LEU A N 1
ATOM 3069 C CA . LEU A 1 408 ? -6.187 6.479 14.466 1.00 92.00 408 LEU A CA 1
ATOM 3070 C C . LEU A 1 408 ? -7.578 6.526 13.851 1.00 92.00 408 LEU A C 1
ATOM 3072 O O . LEU A 1 408 ? -8.212 7.580 13.822 1.00 92.00 408 LEU A O 1
ATOM 3076 N N . LEU A 1 409 ? -8.070 5.363 13.444 1.00 90.12 409 LEU A N 1
ATOM 3077 C CA . LEU A 1 409 ? -9.465 5.126 13.103 1.00 90.12 409 LEU A CA 1
ATOM 3078 C C . LEU A 1 409 ? -10.014 4.094 14.083 1.00 90.12 409 LEU A C 1
ATOM 3080 O O . LEU A 1 409 ? -9.565 2.953 14.089 1.00 90.12 409 LEU A O 1
ATOM 3084 N N . VAL A 1 410 ? -10.966 4.480 14.930 1.00 93.00 410 VAL A N 1
ATOM 3085 C CA . VAL A 1 410 ? -11.544 3.592 15.950 1.00 93.00 410 VAL A CA 1
ATOM 3086 C C . VAL A 1 410 ? -13.012 3.342 15.635 1.00 93.00 410 VAL A C 1
ATOM 3088 O O . VAL A 1 410 ? -13.827 4.256 15.724 1.00 93.00 410 VAL A O 1
ATOM 3091 N N . GLU A 1 411 ? -13.367 2.110 15.271 1.00 89.88 411 GLU A N 1
ATOM 3092 C CA . GLU A 1 411 ? -14.745 1.769 14.880 1.00 89.88 411 GLU A CA 1
ATOM 3093 C C . GLU A 1 411 ? -15.729 1.839 16.058 1.00 89.88 411 GLU A C 1
ATOM 3095 O O . GLU A 1 411 ? -16.911 2.141 15.911 1.00 89.88 411 GLU A O 1
ATOM 3100 N N . ASP A 1 412 ? -15.236 1.589 17.270 1.00 90.38 412 ASP A N 1
ATOM 3101 C CA . ASP A 1 412 ? -16.010 1.814 18.486 1.00 90.38 412 ASP A CA 1
ATOM 3102 C C . ASP A 1 412 ? -16.040 3.313 18.801 1.00 90.38 412 ASP A C 1
ATOM 3104 O O . ASP A 1 412 ? -15.208 3.828 19.544 1.00 90.38 412 ASP A O 1
ATOM 3108 N N . THR A 1 413 ? -16.995 4.030 18.207 1.00 89.81 413 THR A N 1
ATOM 3109 C CA . THR A 1 413 ? -17.074 5.499 18.285 1.00 89.81 413 THR A CA 1
ATOM 3110 C C . THR A 1 413 ? -17.318 6.042 19.698 1.00 89.81 413 THR A C 1
ATOM 3112 O O . THR A 1 413 ? -17.297 7.253 19.892 1.00 89.81 413 THR A O 1
ATOM 3115 N N . ALA A 1 414 ? -17.600 5.175 20.677 1.00 88.94 414 ALA A N 1
ATOM 3116 C CA . ALA A 1 414 ? -17.717 5.535 22.089 1.00 88.94 414 ALA A CA 1
ATOM 3117 C C . ALA A 1 414 ? -16.394 5.372 22.864 1.00 88.94 414 ALA A C 1
ATOM 3119 O O . ALA A 1 414 ? -16.341 5.685 24.055 1.00 88.94 414 ALA A O 1
ATOM 3120 N N . ALA A 1 415 ? -15.334 4.878 22.217 1.00 91.38 415 ALA A N 1
ATOM 3121 C CA . ALA A 1 415 ? -14.002 4.832 22.797 1.00 91.38 415 ALA A CA 1
ATOM 3122 C C . ALA A 1 415 ? -13.441 6.245 23.014 1.00 91.38 415 ALA A C 1
ATOM 3124 O O . ALA A 1 415 ? -13.687 7.170 22.240 1.00 91.38 415 ALA A O 1
ATOM 3125 N N . VAL A 1 416 ? -12.650 6.401 24.073 1.00 94.12 416 VAL A N 1
ATOM 3126 C CA . VAL A 1 416 ? -11.972 7.652 24.413 1.00 94.12 416 VAL A CA 1
ATOM 3127 C C . VAL A 1 416 ? -10.489 7.494 24.116 1.00 94.12 416 VAL A C 1
ATOM 3129 O O . VAL A 1 416 ? -9.814 6.667 24.728 1.00 94.12 416 VAL A O 1
ATOM 3132 N N . VAL A 1 417 ? -9.984 8.304 23.191 1.00 96.00 417 VAL A N 1
ATOM 3133 C CA . VAL A 1 417 ? -8.562 8.353 22.841 1.00 96.00 417 VAL A CA 1
ATOM 3134 C C . VAL A 1 417 ? -7.878 9.456 23.638 1.00 96.00 417 VAL A C 1
ATOM 3136 O O . VAL A 1 417 ? -8.388 10.571 23.734 1.00 96.00 417 VAL A O 1
ATOM 3139 N N . ILE A 1 418 ? -6.721 9.143 24.215 1.00 96.88 418 ILE A N 1
ATOM 3140 C CA . ILE A 1 418 ? -5.912 10.062 25.013 1.00 96.88 418 ILE A CA 1
ATOM 3141 C C . ILE A 1 418 ? -4.482 10.001 24.495 1.00 96.88 418 ILE A C 1
ATOM 3143 O O . ILE A 1 418 ? -3.833 8.959 24.559 1.00 96.88 418 ILE A O 1
ATOM 3147 N N . ALA A 1 419 ? -3.989 11.130 23.998 1.00 96.50 419 ALA A N 1
ATOM 3148 C CA . ALA A 1 419 ? -2.613 11.285 23.551 1.00 96.50 419 ALA A CA 1
ATOM 3149 C C . ALA A 1 419 ? -2.162 12.749 23.695 1.00 96.50 419 ALA A C 1
ATOM 3151 O O . ALA A 1 419 ? -3.007 13.652 23.709 1.00 96.50 419 ALA A O 1
ATOM 3152 N N . PRO A 1 420 ? -0.849 13.021 23.770 1.00 94.38 420 PRO A N 1
ATOM 3153 C CA . PRO A 1 420 ? -0.324 14.371 23.599 1.00 94.38 420 PRO A CA 1
ATOM 3154 C C . PRO A 1 420 ? -0.672 14.922 22.210 1.00 94.38 420 PRO A C 1
ATOM 3156 O O . PRO A 1 420 ? -0.601 14.195 21.221 1.00 94.38 420 PRO A O 1
ATOM 3159 N N . LYS A 1 421 ? -1.002 16.220 22.131 1.00 93.62 421 LYS A N 1
ATOM 3160 C CA . LYS A 1 421 ? -1.281 16.930 20.863 1.00 93.62 421 LYS A CA 1
ATOM 3161 C C . LYS A 1 421 ? -2.331 16.214 19.995 1.00 93.62 421 LYS A C 1
ATOM 3163 O O . LYS A 1 421 ? -2.138 16.033 18.798 1.00 93.62 421 LYS A O 1
ATOM 3168 N N . LEU A 1 422 ? -3.406 15.753 20.632 1.00 97.06 422 LEU A N 1
ATOM 3169 C CA . LEU A 1 422 ? -4.488 15.026 19.977 1.00 97.06 422 LEU A CA 1
ATOM 3170 C C . LEU A 1 422 ? -5.452 15.990 19.270 1.00 97.06 422 LEU A C 1
ATOM 3172 O O . LEU A 1 422 ? -6.054 16.856 19.902 1.00 97.06 422 LEU A O 1
ATOM 3176 N N . GLU A 1 423 ? -5.649 15.771 17.978 1.00 94.25 423 GLU A N 1
ATOM 3177 C CA . GLU A 1 423 ? -6.685 16.363 17.138 1.00 94.25 423 GLU A CA 1
ATOM 3178 C C . GLU A 1 423 ? -7.765 15.304 16.863 1.00 94.25 423 GLU A C 1
ATOM 3180 O O . GLU A 1 423 ? -7.462 14.146 16.566 1.00 94.25 423 GLU A O 1
ATOM 3185 N N . SER A 1 424 ? -9.038 15.690 16.970 1.00 92.81 424 SER A N 1
ATOM 3186 C CA . SER A 1 424 ? -10.188 14.836 16.648 1.00 92.81 424 SER A CA 1
ATOM 3187 C C . SER A 1 424 ? -10.882 15.360 15.397 1.00 92.81 424 SER A C 1
ATOM 3189 O O . SER A 1 424 ? -11.172 16.551 15.305 1.00 92.81 424 SER A O 1
ATOM 3191 N N . PHE A 1 425 ? -11.197 14.464 14.464 1.00 85.44 425 PHE A N 1
ATOM 3192 C CA . PHE A 1 425 ? -11.892 14.775 13.208 1.00 85.44 425 PHE A CA 1
ATOM 3193 C C . PHE A 1 425 ? -13.343 14.280 13.201 1.00 85.44 425 PHE A C 1
ATOM 3195 O O . PHE A 1 425 ? -13.993 14.255 12.151 1.00 85.44 425 PHE A O 1
ATOM 3202 N N . GLY A 1 426 ? -13.852 13.883 14.370 1.00 84.19 426 GLY A N 1
ATOM 3203 C CA . GLY A 1 426 ? -15.191 13.331 14.530 1.00 84.19 426 GLY A CA 1
ATOM 3204 C C . GLY A 1 426 ? -15.333 11.927 13.941 1.00 84.19 426 GLY A C 1
ATOM 3205 O O . GLY A 1 426 ? -14.354 11.217 13.711 1.00 84.19 426 GLY A O 1
ATOM 3206 N N . VAL A 1 427 ? -16.581 11.512 13.728 1.00 85.62 427 VAL A N 1
ATOM 3207 C CA . VAL A 1 427 ? -16.895 10.208 13.136 1.00 85.62 427 VAL A CA 1
ATOM 3208 C C . VAL A 1 427 ? -16.914 10.328 11.615 1.00 85.62 427 VAL A C 1
ATOM 3210 O O . VAL A 1 427 ? -17.607 11.184 11.068 1.00 85.62 427 VAL A O 1
ATOM 3213 N N . LYS A 1 428 ? -16.166 9.457 10.944 1.00 76.56 428 LYS A N 1
ATOM 3214 C CA . LYS A 1 428 ? -16.120 9.292 9.493 1.00 76.56 428 LYS A CA 1
ATOM 3215 C C . LYS A 1 428 ? -16.759 7.965 9.113 1.00 76.56 428 LYS A C 1
ATOM 3217 O O . LYS A 1 428 ? -16.616 6.976 9.829 1.00 76.56 428 LYS A O 1
ATOM 3222 N N . GLU A 1 429 ? -17.459 7.952 7.991 1.00 75.25 429 GLU A N 1
ATOM 3223 C CA . GLU A 1 429 ? -18.000 6.730 7.408 1.00 75.25 429 GLU A CA 1
ATOM 3224 C C . GLU A 1 429 ? -17.094 6.283 6.262 1.00 75.25 429 GLU A C 1
ATOM 3226 O O . GLU A 1 429 ? -16.805 7.060 5.354 1.00 75.25 429 GLU A O 1
ATOM 3231 N N . ILE A 1 430 ? -16.589 5.056 6.354 1.00 69.69 430 ILE A N 1
ATOM 3232 C CA . ILE A 1 430 ? -15.641 4.458 5.415 1.00 69.69 430 ILE A CA 1
ATOM 3233 C C . ILE A 1 430 ? -16.177 3.067 5.097 1.00 69.69 430 ILE A C 1
ATOM 3235 O O . ILE A 1 430 ? -16.309 2.243 5.999 1.00 69.69 430 ILE A O 1
ATOM 3239 N N . GLU A 1 431 ? -16.526 2.816 3.834 1.00 70.88 431 GLU A N 1
ATOM 3240 C CA . GLU A 1 431 ? -17.037 1.513 3.373 1.00 70.88 431 GLU A CA 1
ATOM 3241 C C . GLU A 1 431 ? -18.241 0.991 4.196 1.00 70.88 431 GLU A C 1
ATOM 3243 O O . GLU A 1 431 ? -18.343 -0.194 4.505 1.00 70.88 431 GLU A O 1
ATOM 3248 N N . GLY A 1 432 ? -19.152 1.889 4.598 1.00 71.12 432 GLY A N 1
ATOM 3249 C CA . GLY A 1 432 ? -20.338 1.554 5.403 1.00 71.12 432 GLY A CA 1
ATOM 3250 C C . GLY A 1 432 ? -20.051 1.260 6.882 1.00 71.12 432 GLY A C 1
ATOM 3251 O O . GLY A 1 432 ? -20.942 0.844 7.625 1.00 71.12 432 GLY A O 1
ATOM 3252 N N . ARG A 1 433 ? -18.810 1.473 7.333 1.00 77.56 433 ARG A N 1
ATOM 3253 C CA . ARG A 1 433 ? -18.383 1.353 8.732 1.00 77.56 433 ARG A CA 1
ATOM 3254 C C . ARG A 1 433 ? -18.081 2.735 9.296 1.00 77.56 433 ARG A C 1
ATOM 3256 O O . ARG A 1 433 ? -17.602 3.623 8.594 1.00 77.56 433 ARG A O 1
ATOM 3263 N N . ARG A 1 434 ? -18.364 2.935 10.582 1.00 84.81 434 ARG A N 1
ATOM 3264 C CA . ARG A 1 434 ? -18.220 4.236 11.252 1.00 84.81 434 ARG A CA 1
ATOM 3265 C C . ARG A 1 434 ? -16.990 4.231 12.141 1.00 84.81 434 ARG A C 1
ATOM 3267 O O . ARG A 1 434 ? -16.924 3.429 13.060 1.00 84.81 434 ARG A O 1
ATOM 3274 N N . PHE A 1 435 ? -16.074 5.164 11.917 1.00 87.44 435 PHE A N 1
ATOM 3275 C CA . PHE A 1 435 ? -14.832 5.289 12.674 1.00 87.44 435 PHE A CA 1
ATOM 3276 C C . PHE A 1 435 ? -14.710 6.674 13.294 1.00 87.44 435 PHE A C 1
ATOM 3278 O O . PHE A 1 435 ? -14.854 7.677 12.603 1.00 87.44 435 PHE A O 1
ATOM 3285 N N . ALA A 1 436 ? -14.395 6.755 14.582 1.00 89.25 436 ALA A N 1
ATOM 3286 C CA . ALA A 1 436 ? -13.892 7.985 15.175 1.00 89.25 436 ALA A CA 1
ATOM 3287 C C . ALA A 1 436 ? -12.437 8.193 14.724 1.00 89.25 436 ALA A C 1
ATOM 3289 O O . ALA A 1 436 ? -11.598 7.308 14.912 1.00 89.25 436 ALA A O 1
ATOM 3290 N N . ALA A 1 437 ? -12.164 9.333 14.092 1.00 87.94 437 ALA A N 1
ATOM 3291 C CA . ALA A 1 437 ? -10.878 9.642 13.483 1.00 87.94 437 ALA A CA 1
ATOM 3292 C C . ALA A 1 437 ? -10.074 10.624 14.343 1.00 87.94 437 ALA A C 1
ATOM 3294 O O . ALA A 1 437 ? -10.578 11.680 14.734 1.00 87.94 437 ALA A O 1
ATOM 3295 N N . TYR A 1 438 ? -8.811 10.288 14.595 1.00 91.56 438 TYR A N 1
ATOM 3296 C CA . TYR A 1 438 ? -7.902 11.087 15.410 1.00 91.56 438 TYR A CA 1
ATOM 3297 C C . TYR A 1 438 ? -6.522 11.192 14.775 1.00 91.56 438 TYR A C 1
ATOM 3299 O O . TYR A 1 438 ? -6.079 10.287 14.069 1.00 91.56 438 TYR A O 1
ATOM 3307 N N . ARG A 1 439 ? -5.812 12.260 15.122 1.00 93.69 439 ARG A N 1
ATOM 3308 C CA . ARG A 1 439 ? -4.399 12.457 14.807 1.00 93.69 439 ARG A CA 1
ATOM 3309 C C . ARG A 1 439 ? -3.671 12.922 16.056 1.00 93.69 439 ARG A C 1
ATOM 3311 O O . ARG A 1 439 ? -4.179 13.766 16.781 1.00 93.69 439 ARG A O 1
ATOM 3318 N N . ALA A 1 440 ? -2.492 12.385 16.314 1.00 94.25 440 ALA A N 1
ATO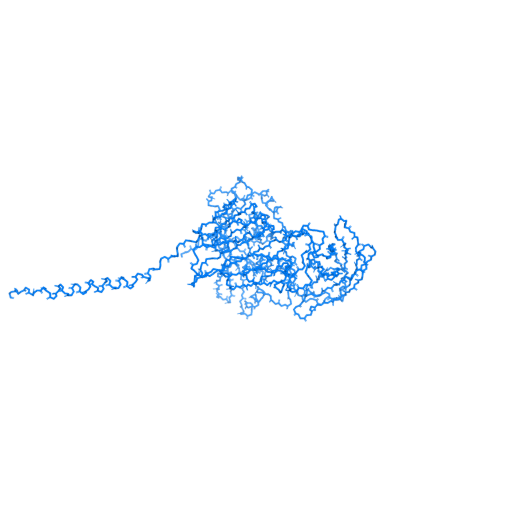M 3319 C CA . ALA A 1 440 ? -1.635 12.807 17.411 1.00 94.25 440 ALA A CA 1
ATOM 3320 C C . ALA A 1 440 ? -0.198 12.961 16.920 1.00 94.25 440 ALA A C 1
ATOM 3322 O O . ALA A 1 440 ? 0.291 12.140 16.145 1.00 94.25 440 ALA A O 1
ATOM 3323 N N . GLY A 1 441 ? 0.499 13.988 17.395 1.00 92.94 441 GLY A N 1
ATOM 3324 C CA . GLY A 1 441 ? 1.933 14.142 17.167 1.00 92.94 441 GLY A CA 1
ATOM 3325 C C . GLY A 1 441 ? 2.394 15.573 16.908 1.00 92.94 441 GLY A C 1
ATOM 3326 O O . GLY A 1 441 ? 1.584 16.497 16.864 1.00 92.94 441 GLY A O 1
ATOM 3327 N N . PRO A 1 442 ? 3.717 15.790 16.803 1.00 96.12 442 PRO A N 1
ATOM 3328 C CA . PRO A 1 442 ? 4.781 14.788 16.938 1.00 96.12 442 PRO A CA 1
ATOM 3329 C C . PRO A 1 442 ? 4.941 14.277 18.372 1.00 96.12 442 PRO A C 1
ATOM 3331 O O . PRO A 1 442 ? 4.802 15.065 19.317 1.00 96.12 442 PRO A O 1
ATOM 3334 N N . LEU A 1 443 ? 5.241 12.978 18.501 1.00 97.00 443 LEU A N 1
ATOM 3335 C CA . LEU A 1 443 ? 5.352 12.246 19.763 1.00 97.00 443 LEU A CA 1
ATOM 3336 C C . LEU A 1 443 ? 6.791 11.794 20.055 1.00 97.00 443 LEU A C 1
ATOM 3338 O O . LEU A 1 443 ? 7.500 11.284 19.178 1.00 97.00 443 LEU A O 1
ATOM 3342 N N . ALA A 1 444 ? 7.212 11.963 21.306 1.00 96.31 444 ALA A N 1
ATOM 3343 C CA . ALA A 1 444 ? 8.508 11.526 21.814 1.00 96.31 444 ALA A CA 1
ATOM 3344 C C . ALA A 1 444 ? 8.459 10.076 22.343 1.00 96.31 444 ALA A C 1
ATOM 3346 O O . ALA A 1 444 ? 7.401 9.614 22.777 1.00 96.31 444 ALA A O 1
ATOM 3347 N N . PRO A 1 445 ? 9.597 9.351 22.366 1.00 96.00 445 PRO A N 1
ATOM 3348 C CA . PRO A 1 445 ? 9.663 8.027 22.981 1.00 96.00 445 PRO A CA 1
ATOM 3349 C C . PRO A 1 445 ? 9.160 8.045 24.431 1.00 96.00 445 PRO A C 1
ATOM 3351 O O . PRO A 1 445 ? 9.578 8.883 25.229 1.00 96.00 445 PRO A O 1
ATOM 3354 N N . GLY A 1 446 ? 8.288 7.104 24.778 1.00 94.19 446 GLY A N 1
ATOM 3355 C CA . GLY A 1 446 ? 7.665 6.974 26.096 1.00 94.19 446 GLY A CA 1
ATOM 3356 C C . GLY A 1 446 ? 6.331 7.710 26.250 1.00 94.19 446 GLY A C 1
ATOM 3357 O O . GLY A 1 446 ? 5.606 7.433 27.210 1.00 94.19 446 GLY A O 1
ATOM 3358 N N . GLU A 1 447 ? 5.967 8.596 25.319 1.00 95.19 447 GLU A N 1
ATOM 3359 C CA . GLU A 1 447 ? 4.624 9.174 25.289 1.00 95.19 447 GLU A CA 1
ATOM 3360 C C . GLU A 1 447 ? 3.575 8.102 24.970 1.00 95.19 447 GLU A C 1
ATOM 3362 O O . GLU A 1 447 ? 3.843 7.095 24.314 1.00 95.19 447 GLU A O 1
ATOM 3367 N N . ARG A 1 448 ? 2.363 8.285 25.499 1.00 88.88 448 ARG A N 1
ATOM 3368 C CA . ARG A 1 448 ? 1.314 7.264 25.455 1.00 88.88 448 ARG A CA 1
ATOM 3369 C C . ARG A 1 448 ? 0.173 7.707 24.563 1.00 88.88 448 ARG A C 1
ATOM 3371 O O . ARG A 1 448 ? -0.349 8.806 24.727 1.00 88.88 448 ARG A O 1
ATOM 3378 N N . VAL A 1 449 ? -0.237 6.806 23.681 1.00 96.19 449 VAL A N 1
ATOM 3379 C CA . VAL A 1 449 ? -1.491 6.888 22.938 1.00 96.19 449 VAL A CA 1
ATOM 3380 C C . VAL A 1 449 ? -2.399 5.802 23.510 1.00 96.19 449 VAL A C 1
ATOM 3382 O O . VAL A 1 449 ? -2.262 4.624 23.189 1.00 96.19 449 VAL A O 1
ATOM 3385 N N . GLU A 1 450 ? -3.256 6.187 24.450 1.00 96.50 450 GLU A N 1
ATOM 3386 C CA . GLU A 1 450 ? -4.158 5.286 25.168 1.00 96.50 450 GLU A CA 1
ATOM 3387 C C . GLU A 1 450 ? -5.549 5.323 24.528 1.00 96.50 450 GLU A C 1
ATOM 3389 O O . GLU A 1 450 ? -6.127 6.392 24.334 1.00 96.50 450 GLU A O 1
ATOM 3394 N N . ILE A 1 451 ? -6.108 4.152 24.231 1.00 94.88 451 ILE A N 1
ATOM 3395 C CA . ILE A 1 451 ? -7.468 4.002 23.712 1.00 94.88 451 ILE A CA 1
ATOM 3396 C C . ILE A 1 451 ? -8.287 3.287 24.782 1.00 94.88 451 ILE A C 1
ATOM 3398 O O . ILE A 1 451 ? -8.100 2.095 25.027 1.00 94.88 451 ILE A O 1
ATOM 3402 N N . ARG A 1 452 ? -9.185 4.021 25.444 1.00 93.94 452 ARG A N 1
ATOM 3403 C CA . ARG A 1 452 ? -10.099 3.497 26.465 1.00 93.94 452 ARG A CA 1
ATOM 3404 C C . ARG A 1 452 ? -11.401 3.070 25.817 1.00 93.94 452 ARG A C 1
ATOM 3406 O O . ARG A 1 452 ? -12.088 3.877 25.198 1.00 93.94 452 ARG A O 1
ATOM 3413 N N . LEU A 1 453 ? -11.749 1.805 25.982 1.00 87.44 453 LEU A N 1
ATOM 3414 C CA . LEU A 1 453 ? -12.949 1.222 25.406 1.00 87.44 453 LEU A CA 1
ATOM 3415 C C . LEU A 1 453 ? -14.141 1.402 26.354 1.00 87.44 453 LEU A C 1
ATOM 3417 O O . LEU A 1 453 ? -13.971 1.330 27.578 1.00 87.44 453 LEU A O 1
ATOM 3421 N N . PRO A 1 454 ? -15.358 1.610 25.823 1.00 79.69 454 PRO A N 1
ATOM 3422 C CA . PRO A 1 454 ? -16.549 1.658 26.654 1.00 79.69 454 PRO A CA 1
ATOM 3423 C C . PRO A 1 454 ? -16.756 0.305 27.356 1.00 79.69 454 PRO A C 1
ATOM 3425 O O . PRO A 1 454 ? -16.390 -0.746 26.814 1.00 79.69 454 PRO A O 1
ATOM 3428 N N . PRO A 1 455 ? -17.359 0.288 28.559 1.00 67.88 455 PRO A N 1
ATOM 3429 C CA . PRO A 1 455 ? -17.762 -0.963 29.185 1.00 67.88 455 PRO A CA 1
ATOM 3430 C C . PRO A 1 455 ? -18.666 -1.737 28.217 1.00 67.88 455 PRO A C 1
ATOM 3432 O O . PRO A 1 455 ? -19.589 -1.169 27.633 1.00 67.88 455 PRO A O 1
ATOM 3435 N N . GLY A 1 456 ? -18.362 -3.024 28.010 1.00 61.44 456 GLY A N 1
ATOM 3436 C CA . GLY A 1 456 ? -19.049 -3.856 27.023 1.00 61.44 456 GLY A CA 1
ATOM 3437 C C . GLY A 1 456 ? -20.572 -3.788 27.166 1.00 61.44 456 GLY A C 1
ATOM 3438 O O . GLY A 1 456 ? -21.092 -3.691 28.280 1.00 61.44 456 GLY A O 1
ATOM 3439 N N . LYS A 1 457 ? -21.291 -3.834 26.034 1.00 55.03 457 LYS A N 1
ATOM 3440 C CA . LYS A 1 457 ? -22.761 -3.768 26.004 1.00 55.03 457 LYS A CA 1
ATOM 3441 C C . LYS A 1 457 ? -23.344 -4.768 27.005 1.00 55.03 457 LYS A C 1
ATOM 3443 O O . LYS A 1 457 ? -23.104 -5.971 26.903 1.00 55.03 457 LYS A O 1
ATOM 3448 N N . PHE A 1 458 ? -24.115 -4.255 27.959 1.00 50.81 458 PHE A N 1
ATOM 3449 C CA . PHE A 1 458 ? -24.833 -5.044 28.950 1.00 50.81 458 PHE A CA 1
ATOM 3450 C C . PHE A 1 458 ? -25.696 -6.095 28.230 1.00 50.81 458 PHE A C 1
ATOM 3452 O O . PHE A 1 458 ? -26.666 -5.755 27.551 1.00 50.81 458 PHE A O 1
ATOM 3459 N N . ARG A 1 459 ? -25.333 -7.381 28.310 1.00 55.88 459 ARG A N 1
ATOM 3460 C CA . ARG A 1 459 ? -26.125 -8.451 27.684 1.00 55.88 459 ARG A CA 1
ATOM 3461 C C . ARG A 1 459 ? -27.347 -8.717 28.563 1.00 55.88 459 ARG A C 1
ATOM 3463 O O . ARG A 1 459 ? -27.214 -9.267 29.651 1.00 55.88 459 ARG A O 1
ATOM 3470 N N . ALA A 1 460 ? -28.551 -8.388 28.092 1.00 53.44 460 ALA A N 1
ATOM 3471 C CA . ALA A 1 460 ? -29.800 -8.681 28.811 1.00 53.44 460 ALA A CA 1
ATOM 3472 C C . ALA A 1 460 ? -29.969 -10.183 29.140 1.00 53.44 460 ALA A C 1
ATOM 3474 O O . ALA A 1 460 ? -30.587 -10.540 30.138 1.00 53.44 460 ALA A O 1
ATOM 3475 N N . GLN A 1 461 ? -29.337 -11.067 28.360 1.00 57.72 461 GLN A N 1
ATOM 3476 C CA . GLN A 1 461 ? -29.272 -12.513 28.613 1.00 57.72 461 GLN A CA 1
ATOM 3477 C C . GLN A 1 461 ? -28.645 -12.864 29.975 1.00 57.72 461 GLN A C 1
ATOM 3479 O O . GLN A 1 461 ? -29.0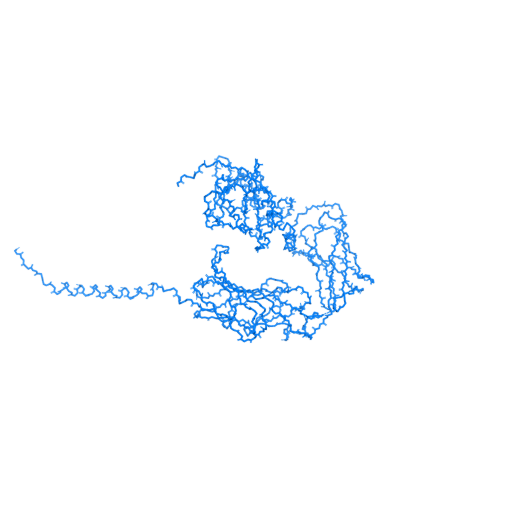25 -13.861 30.577 1.00 57.72 461 GLN A O 1
ATOM 3484 N N . THR A 1 462 ? -27.752 -12.022 30.506 1.00 60.16 462 THR A N 1
ATOM 3485 C CA . THR A 1 462 ? -27.171 -12.195 31.851 1.00 60.16 462 THR A CA 1
ATOM 3486 C C . THR A 1 462 ? -28.192 -11.947 32.967 1.00 60.16 462 THR A C 1
ATOM 3488 O O . THR A 1 462 ? -28.028 -12.475 34.062 1.00 60.16 462 THR A O 1
ATOM 3491 N N . LEU A 1 463 ? -29.263 -11.184 32.698 1.00 67.81 463 LEU A N 1
ATOM 3492 C CA . LEU A 1 463 ? -30.383 -10.981 33.624 1.00 67.81 463 LEU A CA 1
ATOM 3493 C C . LEU A 1 463 ? -31.461 -12.059 33.505 1.00 67.81 463 LEU A C 1
ATOM 3495 O O . LEU A 1 463 ? -32.233 -12.230 34.441 1.00 67.81 463 LEU A O 1
ATOM 3499 N N . LEU A 1 464 ? -31.516 -12.800 32.395 1.00 74.06 464 LEU A N 1
ATOM 3500 C CA . LEU A 1 464 ? -32.521 -13.836 32.164 1.00 74.06 464 LEU A CA 1
ATOM 3501 C C . LEU A 1 464 ? -32.644 -14.852 33.320 1.00 74.06 464 LEU A C 1
ATOM 3503 O O . LEU A 1 464 ? -33.773 -15.073 33.752 1.00 74.06 464 LEU A O 1
ATOM 3507 N N . PRO A 1 465 ? -31.561 -15.417 33.898 1.00 78.25 465 PRO A N 1
ATOM 3508 C CA . PRO A 1 465 ? -31.699 -16.315 35.048 1.00 78.25 465 PRO A CA 1
ATOM 3509 C C . PRO A 1 465 ? -32.270 -15.611 36.287 1.00 78.25 465 PRO A C 1
ATOM 3511 O O . PRO A 1 465 ? -33.050 -16.211 37.020 1.00 78.25 465 PRO A O 1
ATOM 3514 N N . TYR A 1 466 ? -31.955 -14.330 36.497 1.00 84.56 466 TYR A N 1
ATOM 3515 C CA . TYR A 1 466 ? -32.489 -13.543 37.613 1.00 84.56 466 TYR A CA 1
ATOM 3516 C C . TYR A 1 466 ? -33.963 -13.180 37.410 1.00 84.56 466 TYR A C 1
ATOM 3518 O O . TYR A 1 466 ? -34.744 -13.247 38.354 1.00 84.56 466 TYR A O 1
ATOM 3526 N N . ILE A 1 467 ? -34.366 -12.853 36.180 1.00 82.00 467 ILE A N 1
ATOM 3527 C CA . ILE A 1 467 ? -35.766 -12.608 35.810 1.00 82.00 467 ILE A CA 1
ATOM 3528 C C . ILE A 1 467 ? -36.576 -13.900 35.955 1.00 82.00 467 ILE A C 1
ATOM 3530 O O . ILE A 1 467 ? -37.658 -13.877 36.537 1.00 82.00 467 ILE A O 1
ATOM 3534 N N . ILE A 1 468 ? -36.042 -15.036 35.495 1.00 85.31 468 ILE A N 1
ATOM 3535 C CA . ILE A 1 468 ? -36.666 -16.353 35.678 1.00 85.31 468 ILE A CA 1
ATOM 3536 C C . ILE A 1 468 ? -36.795 -16.678 37.171 1.00 85.31 468 ILE A C 1
ATOM 3538 O O . ILE A 1 468 ? -37.866 -17.092 37.606 1.00 85.31 468 ILE A O 1
ATOM 3542 N N . ALA A 1 469 ? -35.753 -16.444 37.975 1.00 87.31 469 ALA A N 1
ATOM 3543 C CA . ALA A 1 469 ? -35.799 -16.662 39.420 1.00 87.31 469 ALA A CA 1
ATOM 3544 C C . ALA A 1 469 ? -36.829 -15.755 40.119 1.00 87.31 469 ALA A C 1
ATOM 3546 O O . ALA A 1 469 ? -37.556 -16.215 41.001 1.00 87.31 469 ALA A O 1
ATOM 3547 N N . LEU A 1 470 ? -36.942 -14.489 39.704 1.00 91.31 470 LEU A N 1
ATOM 3548 C CA . LEU A 1 470 ? -37.933 -13.536 40.215 1.00 91.31 470 LEU A CA 1
ATOM 3549 C C . LEU A 1 470 ? -39.368 -13.965 39.861 1.00 91.31 470 LEU A C 1
ATOM 3551 O O . LEU A 1 470 ? -40.255 -13.949 40.711 1.00 91.31 470 LEU A O 1
ATOM 3555 N N . LEU A 1 471 ? -39.599 -14.396 38.620 1.00 88.44 471 LEU A N 1
ATOM 3556 C CA . LEU A 1 471 ? -40.904 -14.891 38.179 1.00 88.44 471 LEU A CA 1
ATOM 3557 C C . LEU A 1 471 ? -41.279 -16.197 38.889 1.00 88.44 471 LEU A C 1
ATOM 3559 O O . LEU A 1 471 ? -42.407 -16.338 39.357 1.00 88.44 471 LEU A O 1
ATOM 3563 N N . ALA A 1 472 ? -40.330 -17.127 39.031 1.00 86.12 472 ALA A N 1
ATOM 3564 C CA . ALA A 1 472 ? -40.538 -18.384 39.743 1.00 86.12 472 ALA A CA 1
ATOM 3565 C C . ALA A 1 472 ? -40.879 -18.145 41.222 1.00 86.12 472 ALA A C 1
ATOM 3567 O O . ALA A 1 472 ? -41.832 -18.727 41.739 1.00 86.12 472 ALA A O 1
ATOM 3568 N N . SER A 1 473 ? -40.156 -17.246 41.895 1.00 88.62 473 SER A N 1
ATOM 3569 C CA . SER A 1 473 ? -40.436 -16.881 43.290 1.00 88.62 473 SER A CA 1
ATOM 3570 C C . SER A 1 473 ? -41.779 -16.159 43.449 1.00 88.62 473 SER A C 1
ATOM 3572 O O . SER A 1 473 ? -42.530 -16.480 44.373 1.00 88.62 473 SER A O 1
ATOM 3574 N N . GLY A 1 474 ? -42.147 -15.275 42.516 1.00 89.44 474 GLY A N 1
ATOM 3575 C CA . GLY A 1 474 ? -43.479 -14.665 42.468 1.00 89.44 474 GLY A CA 1
ATOM 3576 C C . GLY A 1 474 ? -44.603 -15.695 42.299 1.00 89.44 474 GLY A C 1
ATOM 3577 O O . GLY A 1 474 ? -45.615 -15.628 42.997 1.00 89.44 474 GLY A O 1
ATOM 3578 N N . MET A 1 475 ? -44.408 -16.694 41.434 1.00 87.25 475 MET A N 1
ATOM 3579 C CA . MET A 1 475 ? -45.390 -17.752 41.179 1.00 87.25 475 MET A CA 1
ATOM 3580 C C . MET A 1 475 ? -45.552 -18.698 42.378 1.00 87.25 475 MET A C 1
ATOM 3582 O O . MET A 1 475 ? -46.675 -19.047 42.740 1.00 87.25 475 MET A O 1
ATOM 3586 N N . VAL A 1 476 ? -44.453 -19.049 43.055 1.00 89.44 476 VAL A N 1
ATOM 3587 C CA . VAL A 1 476 ? -44.490 -19.801 44.321 1.00 89.44 476 VAL A CA 1
ATOM 3588 C C . VAL A 1 476 ? -45.211 -18.996 45.405 1.00 89.44 476 VAL A C 1
ATOM 3590 O O . VAL A 1 476 ? -46.067 -19.538 46.102 1.00 89.44 476 VAL A O 1
ATOM 3593 N N . GLY A 1 477 ? -44.934 -17.693 45.518 1.00 88.31 477 GLY A N 1
ATOM 3594 C CA . GLY A 1 477 ? -45.629 -16.805 46.452 1.00 88.31 477 GLY A CA 1
ATOM 3595 C C . GLY A 1 477 ? -47.138 -16.736 46.194 1.00 88.31 477 GLY A C 1
ATOM 3596 O O . GLY A 1 477 ? -47.933 -16.870 47.128 1.00 88.31 477 GLY A O 1
ATOM 3597 N N . ALA A 1 478 ? -47.543 -16.602 44.929 1.00 82.12 478 ALA A N 1
ATOM 3598 C CA . ALA A 1 478 ? -48.947 -16.588 44.522 1.00 82.12 478 ALA A CA 1
ATOM 3599 C C . ALA A 1 478 ? -49.649 -17.929 44.794 1.00 82.12 478 ALA A C 1
ATOM 3601 O O . ALA A 1 478 ? -50.782 -17.939 45.276 1.00 82.12 478 ALA A O 1
ATOM 3602 N N . LEU A 1 479 ? -48.971 -19.056 44.557 1.00 83.31 479 LEU A N 1
ATOM 3603 C CA . LEU A 1 479 ? -49.493 -20.392 44.848 1.00 83.31 479 LEU A CA 1
ATOM 3604 C C . LEU A 1 479 ? -49.694 -20.603 46.355 1.00 83.31 479 LEU A C 1
ATOM 3606 O O . LEU A 1 479 ? -50.754 -21.056 46.781 1.00 83.31 479 LEU A O 1
ATOM 3610 N N . VAL A 1 480 ? -48.714 -20.214 47.177 1.00 84.88 480 VAL A N 1
ATOM 3611 C CA . VAL A 1 480 ? -48.823 -20.269 48.645 1.00 84.88 480 VAL A CA 1
ATOM 3612 C C . VAL A 1 480 ? -49.969 -19.385 49.141 1.00 84.88 480 VAL A C 1
ATOM 3614 O O . VAL A 1 480 ? -50.702 -19.771 50.052 1.00 84.88 480 VAL A O 1
ATOM 3617 N N . TRP A 1 481 ? -50.159 -18.211 48.543 1.00 81.50 481 TRP A N 1
ATOM 3618 C CA . TRP A 1 481 ? -51.258 -17.313 48.884 1.00 81.50 481 TRP A CA 1
ATOM 3619 C C . TRP A 1 481 ? -52.628 -17.872 48.478 1.00 81.50 481 TRP A C 1
ATOM 3621 O O . TRP A 1 481 ? -53.570 -17.813 49.270 1.00 81.50 481 TRP A O 1
ATOM 3631 N N . ALA A 1 482 ? -52.734 -18.473 47.292 1.00 79.31 482 ALA A N 1
ATOM 3632 C CA . ALA A 1 482 ? -53.952 -19.124 46.817 1.00 79.31 482 ALA A CA 1
ATOM 3633 C C . ALA A 1 482 ? -54.336 -20.326 47.695 1.00 79.31 482 ALA A C 1
ATOM 3635 O O . ALA A 1 482 ? -55.492 -20.449 48.089 1.00 79.31 482 ALA A O 1
ATOM 3636 N N . LEU A 1 483 ? -53.364 -21.154 48.091 1.00 79.31 483 LEU A N 1
ATOM 3637 C CA . LEU A 1 483 ? -53.581 -22.295 48.990 1.00 79.31 483 LEU A CA 1
ATOM 3638 C C . LEU A 1 483 ? -53.966 -21.873 50.419 1.00 79.31 483 LEU A C 1
ATOM 3640 O O . LEU A 1 483 ? -54.618 -22.632 51.133 1.00 79.31 483 LEU A O 1
ATOM 3644 N N . LYS A 1 484 ? -53.600 -20.657 50.846 1.00 77.69 484 LYS A N 1
ATOM 3645 C CA . LYS A 1 484 ? -54.005 -20.088 52.143 1.00 77.69 484 LYS A CA 1
ATOM 3646 C C . LYS A 1 484 ? -55.394 -19.438 52.127 1.00 77.69 484 LYS A C 1
ATOM 3648 O O . LYS A 1 484 ? -55.939 -19.173 53.200 1.00 77.69 484 LYS A O 1
ATOM 3653 N N . ARG A 1 485 ? -55.997 -19.191 50.957 1.00 70.31 485 ARG A N 1
ATOM 3654 C CA . ARG A 1 485 ? -57.375 -18.687 50.859 1.00 70.31 485 ARG A CA 1
ATOM 3655 C C . ARG A 1 485 ? -58.362 -19.851 50.988 1.00 70.31 485 ARG A C 1
ATOM 3657 O O . ARG A 1 485 ? -58.559 -20.621 50.056 1.00 70.31 485 ARG A O 1
ATOM 3664 N N . LYS A 1 486 ? -58.998 -19.980 52.158 1.00 60.62 486 LYS A N 1
ATOM 3665 C CA . LYS A 1 486 ? -60.112 -20.924 52.364 1.00 60.62 486 LYS A CA 1
ATOM 3666 C C . LYS A 1 486 ? -61.291 -20.570 51.439 1.00 60.62 486 LYS A C 1
ATOM 3668 O O . LYS A 1 486 ? -61.580 -19.382 51.285 1.00 60.62 486 LYS A O 1
ATOM 3673 N N . PRO A 1 487 ? -62.002 -21.561 50.872 1.00 56.84 487 PRO A N 1
ATOM 3674 C CA . PRO A 1 487 ? -63.163 -21.294 50.036 1.00 56.84 487 PRO A CA 1
ATOM 3675 C C . PRO A 1 487 ? -64.289 -20.706 50.894 1.00 56.84 487 PRO A C 1
ATOM 3677 O O . PRO A 1 487 ? -64.660 -21.266 51.928 1.00 56.84 487 PRO A O 1
ATOM 3680 N N . VAL A 1 488 ? -64.825 -19.565 50.464 1.00 59.88 488 VAL A N 1
ATOM 3681 C CA . VAL A 1 488 ? -66.044 -18.984 51.031 1.00 59.88 488 VAL A CA 1
ATOM 3682 C C . VAL A 1 488 ? -67.208 -19.879 50.603 1.00 59.88 488 VAL A C 1
ATOM 3684 O O . VAL A 1 488 ? -67.535 -19.949 49.421 1.00 59.88 488 VAL A O 1
ATOM 3687 N N . ARG A 1 489 ? -67.804 -20.605 51.558 1.00 49.69 489 ARG A N 1
ATOM 3688 C CA . ARG A 1 489 ? -69.093 -21.287 51.374 1.00 49.69 489 ARG A CA 1
ATOM 3689 C C . ARG A 1 489 ? -70.193 -20.229 51.300 1.00 49.69 489 ARG A C 1
ATOM 3691 O O . ARG A 1 489 ? -70.344 -19.459 52.244 1.00 49.69 489 ARG A O 1
ATOM 3698 N N . GLY A 1 490 ? -70.965 -20.232 50.219 1.00 54.09 490 GLY A N 1
ATOM 3699 C CA . GLY A 1 490 ? -72.189 -19.450 50.088 1.00 54.09 490 GLY A CA 1
ATOM 3700 C C . GLY A 1 490 ? -73.229 -20.217 49.275 1.00 54.09 490 GLY A C 1
ATOM 3701 O O . GLY A 1 490 ? -72.974 -20.463 48.103 1.00 54.09 490 GLY A O 1
ATOM 3702 N N . ALA A 1 491 ? -74.338 -20.532 49.962 1.00 41.47 491 ALA A N 1
ATOM 3703 C CA . ALA A 1 491 ? -75.647 -21.053 49.533 1.00 41.47 491 ALA A CA 1
ATOM 3704 C C . ALA A 1 491 ? -75.688 -22.380 48.758 1.00 41.47 491 ALA A C 1
ATOM 3706 O O . ALA A 1 491 ? -75.377 -22.395 47.549 1.00 41.47 491 ALA A O 1
#

Foldseek 3Di:
DDAPPFPKFFWDFPDWFAQLVVRFIWTWIATPPDRQIFIDTDHLVLSLLLVCLVVVFDFQDQDPLRVVLCVLVVVQKAQQEKEQEDADPNATKIWTFIDRPPDTDIDIDGPSSRSSNCSVRVHTYIYGPVSSVQQADDPPDLDRDRDDPDPDHDGQDPVSVVVSVVSGDRCSSVVVCLVVLFQGFDDDPDPWQKEKEKEFEWEFFPDTAGDWQWKKFKWWDAPPDTDTDWIDTAHNRRMDITIDIPDTSRIWIWIWTADQNDIWIFGIDDGPPHSYHYTYYTYAYHEDQDDDDKAFAEWEKEWADQDPQQKIKIKIKTWIADPHRGWHADPDPPAASDKDAAKPQKDDKFWDDWQADSVQWDDDDRMIGGRDTHGHDGTTMTIMMIMHDGPDQKIKGAQQAFHAKYKYWYLQLPKDWDFAQKDWPQWDQDPNTITTIIMDDRDHHPTITMIGHDDPDDDCVVCVVVVVVVVVVVVVVVVVVVVPDDDDDDD

Sequence (491 aa):
MAGSGGAMLQVRVAHLGLDRTTNTPVVILQENDGQRVLPIWIGPAEASAIAMELAGVKFSRPLTHDLLKQVIVGLGAELRKVIITQVKDNTYFAELHIYRGDTVIQIDARPSDSIALALRLKAPILTSETLLELTSVDTSEGTIQPGGTGAGGSPLDADTLKSYLQNLDPEGLRRSSGLLVWLLGGTALLPAQTVSVSGRVLRGGRDTLPLANVFVVLHRMASANAGPIDSVRSDARGRYRLALRNPDSTSGYLVSVWYDSIAYFSLPLTVVGRPAVHVEDIVAFPASRTGPPLRLARRLATISAATTDGSREVLEILELENPGQSTRITDDTVAPTWSGRLPEHTGQFRAGQGDVSPEAVRFRNDSVLIYAPIPPGPAKQLSYDYTLAAGARAFIVPIDQPTVEVNLLVEDTAAVVIAPKLESFGVKEIEGRRFAAYRAGPLAPGERVEIRLPPGKFRAQTLLPYIIALLASGMVGALVWALKRKPVRGA